Protein AF-A0A1B9NDV2-F1 (afdb_monomer_lite)

Radius of gyration: 30.68 Å; chains: 1; bounding box: 96×84×72 Å

Secondary structure (DSSP, 8-state):
-PPPSS-S-----TT--HHHHHHHHHH-GGGHHHHHH-TTS-HHHHHHHHHHS-HHHHHHHHHHHT-SPPPPPPP---------------------------------PPPP-PPPP-----PPPPPP-----SHHHHHHHHHHHHHH-----HHHHHHH-PPPBSSHHHHHHHHHHHHTTT-GGGGGGGB-HHHHHHHHHHHHHHHT-EETTEEHHHHHHHHHHTEEEE--S-EEEEEEEETTEEEEEEEE---EEEE-HHHHHHHHHHHHHHHHHHHHHHHT--HHHHHHHHHHHHHHHHHHHHTTPSEE--HHHH--TTS--SSEEEEEESSSEEE-HHHHHHHHHHHHHHGGGHHHHS-SSPPPP--BSSHHHHHHHHHHHHHHHHHHS--HHHHTTS-HHHHHHHHHHTTTTT--PPTTEEEEEEEEEEEE-SSEEEEEEEEEEEEETTEEEEEEETTEEEETTS--EEGGGSHHHHHTT-SS-EEEEEEETTEEEE-HHHHHHHHHHHHHHHHHHHHHHT-TTGGG--

Foldseek 3Di:
DDFDDDDLDTQDDLPDACVNLLVCCVVPLSPLLNSLQHPRPDLVSLVCLLPPGDPNNVVSSVDVVCPDPDDDDDDDDDDDDDDDDDDDDDDDDDDDDDDDDDDDDDDDDDDDDDDDDDDDDDDDDDDDDDDPPPLVVLVCVLVVLLVPDLADDPVCQVSPLDFAAPDQVRLVVVVVVCLQDLHSPCQLSQADPLQSVLVVLLSVLQQLADLVVDGPVNLNSQSSVQKHKAWPPWDWDWAAQAVQKIKIAGQFTKMKMFGNLLSNLVSVLVNQLSNVVLVCLVVVNDVVVSVVVSVVVSVVSSVSRVVNPGDIDGQNVQQDPLRDTPGMFMWGDPSYIGTHPLVRVLLVVLCVPPPPCSSVQFAHYQQAADFDAAQVRLVVQLLVLVLCCLVPVDNNSNLNQEPPNSSNCCNTRVRSSPPPPPGQKHWDDWDWDWDDDPWKIKIWTQKTWIDHPPHTQWMDHRQWTGGPPGDTDGLVVQLLCVLLVNSTQMWMWGQPPNHIGTYPSSSVSVSSSSNSNSVSVCSVVSNCVSNPDD

Organism: NCBI:txid904291

Sequence (534 aa):
MSLPPNGPSAVLPPTMTAAELTQLASTRPDLGAAVASHPNAHPELVAWLAQHGAPEARAAAARRLAGPAPAAPGAAGRGPAPAAPGAPDAPSPASPAPAPGTAASAPGTPAPAPAPGTPAPGTPAPAPARKRRRGLLIGAIAAGTVIVLGGGGAIAWSLFAPRGAATPTGAVEKLVDVVTGDNLLGALSLIAPSEAEVFSGIAESAAGIRFGDIAYDDYLADAYAAISIDAEDLVYDETTIAEGVARVGIVDGSPTIDADVEALADVLEAFARAHAETFAEYSGMDPDQIEAELERGRADLVAGIDDAFPVSIDFADEVDADGITPAQALVVDEGGWYLSPLLTLADGGLTGFAGAQRDDVIGDAVIDAVPSASAEAALDDAIAGFNAWQSTGEMEPFVERLPLAERRLLSLYGRGLSLDLPSGYEVTDHRETWVPGSGDAVFAIDAVSLAQHGLDVGSYEDGCVTARDARPSCLDELPFAAELGLDTPVGIVSEVDGGWQFSPLATLGRAIERALDGFAAAAEDGDLSELMEP

Structure (mmCIF, N/CA/C/O backbone):
data_AF-A0A1B9NDV2-F1
#
_entry.id   AF-A0A1B9NDV2-F1
#
loop_
_atom_site.group_PDB
_atom_site.id
_atom_site.type_symbol
_atom_site.label_atom_id
_atom_site.label_alt_id
_atom_site.label_comp_id
_atom_site.label_asym_id
_atom_site.label_entity_id
_atom_site.label_seq_id
_atom_site.pdbx_PDB_ins_code
_atom_site.Cartn_x
_atom_site.Cartn_y
_atom_site.Cartn_z
_atom_site.occupancy
_atom_site.B_iso_or_equiv
_atom_site.auth_seq_id
_atom_site.auth_comp_id
_atom_site.auth_asym_id
_atom_site.auth_atom_id
_atom_site.pdbx_PDB_model_num
ATOM 1 N N . MET A 1 1 ? 2.652 21.536 -34.734 1.00 36.66 1 MET A N 1
ATOM 2 C CA . MET A 1 1 ? 2.079 22.646 -35.536 1.00 36.66 1 MET A CA 1
ATOM 3 C C . MET A 1 1 ? 1.914 23.840 -34.603 1.00 36.66 1 MET A C 1
ATOM 5 O O . MET A 1 1 ? 1.080 23.767 -33.715 1.00 36.66 1 MET A O 1
ATOM 9 N N . SER A 1 2 ? 2.774 24.861 -34.689 1.00 35.56 2 SER A N 1
ATOM 10 C CA . SER A 1 2 ? 2.918 25.852 -33.607 1.00 35.56 2 SER A CA 1
ATOM 11 C C . SER A 1 2 ? 1.706 26.778 -33.467 1.00 35.56 2 SER A C 1
ATOM 13 O O . SER A 1 2 ? 1.402 27.551 -34.377 1.00 35.56 2 SER A O 1
ATOM 15 N N . LEU A 1 3 ? 1.047 26.727 -32.308 1.00 44.75 3 LEU A N 1
ATOM 16 C CA . LEU A 1 3 ? 0.080 27.738 -31.878 1.00 44.75 3 LEU A CA 1
ATOM 17 C C . LEU A 1 3 ? 0.819 29.030 -31.464 1.00 44.75 3 LEU A C 1
ATOM 19 O O . LEU A 1 3 ? 1.951 28.954 -30.979 1.00 44.75 3 LEU A O 1
ATOM 23 N N . PRO A 1 4 ? 0.225 30.220 -31.669 1.00 36.72 4 PRO A N 1
ATOM 24 C CA . PRO A 1 4 ? 0.872 31.488 -31.341 1.00 36.72 4 PRO A CA 1
ATOM 25 C C . PRO A 1 4 ? 0.996 31.690 -29.818 1.00 36.72 4 PRO A C 1
ATOM 27 O O . PRO A 1 4 ? 0.103 31.276 -29.072 1.00 36.72 4 PRO A O 1
ATOM 30 N N . PRO A 1 5 ? 2.059 32.359 -29.335 1.00 42.31 5 PRO A N 1
ATOM 31 C CA . PRO A 1 5 ? 2.229 32.622 -27.914 1.00 42.31 5 PRO A CA 1
ATOM 32 C C . PRO A 1 5 ? 1.288 33.733 -27.420 1.00 42.31 5 PRO A C 1
ATOM 34 O O . PRO A 1 5 ? 1.192 34.799 -28.024 1.00 42.31 5 PRO A O 1
ATOM 37 N N . ASN A 1 6 ? 0.685 33.483 -26.256 1.00 48.53 6 ASN A N 1
ATOM 38 C CA . ASN A 1 6 ? 0.082 34.455 -25.335 1.00 48.53 6 ASN A CA 1
ATOM 39 C C . ASN A 1 6 ? -1.124 35.270 -25.846 1.00 48.53 6 ASN A C 1
ATOM 41 O O . ASN A 1 6 ? -1.018 36.439 -26.218 1.00 48.53 6 ASN A O 1
ATOM 45 N N . GLY A 1 7 ? -2.312 34.674 -25.714 1.00 44.16 7 GLY A N 1
ATOM 46 C CA . GLY A 1 7 ? -3.593 35.384 -25.672 1.00 44.16 7 GLY A CA 1
ATOM 47 C C . GLY A 1 7 ? -4.755 34.431 -25.339 1.00 44.16 7 GLY A C 1
ATOM 48 O O . GLY A 1 7 ? -4.814 33.364 -25.949 1.00 44.16 7 GLY A O 1
ATOM 49 N N . PRO A 1 8 ? -5.708 34.795 -24.453 1.00 45.19 8 PRO A N 1
ATOM 50 C CA . PRO A 1 8 ? -6.800 33.919 -23.976 1.00 45.19 8 PRO A CA 1
ATOM 51 C C . PRO A 1 8 ? -7.907 33.667 -25.026 1.00 45.19 8 PRO A C 1
ATOM 53 O O . PRO A 1 8 ? -9.080 33.478 -24.721 1.00 45.19 8 PRO A O 1
ATOM 56 N N . SER A 1 9 ? -7.578 33.756 -26.314 1.00 54.31 9 SER A N 1
ATOM 57 C CA . SER A 1 9 ? -8.518 33.628 -27.433 1.00 54.31 9 SER A CA 1
ATOM 58 C C . SER A 1 9 ? -7.794 33.141 -28.691 1.00 54.31 9 SER A C 1
ATOM 60 O O . SER A 1 9 ? -7.856 33.766 -29.751 1.00 54.31 9 SER A O 1
ATOM 62 N N . ALA A 1 10 ? -7.079 32.019 -28.577 1.00 64.38 10 ALA A N 1
ATOM 63 C CA . ALA A 1 10 ? -6.561 31.314 -29.745 1.00 64.38 10 ALA A CA 1
ATOM 64 C C . ALA A 1 10 ? -7.706 30.599 -30.485 1.00 64.38 10 ALA A C 1
ATOM 66 O O . ALA A 1 10 ? -8.491 29.866 -29.884 1.00 64.38 10 ALA A O 1
ATOM 67 N N . VAL A 1 11 ? -7.794 30.784 -31.804 1.00 70.44 11 VAL A N 1
ATOM 68 C CA . VAL A 1 11 ? -8.722 30.017 -32.647 1.00 70.44 11 VAL A CA 1
ATOM 69 C C . VAL A 1 11 ? -8.105 28.645 -32.906 1.00 70.44 11 VAL A C 1
ATOM 71 O O . VAL A 1 11 ? -7.121 28.532 -33.636 1.00 70.44 11 VAL A O 1
ATOM 74 N N . LEU A 1 12 ? -8.677 27.609 -32.295 1.00 82.75 12 LEU A N 1
ATOM 75 C CA . LEU A 1 12 ? -8.198 26.234 -32.432 1.00 82.75 12 LEU A CA 1
ATOM 76 C C . LEU A 1 12 ? -8.519 25.656 -33.829 1.00 82.75 12 LEU A C 1
ATOM 78 O O . LEU A 1 12 ? -9.572 25.975 -34.393 1.00 82.75 12 LEU A O 1
ATOM 82 N N . PRO A 1 13 ? -7.660 24.790 -34.407 1.00 82.81 13 PRO A N 1
ATOM 83 C CA . PRO A 1 13 ? -7.907 24.198 -35.722 1.00 82.81 13 PRO A CA 1
ATOM 84 C C . PRO A 1 13 ? -9.154 23.297 -35.698 1.00 82.81 13 PRO A C 1
ATOM 86 O O . PRO A 1 13 ? -9.234 22.417 -34.843 1.00 82.81 13 PRO A O 1
ATOM 89 N N . PRO A 1 14 ? -10.113 23.418 -36.637 1.00 75.31 14 PRO A N 1
ATOM 90 C CA . PRO A 1 14 ? -11.340 22.604 -36.638 1.00 75.31 14 PRO A CA 1
ATOM 91 C C . PRO A 1 14 ? -11.092 21.103 -36.879 1.00 75.31 14 PRO A C 1
ATOM 93 O O . PRO A 1 14 ? -11.996 20.294 -36.701 1.00 75.31 14 PRO A O 1
ATOM 96 N N . THR A 1 15 ? -9.876 20.732 -37.285 1.00 79.56 15 THR A N 1
ATOM 97 C CA . THR A 1 15 ? -9.415 19.352 -37.490 1.00 79.56 15 THR A CA 1
ATOM 98 C C . THR A 1 15 ? -8.830 18.701 -36.237 1.00 79.56 15 THR A C 1
ATOM 100 O O . THR A 1 15 ? -8.524 17.517 -36.290 1.00 79.56 15 THR A O 1
ATOM 103 N N . MET A 1 16 ? -8.650 19.448 -35.142 1.00 78.62 16 MET A N 1
ATOM 104 C CA . MET A 1 16 ? -8.105 18.922 -33.886 1.00 78.62 16 MET A CA 1
ATOM 105 C C . MET A 1 16 ? -9.031 17.838 -33.315 1.00 78.62 16 MET A C 1
ATOM 107 O O . MET A 1 16 ? -10.255 18.006 -33.292 1.00 78.62 16 MET A O 1
ATOM 111 N N . THR A 1 17 ? -8.450 16.714 -32.912 1.00 76.06 17 THR A N 1
ATOM 112 C CA . THR A 1 17 ? -9.150 15.528 -32.408 1.00 76.06 17 THR A CA 1
ATOM 113 C C . THR A 1 17 ? -9.660 15.729 -30.979 1.00 76.06 17 THR A C 1
ATOM 115 O O . THR A 1 17 ? -9.229 16.629 -30.259 1.00 76.06 17 THR A O 1
ATOM 118 N N . ALA A 1 18 ? -10.583 14.869 -30.537 1.00 66.94 18 ALA A N 1
ATOM 119 C CA . ALA A 1 18 ? -11.110 14.915 -29.172 1.00 66.94 18 ALA A CA 1
ATOM 120 C C . ALA A 1 18 ? -10.028 14.658 -28.099 1.00 66.94 18 ALA A C 1
ATOM 122 O O . ALA A 1 18 ? -10.100 15.247 -27.020 1.00 66.94 18 ALA A O 1
ATOM 123 N N . ALA A 1 19 ? -9.025 13.826 -28.405 1.00 62.88 19 ALA A N 1
ATOM 124 C CA . ALA A 1 19 ? -7.891 13.550 -27.521 1.00 62.88 19 ALA A CA 1
ATOM 125 C C . ALA A 1 19 ? -6.972 14.777 -27.391 1.00 62.88 19 ALA A C 1
ATOM 127 O O . ALA A 1 19 ? -6.746 15.251 -26.280 1.00 62.88 19 ALA A O 1
ATOM 128 N N . GLU A 1 20 ? -6.554 15.376 -28.514 1.00 71.56 20 GLU A N 1
ATOM 129 C CA . GLU A 1 20 ? -5.748 16.610 -28.518 1.00 71.56 20 GLU A CA 1
ATOM 130 C C . GLU A 1 20 ? -6.454 17.767 -27.787 1.00 71.56 20 GLU A C 1
ATOM 132 O O . GLU A 1 20 ? -5.813 18.526 -27.069 1.00 71.56 20 GLU A O 1
ATOM 137 N N . LEU A 1 21 ? -7.780 17.897 -27.918 1.00 73.50 21 LEU A N 1
ATOM 138 C CA . LEU A 1 21 ? -8.564 18.911 -27.196 1.00 73.50 21 LEU A CA 1
ATOM 139 C C . LEU A 1 21 ? -8.612 18.668 -25.682 1.00 73.50 21 LEU A C 1
ATOM 141 O O . LEU A 1 21 ? -8.684 19.630 -24.920 1.00 73.50 21 LEU A O 1
ATOM 145 N N . THR A 1 22 ? -8.571 17.406 -25.255 1.00 70.75 22 THR A N 1
ATOM 146 C CA . THR A 1 22 ? -8.527 17.024 -23.835 1.00 70.75 22 THR A CA 1
ATOM 147 C C . THR A 1 22 ? -7.148 17.331 -23.254 1.00 70.75 22 THR A C 1
ATOM 149 O O . THR A 1 22 ? -7.053 18.049 -22.261 1.00 70.75 22 THR A O 1
ATOM 152 N N . GLN A 1 23 ? -6.079 16.909 -23.937 1.00 70.88 23 GLN A N 1
ATOM 153 C CA . GLN A 1 23 ? -4.695 17.226 -23.569 1.00 70.88 23 GLN A CA 1
ATOM 154 C C . GLN A 1 23 ? -4.430 18.742 -23.563 1.00 70.88 23 GLN A C 1
ATOM 156 O O . GLN A 1 23 ? -3.703 19.254 -22.714 1.00 70.88 23 GLN A O 1
ATOM 161 N N . LEU A 1 24 ? -5.046 19.497 -24.477 1.00 75.12 24 LEU A N 1
ATOM 162 C CA . LEU A 1 24 ? -4.931 20.954 -24.498 1.00 75.12 24 LEU A CA 1
ATOM 163 C C . LEU A 1 24 ? -5.700 21.620 -23.345 1.00 75.12 24 LEU A C 1
ATOM 165 O O . LEU A 1 24 ? -5.286 22.675 -22.877 1.00 75.12 24 LEU A O 1
ATOM 169 N N . ALA A 1 25 ? -6.795 21.024 -22.863 1.00 74.50 25 ALA A N 1
ATOM 170 C CA . ALA A 1 25 ? -7.536 21.549 -21.717 1.00 74.50 25 ALA A CA 1
ATOM 171 C C . ALA A 1 25 ? -6.775 21.391 -20.391 1.00 74.50 25 ALA A C 1
ATOM 173 O O . ALA A 1 25 ? -6.884 22.275 -19.541 1.00 74.50 25 ALA A O 1
ATOM 174 N N . SER A 1 26 ? -6.003 20.308 -20.227 1.00 69.12 26 SER A N 1
ATOM 175 C CA . SER A 1 26 ? -5.148 20.093 -19.052 1.00 69.12 26 SER A CA 1
ATOM 176 C C . SER A 1 26 ? -3.853 20.908 -19.122 1.00 69.12 26 SER A C 1
ATOM 178 O O . SER A 1 26 ? -3.546 21.650 -18.195 1.00 69.12 26 SER A O 1
ATOM 180 N N . THR A 1 27 ? -3.127 20.848 -20.243 1.00 71.88 27 THR A N 1
ATOM 181 C CA . THR A 1 27 ? -1.828 21.540 -20.397 1.00 71.88 27 THR A CA 1
ATOM 182 C C . THR A 1 27 ? -1.949 23.054 -20.599 1.00 71.88 27 THR A C 1
ATOM 184 O O . THR A 1 27 ? -0.998 23.790 -20.336 1.00 71.88 27 THR A O 1
ATOM 187 N N . ARG A 1 28 ? -3.098 23.551 -21.084 1.00 78.94 28 ARG A N 1
ATOM 188 C CA . ARG A 1 28 ? -3.345 24.979 -21.362 1.00 78.94 28 ARG A CA 1
ATOM 189 C C . ARG A 1 28 ? -4.730 25.443 -20.881 1.00 78.94 28 ARG A C 1
ATOM 191 O O . ARG A 1 28 ? -5.605 25.743 -21.703 1.00 78.94 28 ARG A O 1
ATOM 198 N N . PRO A 1 29 ? -4.941 25.595 -19.555 1.00 78.75 29 PRO A N 1
ATOM 199 C CA . PRO A 1 29 ? -6.215 26.059 -18.990 1.00 78.75 29 PRO A CA 1
ATOM 200 C C . PRO A 1 29 ? -6.673 27.435 -19.509 1.00 78.75 29 PRO A C 1
ATOM 202 O O . PRO A 1 29 ? -7.874 27.710 -19.567 1.00 78.75 29 PRO A O 1
ATOM 205 N N . ASP A 1 30 ? -5.736 28.285 -19.950 1.00 80.88 30 ASP A N 1
ATOM 206 C CA . ASP A 1 30 ? -6.000 29.581 -20.591 1.00 80.88 30 ASP A CA 1
ATOM 207 C C . ASP A 1 30 ? -6.760 29.464 -21.926 1.00 80.88 30 ASP A C 1
ATOM 209 O O . ASP A 1 30 ? -7.430 30.407 -22.347 1.00 80.88 30 ASP A O 1
ATOM 213 N N . LEU A 1 31 ? -6.710 28.296 -22.574 1.00 86.75 31 LEU A N 1
ATOM 214 C CA . LEU A 1 31 ? -7.431 27.995 -23.810 1.00 86.75 31 LEU A CA 1
ATOM 215 C C . LEU A 1 31 ? -8.781 27.299 -23.568 1.00 86.75 31 LEU A C 1
ATOM 217 O O . LEU A 1 31 ? -9.510 27.028 -24.527 1.00 86.75 31 LEU A O 1
ATOM 221 N N . GLY A 1 32 ? -9.172 27.057 -22.311 1.00 84.88 32 GLY A N 1
ATOM 222 C CA . GLY A 1 32 ? -10.374 26.295 -21.957 1.00 84.88 32 GLY A CA 1
ATOM 2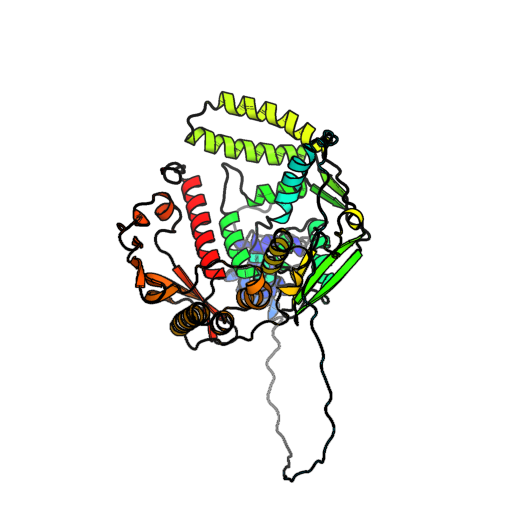23 C C . GLY A 1 32 ? -11.681 26.831 -22.564 1.00 84.88 32 GLY A C 1
ATOM 224 O O . GLY A 1 32 ? -12.566 26.051 -22.903 1.00 84.88 32 GLY A O 1
ATOM 225 N N . ALA A 1 33 ? -11.810 28.145 -22.790 1.00 87.62 33 ALA A N 1
ATOM 226 C CA . ALA A 1 33 ? -12.976 28.727 -23.471 1.00 87.62 33 ALA A CA 1
ATOM 227 C C . ALA A 1 33 ? -13.028 28.402 -24.980 1.00 87.62 33 ALA A C 1
ATOM 229 O O . ALA A 1 33 ? -14.112 28.212 -25.547 1.00 87.62 33 ALA A O 1
ATOM 230 N N . ALA A 1 34 ? -11.866 28.291 -25.628 1.00 87.44 34 ALA A N 1
ATOM 231 C CA . ALA A 1 34 ? -11.753 27.865 -27.020 1.00 87.44 34 ALA A CA 1
ATOM 232 C C . ALA A 1 34 ? -12.002 26.353 -27.157 1.00 87.44 34 ALA A C 1
ATOM 234 O O . ALA A 1 34 ? -12.714 25.934 -28.068 1.00 87.44 34 ALA A O 1
ATOM 235 N N . VAL A 1 35 ? -11.515 25.542 -26.208 1.00 89.38 35 VAL A N 1
ATOM 236 C CA . VAL A 1 35 ? -11.821 24.101 -26.146 1.00 89.38 35 VAL A CA 1
ATOM 237 C C . VAL A 1 35 ? -13.321 23.871 -25.916 1.00 89.38 35 VAL A C 1
ATOM 239 O O . VAL A 1 35 ? -13.958 23.160 -26.693 1.00 89.38 35 VAL A O 1
ATOM 242 N N . ALA A 1 36 ? -13.930 24.551 -24.937 1.00 90.00 36 ALA A N 1
ATOM 243 C CA . ALA A 1 36 ? -15.364 24.451 -24.638 1.00 90.00 36 ALA A CA 1
ATOM 244 C C . ALA A 1 36 ? -16.268 24.774 -25.840 1.00 90.00 36 ALA A C 1
ATOM 246 O O . ALA A 1 36 ? -17.390 24.272 -25.927 1.00 90.00 36 ALA A O 1
ATOM 247 N N . SER A 1 37 ? -15.799 25.600 -26.779 1.00 87.19 37 SER A N 1
ATOM 248 C CA . SER A 1 37 ? -16.536 25.992 -27.987 1.00 87.19 37 SER A CA 1
ATOM 249 C C . SER A 1 37 ? -16.156 25.199 -29.249 1.00 87.19 37 SER A C 1
ATOM 251 O O . SER A 1 37 ? -16.801 25.372 -30.284 1.00 87.19 37 SER A O 1
ATOM 253 N N . HIS A 1 38 ? -15.176 24.290 -29.183 1.00 89.81 38 HIS A N 1
ATOM 254 C CA . HIS A 1 38 ? -14.690 23.538 -30.346 1.00 89.81 38 HIS A CA 1
ATOM 255 C C . HIS A 1 38 ? -15.629 22.389 -30.757 1.00 89.81 38 HIS A C 1
ATOM 257 O O . HIS A 1 38 ? -16.015 21.597 -29.893 1.00 89.81 38 HIS A O 1
ATOM 263 N N . PRO A 1 39 ? -15.997 22.229 -32.045 1.00 85.69 39 PRO A N 1
ATOM 264 C CA . PRO A 1 39 ? -16.982 21.228 -32.471 1.00 85.69 39 PRO A CA 1
ATOM 265 C C . PRO A 1 39 ? -16.628 19.781 -32.092 1.00 85.69 39 PRO A C 1
ATOM 267 O O . PRO A 1 39 ? -17.540 19.029 -31.758 1.00 85.69 39 PRO A O 1
ATOM 270 N N . ASN A 1 40 ? -15.343 19.413 -32.069 1.00 84.75 40 ASN A N 1
ATOM 271 C CA . ASN A 1 40 ? -14.888 18.054 -31.750 1.00 84.75 40 ASN A CA 1
ATOM 272 C C . ASN A 1 40 ? -14.652 17.832 -30.243 1.00 84.75 40 ASN A C 1
ATOM 274 O O . ASN A 1 40 ? -14.324 16.717 -29.842 1.00 84.75 40 ASN A O 1
ATOM 278 N N . ALA A 1 41 ? -14.826 18.857 -29.397 1.00 82.06 41 ALA A N 1
ATOM 279 C CA . ALA A 1 41 ? -14.821 18.668 -27.949 1.00 82.06 41 ALA A CA 1
ATOM 280 C C . ALA A 1 41 ? -16.043 17.830 -27.549 1.00 82.06 41 ALA A C 1
ATOM 282 O O . ALA A 1 41 ? -17.187 18.201 -27.839 1.00 82.06 41 ALA A O 1
ATOM 283 N N . HIS A 1 42 ? -15.787 16.685 -26.923 1.00 80.88 42 HIS A N 1
ATOM 284 C CA . HIS A 1 42 ? -16.812 15.714 -26.563 1.00 80.88 42 HIS A CA 1
ATOM 285 C C . HIS A 1 42 ? -17.673 16.216 -25.379 1.00 80.88 42 HIS A C 1
ATOM 287 O O . HIS A 1 42 ? -17.228 17.097 -24.637 1.00 80.88 42 HIS A O 1
ATOM 293 N N . PRO A 1 43 ? -18.912 15.711 -25.193 1.00 78.88 43 PRO A N 1
ATOM 294 C CA . PRO A 1 43 ? -19.848 16.255 -24.204 1.00 78.88 43 PRO A CA 1
ATOM 295 C C . PRO A 1 43 ? -19.306 16.296 -22.771 1.00 78.88 43 PRO A C 1
ATOM 297 O O . PRO A 1 43 ? -19.477 17.318 -22.108 1.00 78.88 43 PRO A O 1
ATOM 300 N N . GLU A 1 44 ? -18.596 15.252 -22.333 1.00 73.12 44 GLU A N 1
ATOM 301 C CA . GLU A 1 44 ? -18.034 15.168 -20.976 1.00 73.12 44 GLU A CA 1
ATOM 302 C C . GLU A 1 44 ? -16.961 16.238 -20.715 1.00 73.12 44 GLU A C 1
ATOM 304 O O . GLU A 1 44 ? -17.041 16.941 -19.713 1.00 73.12 44 GLU A O 1
ATOM 309 N N . LEU A 1 45 ? -16.034 16.487 -21.650 1.00 79.44 45 LEU A N 1
ATOM 310 C CA . LEU A 1 45 ? -15.071 17.596 -21.561 1.00 79.44 45 LEU A CA 1
ATOM 311 C C . LEU A 1 45 ? -15.761 18.965 -21.456 1.00 79.44 45 LEU A C 1
ATOM 313 O O . LEU A 1 45 ? -15.305 19.845 -20.727 1.00 79.44 45 LEU A O 1
ATOM 317 N N . VAL A 1 46 ? -16.888 19.160 -22.146 1.00 83.75 46 VAL A N 1
ATOM 318 C CA . VAL A 1 46 ? -17.685 20.388 -22.003 1.00 83.75 46 VAL A CA 1
ATOM 319 C C . VAL A 1 46 ? -18.366 20.429 -20.625 1.00 83.75 46 VAL A C 1
ATOM 321 O O . VAL A 1 46 ? -18.338 21.468 -19.971 1.00 83.75 46 VAL A O 1
ATOM 324 N N . ALA A 1 47 ? -18.928 19.320 -20.139 1.00 76.06 47 ALA A N 1
ATOM 325 C CA . ALA A 1 47 ? -19.502 19.221 -18.793 1.00 76.06 47 ALA A CA 1
ATOM 326 C C . ALA A 1 47 ? -18.462 19.465 -17.683 1.00 76.06 47 ALA A C 1
ATOM 328 O O . ALA A 1 47 ? -18.768 20.126 -16.687 1.00 76.06 47 ALA A O 1
ATOM 329 N N . TRP A 1 48 ? -17.223 19.013 -17.880 1.00 78.75 48 TRP A N 1
ATOM 330 C CA . TRP A 1 48 ? -16.089 19.265 -16.996 1.00 78.75 48 TRP A CA 1
ATOM 331 C C . TRP A 1 48 ? -15.675 20.741 -17.016 1.00 78.75 48 TRP A C 1
ATOM 333 O O . TRP A 1 48 ? -15.613 21.370 -15.960 1.00 78.75 48 TRP A O 1
ATOM 343 N N . LEU A 1 49 ? -15.502 21.349 -18.199 1.00 82.00 49 LEU A N 1
ATOM 344 C CA . LEU A 1 49 ? -15.165 22.775 -18.325 1.00 82.00 49 LEU A CA 1
ATOM 345 C C . LEU A 1 49 ? -16.233 23.685 -17.691 1.00 82.00 49 LEU A C 1
ATOM 347 O O . LEU A 1 49 ? -15.881 24.739 -17.165 1.00 82.00 49 LEU A O 1
ATOM 351 N N . ALA A 1 50 ? -17.509 23.277 -17.680 1.00 83.19 50 ALA A N 1
ATOM 352 C CA . ALA A 1 50 ? -18.600 23.990 -17.005 1.00 83.19 50 ALA A CA 1
ATOM 353 C C . ALA A 1 50 ? -18.503 23.980 -15.468 1.00 83.19 50 ALA A C 1
ATOM 355 O O . ALA A 1 50 ? -19.011 24.901 -14.827 1.00 83.19 50 ALA A O 1
ATOM 356 N N . GLN A 1 51 ? -17.846 22.973 -14.885 1.00 76.88 51 GLN A N 1
ATOM 357 C CA . GLN A 1 51 ? -17.737 22.769 -13.437 1.00 76.88 51 GLN A CA 1
ATOM 358 C C . GLN A 1 51 ? -16.367 23.187 -12.892 1.00 76.88 51 GLN A C 1
ATOM 360 O O . GLN A 1 51 ? -16.307 23.920 -11.906 1.00 76.88 51 GLN A O 1
ATOM 365 N N . HIS A 1 52 ? -15.276 22.831 -13.572 1.00 77.44 52 HIS A N 1
ATOM 366 C CA . HIS A 1 52 ? -13.900 22.947 -13.065 1.00 77.44 52 HIS A CA 1
ATOM 367 C C . HIS A 1 52 ? -13.024 23.950 -13.831 1.00 77.44 52 HIS A C 1
ATOM 369 O O . HIS A 1 52 ? -12.005 24.390 -13.309 1.00 77.44 52 HIS A O 1
ATOM 375 N N . GLY A 1 53 ? -13.434 24.378 -15.029 1.00 77.38 53 GLY A N 1
ATOM 376 C CA . GLY A 1 53 ? -12.639 25.291 -15.852 1.00 77.38 53 GLY A CA 1
ATOM 377 C C . GLY A 1 53 ? -12.432 26.694 -15.254 1.00 77.38 53 GLY A C 1
ATOM 378 O O . GLY A 1 53 ? -13.122 27.140 -14.330 1.00 77.38 53 GLY A O 1
ATOM 379 N N . ALA A 1 54 ? -11.521 27.460 -15.858 1.00 80.62 54 ALA A N 1
ATOM 380 C CA . ALA A 1 54 ? -11.409 28.898 -15.607 1.00 80.62 54 ALA A CA 1
ATOM 381 C C . ALA A 1 54 ? -12.760 29.618 -15.868 1.00 80.62 54 ALA A C 1
ATOM 383 O O . ALA A 1 54 ? -13.575 29.116 -16.648 1.00 80.62 54 ALA A O 1
ATOM 384 N N . PRO A 1 55 ? -13.036 30.799 -15.273 1.00 82.56 55 PRO A N 1
ATOM 385 C CA . PRO A 1 55 ? -14.352 31.450 -15.357 1.00 82.56 55 PRO A CA 1
ATOM 386 C C . PRO A 1 55 ? -14.901 31.633 -16.783 1.00 82.56 55 PRO A C 1
ATOM 388 O O . PRO A 1 55 ? -16.098 31.459 -17.018 1.00 82.56 55 PRO A O 1
ATOM 391 N N . GLU A 1 56 ? -14.032 31.929 -17.753 1.00 81.00 56 GLU A N 1
ATOM 392 C CA . GLU A 1 56 ? -14.407 32.062 -19.167 1.00 81.00 56 GLU A CA 1
ATOM 393 C C . GLU A 1 56 ? -14.736 30.710 -19.819 1.00 81.00 56 GLU A C 1
ATOM 395 O O . GLU A 1 56 ? -15.693 30.611 -20.592 1.00 81.00 56 GLU A O 1
ATOM 400 N N . ALA A 1 57 ? -14.001 29.653 -19.457 1.00 85.62 57 ALA A N 1
ATOM 401 C CA . ALA A 1 57 ? -14.259 28.287 -19.900 1.00 85.62 57 ALA A CA 1
ATOM 402 C C . ALA A 1 57 ? -15.590 27.762 -19.347 1.00 85.62 57 ALA A C 1
ATOM 404 O O . ALA A 1 57 ? -16.414 27.269 -20.119 1.00 85.62 57 ALA A O 1
ATOM 405 N N . ARG A 1 58 ? -15.858 27.988 -18.051 1.00 86.94 58 ARG A N 1
ATOM 406 C CA . ARG A 1 58 ? -17.151 27.694 -17.412 1.00 86.94 58 ARG A CA 1
ATOM 407 C C . ARG A 1 58 ? -18.302 28.393 -18.130 1.00 86.94 58 ARG A C 1
ATOM 409 O O . ARG A 1 58 ? -19.300 27.761 -18.471 1.00 86.94 58 ARG A O 1
ATOM 416 N N . ALA A 1 59 ? -18.150 29.684 -18.433 1.00 83.25 59 ALA A N 1
ATOM 417 C CA . ALA A 1 59 ? -19.165 30.459 -19.144 1.00 83.25 59 ALA A CA 1
ATOM 418 C C . ALA A 1 59 ? -19.393 29.984 -20.594 1.00 83.25 59 ALA A C 1
ATOM 420 O O . ALA A 1 59 ? -20.534 29.975 -21.061 1.00 83.25 59 ALA A O 1
ATOM 421 N N . ALA A 1 60 ? -18.339 29.592 -21.317 1.00 84.12 60 ALA A N 1
ATOM 422 C CA . ALA A 1 60 ? -18.444 29.043 -22.670 1.00 84.12 60 ALA A CA 1
ATOM 423 C C . ALA A 1 60 ? -19.115 27.658 -22.676 1.00 84.12 60 ALA A C 1
ATOM 425 O O . ALA A 1 60 ? -20.036 27.413 -23.458 1.00 84.12 60 ALA A O 1
ATOM 426 N N . ALA A 1 61 ? -18.709 26.785 -21.756 1.00 87.62 61 ALA A N 1
ATOM 427 C CA . ALA A 1 61 ? -19.235 25.438 -21.611 1.00 87.62 61 ALA A CA 1
ATOM 428 C C . ALA A 1 61 ? -20.709 25.422 -21.175 1.00 87.62 61 ALA A C 1
ATOM 430 O O . ALA A 1 61 ? -21.534 24.773 -21.819 1.00 87.62 61 ALA A O 1
ATOM 431 N N . ALA A 1 62 ? -21.083 26.220 -20.169 1.00 85.31 62 ALA A N 1
ATOM 432 C CA . ALA A 1 62 ? -22.472 26.345 -19.726 1.00 85.31 62 ALA A CA 1
ATOM 433 C C . ALA A 1 62 ? -23.412 26.811 -20.857 1.00 85.31 62 ALA A C 1
ATOM 435 O O . ALA A 1 62 ? -24.525 26.303 -20.988 1.00 85.31 62 ALA A O 1
ATOM 436 N N . ARG A 1 63 ? -22.957 27.725 -21.732 1.00 85.50 63 ARG A N 1
ATOM 437 C CA . ARG A 1 63 ? -23.718 28.151 -22.925 1.00 85.50 63 ARG A CA 1
ATOM 438 C C . ARG A 1 63 ? -23.905 27.026 -23.943 1.00 85.50 63 ARG A C 1
ATOM 440 O O . ARG A 1 63 ? -24.942 26.982 -24.598 1.00 85.50 63 ARG A O 1
ATOM 447 N N . ARG A 1 64 ? -22.920 26.136 -24.093 1.00 84.62 64 ARG A N 1
ATOM 448 C CA . ARG A 1 64 ? -22.999 24.982 -25.000 1.00 84.62 64 ARG A CA 1
ATOM 449 C C . ARG A 1 64 ? -23.941 23.902 -24.468 1.00 84.62 64 ARG A C 1
ATOM 451 O O . ARG A 1 64 ? -24.733 23.375 -25.241 1.00 84.62 64 ARG A O 1
ATOM 458 N N . LEU A 1 65 ? -23.897 23.627 -23.164 1.00 83.44 65 LEU A N 1
ATOM 459 C CA . LEU A 1 65 ? -24.739 22.623 -22.499 1.00 83.44 65 LEU A CA 1
ATOM 460 C C . LEU A 1 65 ? -26.207 23.059 -22.383 1.00 83.44 65 LEU A C 1
ATOM 462 O O . LEU A 1 65 ? -27.102 22.236 -22.545 1.00 83.44 65 LEU A O 1
ATOM 466 N N . ALA A 1 66 ? -26.470 24.351 -22.160 1.00 77.75 66 ALA A N 1
ATOM 467 C CA . ALA A 1 66 ? -27.834 24.886 -22.097 1.00 77.75 66 ALA A CA 1
ATOM 468 C C . ALA A 1 66 ? -28.587 24.829 -23.445 1.00 77.75 66 ALA A C 1
ATOM 470 O O . ALA A 1 66 ? -29.815 24.925 -23.468 1.00 77.75 66 ALA A O 1
ATOM 471 N N . GLY A 1 67 ? -27.861 24.691 -24.562 1.00 64.62 67 GLY A N 1
ATOM 472 C CA . GLY A 1 67 ? -28.412 24.711 -25.914 1.00 64.62 67 GLY A CA 1
ATOM 473 C C . GLY A 1 67 ? -29.103 26.036 -26.288 1.00 64.62 67 GLY A C 1
ATOM 474 O O . GLY A 1 67 ? -29.050 27.027 -25.553 1.00 64.62 67 GLY A O 1
ATOM 475 N N . PRO A 1 68 ? -29.770 26.099 -27.456 1.00 50.75 68 PRO A N 1
ATOM 476 C CA . PRO A 1 68 ? -30.626 27.228 -27.804 1.00 50.75 68 PRO A CA 1
ATOM 477 C C . PRO A 1 68 ? -31.853 27.249 -26.880 1.00 50.75 68 PRO A C 1
ATOM 479 O O . PRO A 1 68 ? -32.677 26.335 -26.919 1.00 50.75 68 PRO A O 1
ATOM 482 N N . ALA A 1 69 ? -31.982 28.291 -26.057 1.00 39.69 69 ALA A N 1
ATOM 483 C CA . ALA A 1 69 ? -33.031 28.372 -25.043 1.00 39.69 69 ALA A CA 1
ATOM 484 C C . ALA A 1 69 ? -34.455 28.275 -25.648 1.00 39.69 69 ALA A C 1
ATOM 486 O O . ALA A 1 69 ? -34.790 29.056 -26.547 1.00 39.69 69 ALA A O 1
ATOM 487 N N . PRO A 1 70 ? -35.328 27.376 -25.149 1.00 40.03 70 PRO A N 1
ATOM 488 C CA . PRO A 1 70 ? -36.720 27.315 -25.575 1.00 40.03 70 PRO A CA 1
ATOM 489 C C . PRO A 1 70 ? -37.519 28.510 -25.033 1.00 40.03 70 PRO A C 1
ATOM 491 O O . PRO A 1 70 ? -37.348 28.936 -23.889 1.00 40.03 70 PRO A O 1
ATOM 494 N N . ALA A 1 71 ? -38.430 29.044 -25.849 1.00 37.31 71 ALA A N 1
ATOM 495 C CA . ALA A 1 71 ? -39.330 30.118 -25.434 1.00 37.31 71 ALA A CA 1
ATOM 496 C C . ALA A 1 71 ? -40.315 29.643 -24.344 1.00 37.31 71 ALA A C 1
ATOM 498 O O . ALA A 1 71 ? -40.813 28.518 -24.389 1.00 37.31 71 ALA A O 1
ATOM 499 N N . ALA A 1 72 ? -40.604 30.516 -23.374 1.00 33.06 72 ALA A N 1
ATOM 500 C CA . ALA A 1 72 ? -41.355 30.177 -22.164 1.00 33.06 72 ALA A CA 1
ATOM 501 C C . ALA A 1 72 ? -42.787 29.644 -22.436 1.00 33.06 72 ALA A C 1
ATOM 503 O O . ALA A 1 72 ? -43.490 30.201 -23.287 1.00 33.06 72 ALA A O 1
ATOM 504 N N . PRO A 1 73 ? -43.272 28.631 -21.686 1.00 39.62 73 PRO A N 1
ATOM 505 C CA . PRO A 1 73 ? -44.625 28.108 -21.849 1.00 39.62 73 PRO A CA 1
ATOM 506 C C . PRO A 1 73 ? -45.685 28.966 -21.139 1.00 39.62 73 PRO A C 1
ATOM 508 O O . PRO A 1 73 ? -45.540 29.348 -19.978 1.00 39.62 73 PRO A O 1
ATOM 511 N N . GLY A 1 74 ? -46.792 29.228 -21.841 1.00 31.58 74 GLY A N 1
ATOM 512 C CA . GLY A 1 74 ? -47.993 29.865 -21.291 1.00 31.58 74 GLY A CA 1
ATOM 513 C C . GLY A 1 74 ? -48.884 28.902 -20.490 1.00 31.58 74 GLY A C 1
ATOM 514 O O . GLY A 1 74 ? -48.801 27.685 -20.631 1.00 31.58 74 GLY A O 1
ATOM 515 N N . ALA A 1 75 ? -49.761 29.455 -19.648 1.00 40.97 75 ALA A N 1
ATOM 516 C CA . ALA A 1 75 ? -50.527 28.702 -18.651 1.00 40.97 75 ALA A CA 1
ATOM 517 C C . ALA A 1 75 ? -51.855 28.085 -19.154 1.00 40.97 75 ALA A C 1
ATOM 519 O O . ALA A 1 75 ? -52.706 28.802 -19.676 1.00 40.97 75 ALA A O 1
ATOM 520 N N . ALA A 1 76 ? -52.065 26.790 -18.871 1.00 33.84 76 ALA A N 1
ATOM 521 C CA . ALA A 1 76 ? -53.338 26.059 -18.660 1.00 33.84 76 ALA A CA 1
ATOM 522 C C . ALA A 1 76 ? -52.993 24.577 -18.343 1.00 33.84 76 ALA A C 1
ATOM 524 O O . ALA A 1 76 ? -51.968 24.105 -18.817 1.00 33.84 76 ALA A O 1
ATOM 525 N N . GLY A 1 77 ? -53.734 23.757 -17.583 1.00 30.64 77 GLY A N 1
ATOM 526 C CA . GLY A 1 77 ? -55.000 23.896 -16.845 1.00 30.64 77 GLY A CA 1
ATOM 527 C C . GLY A 1 77 ? -55.143 22.758 -15.796 1.00 30.64 77 GLY A C 1
ATOM 528 O O . GLY A 1 77 ? -54.212 21.982 -15.608 1.00 30.64 77 GLY A O 1
ATOM 529 N N . ARG A 1 78 ? -56.269 22.661 -15.063 1.00 34.88 78 ARG A N 1
ATOM 530 C CA . ARG A 1 78 ? -56.410 21.819 -13.840 1.00 34.88 78 ARG A CA 1
ATOM 531 C C . ARG A 1 78 ? -57.174 20.485 -13.998 1.00 34.88 78 ARG A C 1
ATOM 533 O O . ARG A 1 78 ? -58.293 20.500 -14.497 1.00 34.88 78 ARG A O 1
ATOM 540 N N . GLY A 1 79 ? -56.671 19.451 -13.300 1.00 29.83 79 GLY A N 1
ATOM 541 C CA . GLY A 1 79 ? -57.434 18.437 -12.526 1.00 29.83 79 GLY A CA 1
ATOM 542 C C . GLY A 1 79 ? -57.822 17.116 -13.224 1.00 29.83 79 GLY A C 1
ATOM 543 O O . GLY A 1 79 ? -57.696 17.036 -14.443 1.00 29.83 79 GLY A O 1
ATOM 544 N N . PRO A 1 80 ? -58.388 16.113 -12.500 1.00 44.12 80 PRO A N 1
ATOM 545 C CA . PRO A 1 80 ? -58.371 15.858 -11.040 1.00 44.12 80 PRO A CA 1
ATOM 546 C C . PRO A 1 80 ? -58.014 14.386 -10.635 1.00 44.12 80 PRO A C 1
ATOM 548 O O . PRO A 1 80 ? -57.887 13.513 -11.487 1.00 44.12 80 PRO A O 1
ATOM 551 N N . ALA A 1 81 ? -57.885 14.098 -9.326 1.00 38.62 81 ALA A N 1
ATOM 552 C CA . ALA A 1 81 ? -57.548 12.771 -8.748 1.00 38.62 81 ALA A CA 1
ATOM 553 C C . ALA A 1 81 ? -58.774 11.879 -8.409 1.00 38.62 81 ALA A C 1
ATOM 555 O O . ALA A 1 81 ? -59.878 12.408 -8.253 1.00 38.62 81 ALA A O 1
ATOM 556 N N . PRO A 1 82 ? -58.604 10.537 -8.321 1.00 46.59 82 PRO A N 1
ATOM 557 C CA . PRO A 1 82 ? -58.733 9.760 -7.049 1.00 46.59 82 PRO A CA 1
ATOM 558 C C . PRO A 1 82 ? -57.804 8.497 -6.995 1.00 46.59 82 PRO A C 1
ATOM 560 O O . PRO A 1 82 ? -57.147 8.216 -7.989 1.00 46.59 82 PRO A O 1
ATOM 563 N N . ALA A 1 83 ? -57.729 7.610 -5.978 1.00 30.38 83 ALA A N 1
ATOM 564 C CA . ALA A 1 83 ? -57.865 7.627 -4.498 1.00 30.38 83 ALA A CA 1
ATOM 565 C C . ALA A 1 83 ? -57.378 6.248 -3.917 1.00 30.38 83 ALA A C 1
ATOM 567 O O . ALA A 1 83 ? -57.168 5.320 -4.694 1.00 30.38 83 ALA A O 1
ATOM 568 N N . ALA A 1 84 ? -57.222 6.086 -2.587 1.00 35.25 84 ALA A N 1
ATOM 569 C CA . ALA A 1 84 ? -56.812 4.828 -1.898 1.00 35.25 84 ALA A CA 1
ATOM 570 C C . ALA A 1 84 ? -57.975 4.152 -1.117 1.00 35.25 84 ALA A C 1
ATOM 572 O O . ALA A 1 84 ? -58.962 4.841 -0.836 1.00 35.25 84 ALA A O 1
ATOM 573 N N . PRO A 1 85 ? -57.929 2.827 -0.813 1.00 44.25 85 PRO A N 1
ATOM 574 C CA . PRO A 1 85 ? -57.324 2.257 0.428 1.00 44.25 85 PRO A CA 1
ATOM 575 C C . PRO A 1 85 ? -56.597 0.889 0.185 1.00 44.25 85 PRO A C 1
ATOM 577 O O . PRO A 1 85 ? -56.500 0.483 -0.966 1.00 44.25 85 PRO A O 1
ATOM 580 N N . GLY A 1 86 ? -56.068 0.095 1.143 1.00 28.59 86 GLY A N 1
ATOM 581 C CA . GLY A 1 86 ? -55.938 0.155 2.621 1.00 28.59 86 GLY A CA 1
ATOM 582 C C . GLY A 1 86 ? -55.324 -1.146 3.228 1.00 28.59 86 GLY A C 1
ATOM 583 O O . GLY A 1 86 ? -54.968 -2.050 2.479 1.00 28.59 86 GLY A O 1
ATOM 584 N N . ALA A 1 87 ? -55.219 -1.248 4.565 1.00 31.84 87 ALA A N 1
ATOM 585 C CA . ALA A 1 87 ? -54.737 -2.402 5.381 1.00 31.84 87 ALA A CA 1
ATOM 586 C C . ALA A 1 87 ? -55.533 -2.456 6.730 1.00 31.84 87 ALA A C 1
ATOM 588 O O . ALA A 1 87 ? -56.366 -1.552 6.882 1.00 31.84 87 ALA A O 1
ATOM 589 N N . PRO A 1 88 ? -55.331 -3.372 7.727 1.00 55.03 88 PRO A N 1
ATOM 590 C CA . PRO A 1 88 ? -54.353 -4.479 7.907 1.00 55.03 88 PRO A CA 1
ATOM 591 C C . PRO A 1 88 ? -54.969 -5.819 8.444 1.00 55.03 88 PRO A C 1
ATOM 593 O O . PRO A 1 88 ? -56.188 -5.948 8.442 1.00 55.03 88 PRO A O 1
ATOM 596 N N . ASP A 1 89 ? -54.151 -6.810 8.878 1.00 29.58 89 ASP A N 1
ATOM 597 C CA . ASP A 1 89 ? -54.251 -7.516 10.198 1.00 29.58 89 ASP A CA 1
ATOM 598 C C . ASP A 1 89 ? -53.324 -8.764 10.373 1.00 29.58 89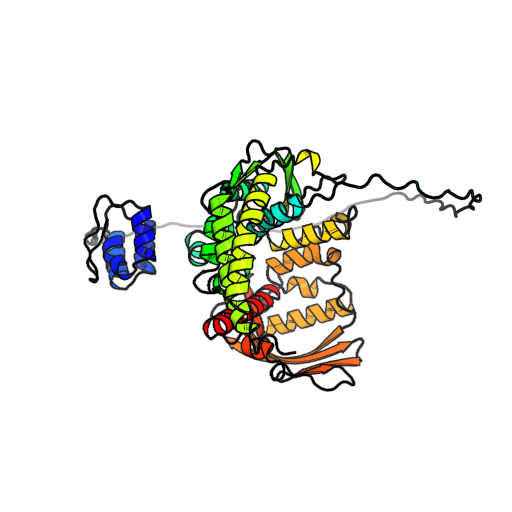 ASP A C 1
ATOM 600 O O . ASP A 1 89 ? -52.936 -9.424 9.411 1.00 29.58 89 ASP A O 1
ATOM 604 N N . ALA A 1 90 ? -53.001 -9.091 11.638 1.00 31.17 90 ALA A N 1
ATOM 605 C CA . ALA A 1 90 ? -52.321 -10.295 12.194 1.00 31.17 90 ALA A CA 1
ATOM 606 C C . ALA A 1 90 ? -52.999 -10.645 13.569 1.00 31.17 90 ALA A C 1
ATOM 608 O O . ALA A 1 90 ? -53.916 -9.888 13.901 1.00 31.17 90 ALA A O 1
ATOM 609 N N . PRO A 1 91 ? -52.639 -11.656 14.432 1.00 45.91 91 PRO A N 1
ATOM 610 C CA . PRO A 1 91 ? -51.473 -12.586 14.464 1.00 45.91 91 PRO A CA 1
ATOM 611 C C . PRO A 1 91 ? -51.685 -14.064 15.000 1.00 45.91 91 PRO A C 1
ATOM 613 O O . PRO A 1 91 ? -52.713 -14.369 15.592 1.00 45.91 91 PRO A O 1
ATOM 616 N N . SER A 1 92 ? -50.624 -14.914 14.948 1.00 30.28 92 SER A N 1
ATOM 617 C CA . SER A 1 92 ? -50.252 -16.070 15.857 1.00 30.28 92 SER A CA 1
ATOM 618 C C . SER A 1 92 ? -51.204 -17.300 16.066 1.00 30.28 92 SER A C 1
ATOM 620 O O . SER A 1 92 ? -52.354 -17.207 15.646 1.00 30.28 92 SER A O 1
ATOM 622 N N . PRO A 1 93 ? -50.825 -18.451 16.728 1.00 44.19 93 PRO A N 1
ATOM 623 C CA . PRO A 1 93 ? -49.541 -18.878 17.364 1.00 44.19 93 PRO A CA 1
ATOM 624 C C . PRO A 1 93 ? -49.045 -20.376 17.203 1.00 44.19 93 PRO A C 1
ATOM 626 O O . PRO A 1 93 ? -49.814 -21.276 16.892 1.00 44.19 93 PRO A O 1
ATOM 629 N N . ALA A 1 94 ? -47.763 -20.619 17.563 1.00 28.67 94 ALA A N 1
ATOM 630 C CA . ALA A 1 94 ? -47.100 -21.760 18.283 1.00 28.67 94 ALA A CA 1
ATOM 631 C C . ALA A 1 94 ? -47.233 -23.296 17.952 1.00 28.67 94 ALA A C 1
ATOM 633 O O . ALA A 1 94 ? -48.314 -23.855 18.066 1.00 28.67 94 ALA A O 1
ATOM 634 N N . SER A 1 95 ? -46.055 -23.962 17.780 1.00 32.09 95 SER A N 1
ATOM 635 C CA . SER A 1 95 ? -45.492 -25.248 18.353 1.00 32.09 95 SER A CA 1
ATOM 636 C C . SER A 1 95 ? -46.323 -26.566 18.495 1.00 32.09 95 SER A C 1
ATOM 638 O O . SER A 1 95 ? -47.541 -26.473 18.583 1.00 32.09 95 SER A O 1
ATOM 640 N N . PRO A 1 96 ? -45.732 -27.806 18.617 1.00 43.44 96 PRO A N 1
ATOM 641 C CA . PRO A 1 96 ? -44.372 -28.175 19.096 1.00 43.44 96 PRO A CA 1
ATOM 642 C C . PRO A 1 96 ? -43.636 -29.363 18.380 1.00 43.44 96 PRO A C 1
ATOM 644 O O . PRO A 1 96 ? -44.114 -29.930 17.403 1.00 43.44 96 PRO A O 1
ATOM 647 N N . ALA A 1 97 ? -42.474 -29.773 18.925 1.00 33.16 97 ALA A N 1
ATOM 648 C CA . ALA A 1 97 ? -41.659 -30.946 18.533 1.00 33.16 97 ALA A CA 1
ATOM 649 C C . ALA A 1 97 ? -41.997 -32.254 19.303 1.00 33.16 97 ALA A C 1
ATOM 651 O O . ALA A 1 97 ? -42.736 -32.214 20.290 1.00 33.16 97 ALA A O 1
ATOM 652 N N . PRO A 1 98 ? -41.413 -33.408 18.903 1.00 40.38 98 PRO A N 1
ATOM 653 C CA . PRO A 1 98 ? -40.670 -34.237 19.876 1.00 40.38 98 PRO A CA 1
ATOM 654 C C . PRO A 1 98 ? -39.365 -34.897 19.343 1.00 40.38 98 PRO A C 1
ATOM 656 O O . PRO A 1 98 ? -39.135 -34.988 18.142 1.00 40.38 98 PRO A O 1
ATOM 659 N N . ALA A 1 99 ? -38.527 -35.387 20.271 1.00 29.58 99 ALA A N 1
ATOM 660 C CA . ALA A 1 99 ? -37.239 -36.095 20.067 1.00 29.58 99 ALA A CA 1
ATOM 661 C C . ALA A 1 99 ? -37.390 -37.620 20.398 1.00 29.58 99 ALA A C 1
ATOM 663 O O . ALA A 1 99 ? -38.534 -38.081 20.345 1.00 29.58 99 ALA A O 1
ATOM 664 N N . PRO A 1 100 ? -36.389 -38.426 20.859 1.00 43.56 100 PRO A N 1
ATOM 665 C CA . PRO A 1 100 ? -34.907 -38.372 20.798 1.00 43.56 100 PRO A CA 1
ATOM 666 C C . PRO A 1 100 ? -34.206 -39.735 20.460 1.00 43.56 100 PRO A C 1
ATOM 668 O O . PRO A 1 100 ? -34.847 -40.782 20.399 1.00 43.56 100 PRO A O 1
ATOM 671 N N . GLY A 1 101 ? -32.860 -39.752 20.403 1.00 28.61 101 GLY A N 1
ATOM 672 C CA . GLY A 1 101 ? -32.007 -40.942 20.659 1.00 28.61 101 GLY A CA 1
ATOM 673 C C . GLY A 1 101 ? -30.793 -41.083 19.721 1.00 28.61 101 GLY A C 1
ATOM 674 O O . GLY A 1 101 ? -30.869 -40.637 18.585 1.00 28.61 101 GLY A O 1
ATOM 675 N N . THR A 1 102 ? -29.640 -41.665 20.088 1.00 29.30 102 THR A N 1
ATOM 676 C CA . THR A 1 102 ? -29.110 -42.221 21.365 1.00 29.30 102 THR A CA 1
ATOM 677 C C . THR A 1 102 ? -27.568 -42.255 21.290 1.00 29.30 102 THR A C 1
ATOM 679 O O . THR A 1 102 ? -27.021 -42.349 20.196 1.00 29.30 102 THR A O 1
ATOM 682 N N . ALA A 1 103 ? -26.863 -42.213 22.427 1.00 29.44 103 ALA A N 1
ATOM 683 C CA . ALA A 1 103 ? -25.395 -42.114 22.489 1.00 29.44 103 ALA A CA 1
ATOM 684 C C . ALA A 1 103 ? -24.631 -43.459 22.444 1.00 29.44 103 ALA A C 1
ATOM 686 O O . ALA A 1 103 ? -25.111 -44.448 22.996 1.00 29.44 103 ALA A O 1
ATOM 687 N N . ALA A 1 104 ? -23.417 -43.439 21.867 1.00 29.22 104 ALA A N 1
ATOM 688 C CA . ALA A 1 104 ? -22.234 -44.305 22.095 1.00 29.22 104 ALA A CA 1
ATOM 689 C C . ALA A 1 104 ? -21.148 -43.939 21.047 1.00 29.22 104 ALA A C 1
ATOM 691 O O . ALA A 1 104 ? -21.515 -43.505 19.962 1.00 29.22 104 ALA A O 1
ATOM 692 N N . SER A 1 105 ? -19.831 -44.125 21.198 1.00 32.50 105 SER A N 1
ATOM 693 C CA . SER A 1 105 ? -18.922 -44.250 22.354 1.00 32.50 105 SER A CA 1
ATOM 694 C C . SER A 1 105 ? -17.482 -44.096 21.825 1.00 32.50 105 SER A C 1
ATOM 696 O O . SER A 1 105 ? -17.167 -44.658 20.779 1.00 32.50 105 SER A O 1
ATOM 698 N N . ALA A 1 106 ? -16.590 -43.402 22.539 1.00 36.09 106 ALA A N 1
ATOM 699 C CA . ALA A 1 106 ? -15.158 -43.369 22.200 1.00 36.09 106 ALA A CA 1
ATOM 700 C C . ALA A 1 106 ? -14.452 -44.692 22.565 1.00 36.09 106 ALA A C 1
ATOM 702 O O . ALA A 1 106 ? -14.892 -45.382 23.492 1.00 36.09 106 ALA A O 1
ATOM 703 N N . PRO A 1 107 ? -13.338 -45.032 21.888 1.00 35.50 107 PRO A N 1
ATOM 704 C CA . PRO A 1 107 ? -12.131 -45.348 22.666 1.00 35.50 107 PRO A CA 1
ATOM 705 C C . PRO A 1 107 ? -10.772 -45.001 22.009 1.00 35.50 107 PRO A C 1
ATOM 707 O O . PRO A 1 107 ? -10.505 -45.371 20.873 1.00 35.50 107 PRO A O 1
ATOM 710 N N . GLY A 1 108 ? -9.843 -44.494 22.832 1.00 28.55 108 GLY A N 1
ATOM 711 C CA . GLY A 1 108 ? -8.487 -45.065 22.929 1.00 28.55 108 GLY A CA 1
ATOM 712 C C . GLY A 1 108 ? -7.346 -44.465 22.093 1.00 28.55 108 GLY A C 1
ATOM 713 O O . GLY A 1 108 ? -7.066 -44.921 20.990 1.00 28.55 108 GLY A O 1
ATOM 714 N N . THR A 1 109 ? -6.563 -43.576 22.709 1.00 32.53 109 THR A N 1
ATOM 715 C CA . THR A 1 109 ? -5.173 -43.269 22.319 1.00 32.53 109 THR A CA 1
ATOM 716 C C . THR A 1 109 ? -4.204 -44.418 22.658 1.00 32.53 109 THR A C 1
ATOM 718 O O . THR A 1 109 ? -4.284 -44.976 23.755 1.00 32.53 109 THR A O 1
ATOM 721 N N . PRO A 1 110 ? -3.215 -44.718 21.792 1.00 33.84 110 PRO A N 1
ATOM 722 C CA . PRO A 1 110 ? -1.995 -45.440 22.164 1.00 33.84 110 PRO A CA 1
ATOM 723 C C . PRO A 1 110 ? -0.799 -44.486 22.354 1.00 33.84 110 PRO A C 1
ATOM 725 O O . PRO A 1 110 ? -0.577 -43.582 21.553 1.00 33.84 110 PRO A O 1
ATOM 728 N N . ALA A 1 111 ? 0.000 -44.719 23.397 1.00 29.95 111 ALA A N 1
ATOM 729 C CA . ALA A 1 111 ? 1.260 -44.012 23.663 1.00 29.95 111 ALA A CA 1
ATOM 730 C C . ALA A 1 111 ? 2.432 -44.559 22.803 1.00 29.95 111 ALA A C 1
ATOM 732 O O . ALA A 1 111 ? 2.361 -45.707 22.351 1.00 29.95 111 ALA A O 1
ATOM 733 N N . PRO A 1 112 ? 3.519 -43.788 22.581 1.00 34.62 112 PRO A N 1
ATOM 734 C CA . PRO A 1 112 ? 4.607 -44.178 21.679 1.00 34.62 112 PRO A CA 1
ATOM 735 C C . PRO A 1 112 ? 5.548 -45.250 22.259 1.00 34.62 112 PRO A C 1
ATOM 737 O O . PRO A 1 112 ? 5.730 -45.366 23.471 1.00 34.62 112 PRO A O 1
ATOM 740 N N . ALA A 1 113 ? 6.195 -46.002 21.363 1.00 31.70 113 ALA A N 1
ATOM 741 C CA . ALA A 1 113 ? 7.179 -47.051 21.657 1.00 31.70 113 ALA A CA 1
ATOM 742 C C . ALA A 1 113 ? 8.525 -46.773 20.929 1.00 31.70 113 ALA A C 1
ATOM 744 O O . ALA A 1 113 ? 8.546 -45.976 19.991 1.00 31.70 113 ALA A O 1
ATOM 745 N N . PRO A 1 114 ? 9.661 -47.347 21.379 1.00 31.45 114 PRO A N 1
ATOM 746 C CA . PRO A 1 114 ? 10.968 -46.680 21.289 1.00 31.45 114 PRO A CA 1
ATOM 747 C C . PRO A 1 114 ? 11.786 -46.937 20.009 1.00 31.45 114 PRO A C 1
ATOM 749 O O . PRO A 1 114 ? 11.591 -47.916 19.290 1.00 31.45 114 PRO A O 1
ATOM 752 N N . ALA A 1 115 ? 12.773 -46.063 19.788 1.00 31.34 115 ALA A N 1
ATOM 753 C CA . ALA A 1 115 ? 13.671 -46.057 18.633 1.00 31.34 115 ALA A CA 1
ATOM 754 C C . ALA A 1 115 ? 14.709 -47.210 18.607 1.00 31.34 115 ALA A C 1
ATOM 756 O O . ALA A 1 115 ? 15.325 -47.507 19.635 1.00 31.34 115 ALA A O 1
ATOM 757 N N . PRO A 1 116 ? 15.000 -47.789 17.424 1.00 33.12 116 PRO A N 1
ATOM 758 C CA . PRO A 1 116 ? 16.226 -48.544 17.143 1.00 33.12 116 PRO A CA 1
ATOM 759 C C . PRO A 1 116 ? 17.406 -47.619 16.778 1.00 33.12 116 PRO A C 1
ATOM 761 O O . PRO A 1 116 ? 17.212 -46.530 16.242 1.00 33.12 116 PRO A O 1
ATOM 764 N N . GLY A 1 117 ? 18.639 -48.054 17.055 1.00 28.64 117 GLY A N 1
ATOM 765 C CA . GLY A 1 117 ? 19.848 -47.231 16.910 1.00 28.64 117 GLY A CA 1
ATOM 766 C C . GLY A 1 117 ? 20.498 -47.181 15.514 1.00 28.64 117 GLY A C 1
ATOM 767 O O . GLY A 1 117 ? 20.376 -48.108 14.719 1.00 28.64 117 GLY A O 1
ATOM 768 N N . THR A 1 118 ? 21.217 -46.072 15.300 1.00 33.50 118 THR A N 1
ATOM 769 C CA . THR A 1 118 ? 22.318 -45.766 14.352 1.00 33.50 118 THR A CA 1
ATOM 770 C C . THR A 1 118 ? 22.730 -46.775 13.264 1.00 33.50 118 THR A C 1
ATOM 772 O O . THR A 1 118 ? 23.070 -47.928 13.525 1.00 33.50 118 THR A O 1
ATOM 775 N N . PRO A 1 119 ? 22.979 -46.237 12.057 1.00 31.72 119 PRO A N 1
ATOM 776 C CA . PRO A 1 119 ? 24.369 -46.141 11.590 1.00 31.72 119 PRO A CA 1
ATOM 777 C C . PRO A 1 119 ? 24.766 -44.713 11.167 1.00 31.72 119 PRO A C 1
ATOM 779 O O . PRO A 1 119 ? 23.925 -43.905 10.788 1.00 31.72 119 PRO A O 1
ATOM 782 N N . ALA A 1 120 ? 26.063 -44.398 11.228 1.00 38.97 120 ALA A N 1
ATOM 783 C CA . ALA A 1 120 ? 26.593 -43.082 10.866 1.00 38.97 120 ALA A CA 1
ATOM 784 C C . ALA A 1 120 ? 26.808 -42.929 9.341 1.00 38.97 120 ALA A C 1
ATOM 786 O O . ALA A 1 120 ? 27.528 -43.747 8.761 1.00 38.97 120 ALA A O 1
ATOM 787 N N . PRO A 1 121 ? 26.291 -41.865 8.699 1.00 32.62 121 PRO A N 1
ATOM 788 C CA . PRO A 1 121 ? 26.832 -41.321 7.451 1.00 32.62 121 PRO A CA 1
ATOM 789 C C . PRO A 1 121 ? 28.055 -40.448 7.805 1.00 32.62 121 PRO A C 1
ATOM 791 O O . PRO A 1 121 ? 28.031 -39.712 8.784 1.00 32.62 121 PRO A O 1
ATOM 794 N N . GLY A 1 122 ? 29.193 -40.499 7.116 1.00 32.53 122 GLY A N 1
ATOM 795 C CA . GLY A 1 122 ? 29.319 -40.589 5.666 1.00 32.53 122 GLY A CA 1
ATOM 796 C C . GLY A 1 122 ? 29.391 -39.164 5.121 1.00 32.53 122 GLY A C 1
ATOM 797 O O . GLY A 1 122 ? 28.354 -38.535 4.944 1.00 32.53 122 GLY A O 1
ATOM 798 N N . THR A 1 123 ? 30.606 -38.639 4.920 1.00 33.25 123 THR A N 1
ATOM 799 C CA . THR A 1 123 ? 30.833 -37.268 4.431 1.00 33.25 123 THR A CA 1
ATOM 800 C C . THR A 1 123 ? 30.024 -37.022 3.155 1.00 33.25 123 THR A C 1
ATOM 802 O O . THR A 1 123 ? 30.179 -37.806 2.213 1.00 33.25 123 THR A O 1
ATOM 805 N N . PRO A 1 124 ? 29.193 -35.963 3.078 1.00 32.16 124 PRO A N 1
ATOM 806 C CA . PRO A 1 124 ? 28.475 -35.645 1.853 1.00 32.16 124 PRO A CA 1
ATOM 807 C C . PRO A 1 124 ? 29.457 -35.434 0.700 1.00 32.16 124 PRO A C 1
ATOM 809 O O . PRO A 1 124 ? 30.443 -34.706 0.836 1.00 32.16 124 PRO A O 1
ATOM 812 N N . ALA A 1 125 ? 29.189 -36.067 -0.443 1.00 33.94 125 ALA A N 1
ATOM 813 C CA . ALA A 1 125 ? 29.869 -35.709 -1.679 1.00 33.94 125 ALA A CA 1
ATOM 814 C C . ALA A 1 125 ? 29.566 -34.231 -2.004 1.00 33.94 125 ALA A C 1
ATOM 816 O O . ALA A 1 125 ? 28.449 -33.778 -1.733 1.00 33.94 125 ALA A O 1
ATOM 817 N N . PRO A 1 126 ? 30.518 -33.467 -2.569 1.00 31.97 126 PRO A N 1
ATOM 818 C CA . PRO A 1 126 ? 30.261 -32.080 -2.933 1.00 31.97 126 PRO A CA 1
ATOM 819 C C . PRO A 1 126 ? 29.108 -32.021 -3.939 1.00 31.97 126 PRO A C 1
ATOM 821 O O . PRO A 1 126 ? 29.150 -32.679 -4.981 1.00 31.97 126 PRO A O 1
ATOM 824 N N . ALA A 1 127 ? 28.079 -31.238 -3.614 1.00 35.41 127 ALA A N 1
ATOM 825 C CA . ALA A 1 127 ? 26.969 -30.989 -4.523 1.00 35.41 127 ALA A CA 1
ATOM 826 C C . ALA A 1 127 ? 27.492 -30.368 -5.835 1.00 35.41 127 ALA A C 1
ATOM 828 O O . ALA A 1 127 ? 28.451 -29.587 -5.797 1.00 35.41 127 ALA A O 1
ATOM 829 N N . PRO A 1 128 ? 26.885 -30.678 -6.997 1.00 33.06 128 PRO A N 1
ATOM 830 C CA . PRO A 1 128 ? 27.251 -30.022 -8.245 1.00 33.06 128 PRO A CA 1
ATOM 831 C C . PRO A 1 128 ? 27.045 -28.512 -8.096 1.00 33.06 128 PRO A C 1
ATOM 833 O O . PRO A 1 128 ? 25.983 -28.059 -7.665 1.00 33.06 128 PRO A O 1
ATOM 836 N N . ALA A 1 129 ? 28.071 -27.732 -8.434 1.00 33.47 129 ALA A N 1
ATOM 837 C CA . ALA A 1 129 ? 28.019 -26.283 -8.312 1.00 33.47 129 ALA A CA 1
ATOM 838 C C . ALA A 1 129 ? 26.898 -25.725 -9.202 1.00 33.47 129 ALA A C 1
ATOM 840 O O . ALA A 1 129 ? 27.011 -25.742 -10.430 1.00 33.47 129 ALA A O 1
ATOM 841 N N . ARG A 1 130 ? 25.817 -25.218 -8.588 1.00 40.00 130 ARG A N 1
ATOM 842 C CA . ARG A 1 130 ? 24.777 -24.479 -9.314 1.00 40.00 130 ARG A CA 1
ATOM 843 C C . ARG A 1 130 ? 25.446 -23.299 -10.021 1.00 40.00 130 ARG A C 1
ATOM 845 O O . ARG A 1 130 ? 26.111 -22.481 -9.383 1.00 40.00 130 ARG A O 1
ATOM 852 N N . LYS A 1 131 ? 25.294 -23.240 -11.347 1.00 37.69 131 LYS A N 1
ATOM 853 C CA . LYS A 1 131 ? 25.807 -22.157 -12.197 1.00 37.69 131 LYS A CA 1
ATOM 854 C C . LYS A 1 131 ? 25.232 -20.842 -11.648 1.00 37.69 131 LYS A C 1
ATOM 856 O O . LYS A 1 131 ? 24.014 -20.686 -11.628 1.00 37.69 131 LYS A O 1
ATOM 861 N N . ARG A 1 132 ? 26.078 -19.934 -11.141 1.00 39.81 132 ARG A N 1
ATOM 862 C CA . ARG A 1 132 ? 25.631 -18.635 -10.603 1.00 39.81 132 ARG A CA 1
ATOM 863 C C . ARG A 1 132 ? 24.968 -17.840 -11.734 1.00 39.81 132 ARG A C 1
ATOM 865 O O . ARG A 1 132 ? 25.679 -17.317 -12.588 1.00 39.81 132 ARG A O 1
ATOM 872 N N . ARG A 1 133 ? 23.632 -17.768 -11.737 1.00 45.03 133 ARG A N 1
ATOM 873 C CA . ARG A 1 133 ? 22.830 -16.997 -12.700 1.00 45.03 133 ARG A CA 1
ATOM 874 C C . ARG A 1 133 ? 22.975 -15.494 -12.411 1.00 45.03 133 ARG A C 1
ATOM 876 O O . ARG A 1 133 ? 22.087 -14.893 -11.827 1.00 45.03 133 ARG A O 1
ATOM 883 N N . ARG A 1 134 ? 24.123 -14.899 -12.760 1.00 33.75 134 ARG A N 1
ATOM 884 C CA . ARG A 1 134 ? 24.363 -13.455 -12.568 1.00 33.75 134 ARG A CA 1
ATOM 885 C C . ARG A 1 134 ? 23.421 -12.586 -13.413 1.00 33.75 134 ARG A C 1
ATOM 887 O O . ARG A 1 134 ? 22.956 -11.585 -12.891 1.00 33.75 134 ARG A O 1
ATOM 894 N N . GLY A 1 135 ? 23.062 -13.025 -14.624 1.00 29.77 135 GLY A N 1
ATOM 895 C CA . GLY A 1 135 ? 22.073 -12.337 -15.468 1.00 29.77 135 GLY A CA 1
ATOM 896 C C . GLY A 1 135 ? 20.672 -12.244 -14.849 1.00 29.77 135 GLY A C 1
ATOM 897 O O . GLY A 1 135 ? 19.986 -11.254 -15.063 1.00 29.77 135 GLY A O 1
ATOM 898 N N . LEU A 1 136 ? 20.275 -13.191 -13.982 1.00 31.67 136 LEU A N 1
ATOM 899 C CA . LEU A 1 136 ? 18.957 -13.142 -13.331 1.00 31.67 136 LEU A CA 1
ATOM 900 C C . LEU A 1 136 ? 18.821 -11.954 -12.364 1.00 31.67 136 LEU A C 1
ATOM 902 O O . LEU A 1 136 ? 17.714 -11.501 -12.125 1.00 31.67 136 LEU A O 1
ATOM 906 N N . LEU A 1 137 ? 19.930 -11.448 -11.808 1.00 28.84 137 LEU A N 1
ATOM 907 C CA . LEU A 1 137 ? 19.903 -10.280 -10.922 1.00 28.84 137 LEU A CA 1
ATOM 908 C C . LEU A 1 137 ? 19.761 -8.964 -11.697 1.00 28.84 137 LEU A C 1
ATOM 910 O O . LEU A 1 137 ? 19.182 -8.027 -11.169 1.00 28.84 137 LEU A O 1
ATOM 914 N N . ILE A 1 138 ? 20.266 -8.901 -12.932 1.00 32.84 138 ILE A N 1
ATOM 915 C CA . ILE A 1 138 ? 20.136 -7.725 -13.807 1.00 32.84 138 ILE A CA 1
ATOM 916 C C . ILE A 1 138 ? 18.734 -7.713 -14.429 1.00 32.84 138 ILE A C 1
ATOM 918 O O . ILE A 1 138 ? 18.035 -6.710 -14.331 1.00 32.84 138 ILE A O 1
ATOM 922 N N . GLY A 1 139 ? 18.264 -8.864 -14.926 1.00 25.64 139 GLY A N 1
ATOM 923 C CA . GLY A 1 139 ? 16.874 -9.040 -15.356 1.00 25.64 139 GLY A CA 1
ATOM 924 C C . GLY A 1 139 ? 15.858 -8.765 -14.239 1.00 25.64 139 GLY A C 1
ATOM 925 O O . GLY A 1 139 ? 14.833 -8.150 -14.497 1.00 25.64 139 GLY A O 1
ATOM 926 N N . ALA A 1 140 ? 16.158 -9.123 -12.983 1.00 28.36 140 ALA A N 1
ATOM 927 C CA . ALA A 1 140 ? 15.304 -8.792 -11.836 1.00 28.36 140 ALA A CA 1
ATOM 928 C C . ALA A 1 140 ? 15.358 -7.312 -11.412 1.00 28.36 140 ALA A C 1
ATOM 930 O O . ALA A 1 140 ? 14.430 -6.858 -10.754 1.00 28.36 140 ALA A O 1
ATOM 931 N N . ILE A 1 141 ? 16.391 -6.548 -11.782 1.00 30.69 141 ILE A N 1
ATOM 932 C CA . ILE A 1 141 ? 16.405 -5.089 -11.582 1.00 30.69 141 ILE A CA 1
ATOM 933 C C . ILE A 1 141 ? 15.576 -4.416 -12.683 1.00 30.69 141 ILE A C 1
ATOM 935 O O . ILE A 1 141 ? 14.730 -3.588 -12.364 1.00 30.69 141 ILE A O 1
ATOM 939 N N . ALA A 1 142 ? 15.716 -4.839 -13.944 1.00 29.02 142 ALA A N 1
ATOM 940 C CA . ALA A 1 142 ? 14.898 -4.330 -15.048 1.00 29.02 142 ALA A CA 1
ATOM 941 C C . ALA A 1 142 ? 13.401 -4.675 -14.877 1.00 29.02 142 ALA A C 1
ATOM 943 O O . ALA A 1 142 ? 12.555 -3.792 -14.955 1.00 29.02 142 ALA A O 1
ATOM 944 N N . ALA A 1 143 ? 13.065 -5.929 -14.552 1.00 27.66 143 ALA A N 1
ATOM 945 C CA . ALA A 1 143 ? 11.678 -6.361 -14.348 1.00 27.66 143 ALA A CA 1
ATOM 946 C C . ALA A 1 143 ? 11.108 -5.980 -12.966 1.00 27.66 143 ALA A C 1
ATOM 948 O O . ALA A 1 143 ? 9.921 -5.692 -12.843 1.00 27.66 143 ALA A O 1
ATOM 949 N N . GLY A 1 144 ? 11.935 -5.954 -11.913 1.00 27.12 144 GLY A N 1
ATOM 950 C CA . GLY A 1 144 ? 11.493 -5.622 -10.552 1.00 27.12 144 GLY A CA 1
ATOM 951 C C . GLY A 1 144 ? 11.191 -4.137 -10.350 1.00 27.12 144 GLY A C 1
ATOM 952 O O . GLY A 1 144 ? 10.291 -3.803 -9.585 1.00 27.12 144 GLY A O 1
ATOM 953 N N . THR A 1 145 ? 11.884 -3.253 -11.076 1.00 29.38 145 THR A N 1
ATOM 954 C CA . THR A 1 145 ? 11.596 -1.806 -11.081 1.00 29.38 145 THR A CA 1
ATOM 955 C C . THR A 1 145 ? 10.205 -1.526 -11.664 1.00 29.38 145 THR A C 1
ATOM 957 O O . THR A 1 145 ? 9.463 -0.716 -11.117 1.00 29.38 145 THR A O 1
ATOM 960 N N . VAL A 1 146 ? 9.798 -2.258 -12.708 1.00 30.03 146 VAL A N 1
ATOM 961 C CA . VAL A 1 146 ? 8.500 -2.071 -13.385 1.00 30.03 146 VAL A CA 1
ATOM 962 C C . VAL A 1 146 ? 7.304 -2.536 -12.536 1.00 30.03 146 VAL A C 1
ATOM 964 O O . VAL A 1 146 ? 6.225 -1.962 -12.640 1.00 30.03 146 VAL A O 1
ATOM 967 N N . ILE A 1 147 ? 7.473 -3.527 -11.653 1.00 32.94 147 ILE A N 1
ATOM 968 C CA . ILE A 1 147 ? 6.365 -4.077 -10.841 1.00 32.94 147 ILE A CA 1
ATOM 969 C C . ILE A 1 147 ? 5.980 -3.170 -9.652 1.00 32.94 147 ILE A C 1
ATOM 971 O O . ILE A 1 147 ? 4.876 -3.287 -9.124 1.00 32.94 147 ILE A O 1
ATOM 975 N N . VAL A 1 148 ? 6.855 -2.252 -9.227 1.00 33.34 148 VAL A N 1
ATOM 976 C CA . VAL A 1 148 ? 6.649 -1.431 -8.013 1.00 33.34 148 VAL A CA 1
ATOM 977 C C . VAL A 1 148 ? 6.216 0.012 -8.325 1.00 33.34 148 VAL A C 1
ATOM 979 O O . VAL A 1 148 ? 5.715 0.702 -7.441 1.00 33.34 148 VAL A O 1
ATOM 982 N N . LEU A 1 149 ? 6.396 0.494 -9.561 1.00 34.53 149 LEU A N 1
ATOM 983 C CA . LEU A 1 149 ? 6.519 1.933 -9.827 1.00 34.53 149 LEU A CA 1
ATOM 984 C C . LEU A 1 149 ? 5.549 2.459 -10.895 1.00 34.53 149 LEU A C 1
ATOM 986 O O . LEU A 1 149 ? 5.940 2.906 -11.970 1.00 34.53 149 LEU A O 1
ATOM 990 N N . GLY A 1 150 ? 4.264 2.494 -10.537 1.00 31.92 150 GLY A N 1
ATOM 991 C CA . GLY A 1 150 ? 3.247 3.311 -11.210 1.00 31.92 150 GLY A CA 1
ATOM 992 C C . GLY A 1 150 ? 3.296 4.778 -10.766 1.00 31.92 150 GLY A C 1
ATOM 993 O O . GLY A 1 150 ? 2.302 5.297 -10.261 1.00 31.92 150 GLY A O 1
ATOM 994 N N . GLY A 1 151 ? 4.455 5.431 -10.888 1.00 29.92 151 GLY A N 1
ATOM 995 C CA . GLY A 1 151 ? 4.623 6.842 -10.535 1.00 29.92 151 GLY A CA 1
ATOM 996 C C . GLY A 1 151 ? 3.956 7.763 -11.560 1.00 29.92 151 GLY A C 1
ATOM 997 O O . GLY A 1 151 ? 4.380 7.804 -12.711 1.00 29.92 151 GLY A O 1
ATOM 998 N N . GLY A 1 152 ? 2.930 8.511 -11.138 1.00 27.11 152 GLY A N 1
ATOM 999 C CA . GLY A 1 152 ? 2.348 9.610 -11.915 1.00 27.11 152 GLY A CA 1
ATOM 1000 C C . GLY A 1 152 ? 0.815 9.631 -11.990 1.00 27.11 152 GLY A C 1
ATOM 1001 O O . GLY A 1 152 ? 0.179 8.706 -12.487 1.00 27.11 152 GLY A O 1
ATOM 1002 N N . GLY A 1 153 ? 0.214 10.767 -11.611 1.00 29.09 153 GLY A N 1
ATOM 1003 C CA . GLY A 1 153 ? -1.079 11.190 -12.169 1.00 29.09 153 GLY A CA 1
ATOM 1004 C C . GLY A 1 153 ? -2.351 11.002 -11.329 1.00 29.09 153 GLY A C 1
ATOM 1005 O O . GLY A 1 153 ? -3.362 10.546 -11.866 1.00 29.09 153 GLY A O 1
ATOM 1006 N N . ALA A 1 154 ? -2.400 11.487 -10.083 1.00 29.70 154 ALA A N 1
ATOM 1007 C CA . ALA A 1 154 ? -3.642 11.537 -9.286 1.00 29.70 154 ALA A CA 1
ATOM 1008 C C . ALA A 1 154 ? -4.823 12.285 -9.956 1.00 29.70 154 ALA A C 1
ATOM 1010 O O . ALA A 1 154 ? -5.995 12.009 -9.688 1.00 29.70 154 ALA A O 1
ATOM 1011 N N . ILE A 1 155 ? -4.544 13.177 -10.916 1.00 31.00 155 ILE A N 1
ATOM 1012 C CA . ILE A 1 155 ? -5.571 13.860 -11.726 1.00 31.00 155 ILE A CA 1
ATOM 1013 C C . ILE A 1 155 ? -6.395 12.865 -12.577 1.00 31.00 155 ILE A C 1
ATOM 1015 O O . ILE A 1 155 ? -7.542 13.158 -12.919 1.00 31.00 155 ILE A O 1
ATOM 1019 N N . ALA A 1 156 ? -5.867 11.677 -12.898 1.00 28.22 156 ALA A N 1
ATOM 1020 C CA . ALA A 1 156 ? -6.610 10.642 -13.620 1.00 28.22 156 ALA A CA 1
ATOM 1021 C C . ALA A 1 156 ? -7.638 9.913 -12.732 1.00 28.22 156 ALA A C 1
ATOM 1023 O O . ALA A 1 156 ? -8.740 9.612 -13.198 1.00 28.22 156 ALA A O 1
ATOM 1024 N N . TRP A 1 157 ? -7.309 9.675 -11.456 1.00 27.56 157 TRP A N 1
ATOM 1025 C CA . TRP A 1 157 ? -8.089 8.829 -10.542 1.00 27.56 157 TRP A CA 1
ATOM 1026 C C . TRP A 1 157 ? -9.517 9.358 -10.318 1.00 27.56 157 TRP A C 1
ATOM 1028 O O . TRP A 1 157 ? -10.494 8.635 -10.518 1.00 27.56 157 TRP A O 1
ATOM 1038 N N . SER A 1 158 ? -9.662 10.659 -10.040 1.00 34.06 158 SER A N 1
ATOM 1039 C CA . SER A 1 158 ? -10.973 11.296 -9.808 1.00 34.06 158 SER A CA 1
ATOM 1040 C C . SER A 1 158 ? -11.808 11.554 -11.075 1.00 34.06 158 SER A C 1
ATOM 1042 O O . SER A 1 158 ? -13.009 11.819 -10.980 1.00 34.06 158 SER A O 1
ATOM 1044 N N . LEU A 1 159 ? -11.204 11.486 -12.268 1.00 34.81 159 LEU A N 1
ATOM 1045 C CA . LEU A 1 159 ? -11.870 11.774 -13.547 1.00 34.81 159 LEU A CA 1
ATOM 1046 C C . LEU A 1 159 ? -12.245 10.514 -14.339 1.00 34.81 159 LEU A C 1
ATOM 1048 O O . LEU A 1 159 ? -13.138 10.577 -15.187 1.00 34.81 159 LEU A O 1
ATOM 1052 N N . PHE A 1 160 ? -11.590 9.385 -14.060 1.00 39.88 160 PHE A N 1
ATOM 1053 C CA . PHE A 1 160 ? -11.734 8.143 -14.817 1.00 39.88 160 PHE A CA 1
ATOM 1054 C C . PHE A 1 160 ? -11.804 6.890 -13.944 1.00 39.88 160 PHE A C 1
ATOM 1056 O O . PHE A 1 160 ? -11.398 5.841 -14.429 1.00 39.88 160 PHE A O 1
ATOM 1063 N N . ALA A 1 161 ? -12.339 6.962 -12.716 1.00 42.31 161 ALA A N 1
ATOM 1064 C CA . ALA A 1 161 ? -12.628 5.781 -11.892 1.00 42.31 161 ALA A CA 1
ATOM 1065 C C . ALA A 1 161 ? -13.278 4.677 -12.757 1.00 42.31 161 ALA A C 1
ATOM 1067 O O . ALA A 1 161 ? -14.452 4.808 -13.148 1.00 42.31 161 ALA A O 1
ATOM 1068 N N . PRO A 1 162 ? -12.531 3.625 -13.148 1.00 51.94 162 PRO A N 1
ATOM 1069 C CA . PRO A 1 162 ? -13.069 2.611 -14.022 1.00 51.94 162 PRO A CA 1
ATOM 1070 C C . PRO A 1 162 ? -14.111 1.873 -13.213 1.00 51.94 162 PRO A C 1
ATOM 1072 O O . PRO A 1 162 ? -13.950 1.664 -12.014 1.00 51.94 162 PRO A O 1
ATOM 1075 N N . ARG A 1 163 ? -15.160 1.385 -13.870 1.00 69.12 163 ARG A N 1
ATOM 1076 C CA . ARG A 1 163 ? -15.870 0.271 -13.251 1.00 69.12 163 ARG A CA 1
ATOM 1077 C C . ARG A 1 163 ? -14.857 -0.863 -13.131 1.00 69.12 163 ARG A C 1
ATOM 1079 O O . ARG A 1 163 ? -14.258 -1.246 -14.150 1.00 69.12 163 ARG A O 1
ATOM 1086 N N . GLY A 1 164 ? -14.680 -1.370 -11.912 1.00 80.88 164 GLY A N 1
ATOM 1087 C CA . GLY A 1 164 ? -13.938 -2.595 -11.650 1.00 80.88 164 GLY A CA 1
ATOM 1088 C C . GLY A 1 164 ? -14.369 -3.700 -12.616 1.00 80.88 164 GLY A C 1
ATOM 1089 O O . GLY A 1 164 ? -15.422 -3.632 -13.261 1.00 80.88 164 GLY A O 1
ATOM 1090 N N . ALA A 1 165 ? -13.508 -4.687 -12.827 1.00 90.00 165 ALA A N 1
ATOM 1091 C CA . ALA A 1 165 ? -13.833 -5.787 -13.719 1.00 90.00 165 ALA A CA 1
ATOM 1092 C C . ALA A 1 165 ? -15.119 -6.511 -13.286 1.00 90.00 165 ALA A C 1
ATOM 1094 O O . ALA A 1 165 ? -15.535 -6.462 -12.130 1.00 90.00 165 ALA A O 1
ATOM 1095 N N . ALA A 1 166 ? -15.778 -7.169 -14.239 1.00 92.31 166 ALA A N 1
ATOM 1096 C CA . ALA A 1 166 ? -17.010 -7.906 -13.961 1.00 92.31 166 ALA A CA 1
ATOM 1097 C C . ALA A 1 166 ? -16.762 -9.220 -13.194 1.00 92.31 166 ALA A C 1
ATOM 1099 O O . ALA A 1 166 ? -17.704 -9.793 -12.652 1.00 92.31 166 ALA A O 1
ATOM 1100 N N . THR A 1 167 ? -15.513 -9.690 -13.167 1.00 94.69 167 THR A N 1
ATOM 1101 C CA . THR A 1 167 ? -15.042 -10.925 -12.528 1.00 94.69 167 THR A CA 1
ATOM 1102 C C . THR A 1 167 ? -13.667 -10.687 -11.891 1.00 94.69 167 THR A C 1
ATOM 1104 O O . THR A 1 167 ? -12.969 -9.767 -12.334 1.00 94.69 167 THR A O 1
ATOM 1107 N N . PRO A 1 168 ? -13.247 -11.517 -10.917 1.00 95.94 168 PRO A N 1
ATOM 1108 C CA . PRO A 1 168 ? -11.902 -11.461 -10.347 1.00 95.94 168 PRO A CA 1
ATOM 1109 C C . PRO A 1 168 ? -10.813 -11.601 -11.415 1.00 95.94 168 PRO A C 1
ATOM 1111 O O . PRO A 1 168 ? -9.958 -10.723 -11.525 1.00 95.94 168 PRO A O 1
ATOM 1114 N N . THR A 1 169 ? -10.885 -12.637 -12.267 1.00 93.56 169 THR A N 1
ATOM 1115 C CA . THR A 1 169 ? -9.932 -12.827 -13.379 1.00 93.56 169 THR A CA 1
ATOM 1116 C C . THR A 1 169 ? -9.827 -11.588 -14.267 1.00 93.56 169 THR A C 1
ATOM 1118 O O . THR A 1 169 ? -8.727 -11.151 -14.587 1.00 93.56 169 THR A O 1
ATOM 1121 N N . GLY A 1 170 ? -10.960 -10.949 -14.579 1.00 92.00 170 GLY A N 1
ATOM 1122 C CA . GLY A 1 170 ? -11.000 -9.764 -15.432 1.00 92.00 170 GLY A CA 1
ATOM 1123 C C . GLY A 1 170 ? -10.289 -8.534 -14.856 1.00 92.00 170 GLY A C 1
ATOM 1124 O O . GLY A 1 170 ? -10.031 -7.584 -15.593 1.00 92.00 170 GLY A O 1
ATOM 1125 N N . ALA A 1 171 ? -9.993 -8.500 -13.551 1.00 89.81 171 ALA A N 1
ATOM 1126 C CA . ALA A 1 171 ? -9.183 -7.437 -12.954 1.00 89.81 171 ALA A CA 1
ATOM 1127 C C . ALA A 1 171 ? -7.686 -7.655 -13.228 1.00 89.81 171 ALA A C 1
ATOM 1129 O O . ALA A 1 171 ? -6.967 -6.685 -13.463 1.00 89.81 171 ALA A O 1
ATOM 1130 N N . VAL A 1 172 ? -7.240 -8.915 -13.278 1.00 87.88 172 VAL A N 1
ATOM 1131 C CA . VAL A 1 172 ? -5.867 -9.284 -13.658 1.00 87.88 172 VAL A CA 1
ATOM 1132 C C . VAL A 1 172 ? -5.682 -9.265 -15.176 1.00 87.88 172 VAL A C 1
ATOM 1134 O O . VAL A 1 172 ? -4.661 -8.770 -15.635 1.00 87.88 172 VAL A O 1
ATOM 1137 N N . GLU A 1 173 ? -6.680 -9.668 -15.970 1.00 86.50 173 GLU A N 1
ATOM 1138 C CA . GLU A 1 173 ? -6.656 -9.486 -17.435 1.00 86.50 173 GLU A CA 1
ATOM 1139 C C . GLU A 1 173 ? -6.434 -8.007 -17.800 1.00 86.50 173 GLU A C 1
ATOM 1141 O O . GLU A 1 173 ? -5.545 -7.693 -18.582 1.00 86.50 173 GLU A O 1
ATOM 1146 N N . LYS A 1 174 ? -7.149 -7.076 -17.148 1.00 85.38 174 LYS A N 1
ATOM 1147 C CA . LYS A 1 174 ? -6.917 -5.629 -17.317 1.00 85.38 174 LYS A CA 1
ATOM 1148 C C . LYS A 1 174 ? -5.509 -5.178 -16.911 1.00 85.38 174 LYS A C 1
ATOM 1150 O O . LYS A 1 174 ? -5.013 -4.209 -17.479 1.00 85.38 174 LYS A O 1
ATOM 1155 N N . LEU A 1 175 ? -4.888 -5.816 -15.915 1.00 83.69 175 LEU A N 1
ATOM 1156 C CA . LEU A 1 175 ? -3.505 -5.518 -15.534 1.00 83.69 175 LEU A CA 1
ATOM 1157 C C . LEU A 1 175 ? -2.542 -5.966 -16.636 1.00 83.69 175 LEU A C 1
ATOM 1159 O O . LEU A 1 175 ? -1.662 -5.198 -17.009 1.00 83.69 175 LEU A O 1
ATOM 1163 N N . VAL A 1 176 ? -2.748 -7.161 -17.196 1.00 81.38 176 VAL A N 1
ATOM 1164 C CA . VAL A 1 176 ? -1.978 -7.656 -18.346 1.00 81.38 176 VAL A CA 1
ATOM 1165 C C . VAL A 1 176 ? -2.173 -6.738 -19.558 1.00 81.38 176 VAL A C 1
ATOM 1167 O O . VAL A 1 176 ? -1.180 -6.316 -20.142 1.00 81.38 176 VAL A O 1
ATOM 1170 N N . ASP A 1 177 ? -3.404 -6.324 -19.881 1.00 80.94 177 ASP A N 1
ATOM 1171 C CA . ASP A 1 177 ? -3.696 -5.359 -20.961 1.00 80.94 177 ASP A CA 1
ATOM 1172 C C . ASP A 1 177 ? -2.964 -4.013 -20.769 1.00 80.94 177 ASP A C 1
ATOM 1174 O O . ASP A 1 177 ? -2.568 -3.364 -21.737 1.00 80.94 177 ASP A O 1
ATOM 1178 N N . VAL A 1 178 ? -2.796 -3.565 -19.518 1.00 75.81 178 VAL A N 1
ATOM 1179 C CA . VAL A 1 178 ? -2.065 -2.332 -19.182 1.00 75.81 178 VAL A CA 1
ATOM 1180 C C . VAL A 1 178 ? -0.551 -2.520 -19.302 1.00 75.81 178 VAL A C 1
ATOM 1182 O O . VAL A 1 178 ? 0.107 -1.645 -19.854 1.00 75.81 178 VAL A O 1
ATOM 1185 N N . VAL A 1 179 ? -0.015 -3.645 -18.821 1.00 72.00 179 VAL A N 1
ATOM 1186 C CA . VAL A 1 179 ? 1.430 -3.960 -18.768 1.00 72.00 179 VAL A CA 1
ATOM 1187 C C . VAL A 1 179 ? 1.997 -4.413 -20.124 1.00 72.00 179 VAL A C 1
ATOM 1189 O O . VAL A 1 179 ? 3.189 -4.284 -20.378 1.00 72.00 179 VAL A O 1
ATOM 1192 N N . THR A 1 180 ? 1.148 -4.922 -21.017 1.00 73.50 180 THR A N 1
ATOM 1193 C CA . THR A 1 180 ? 1.487 -5.230 -22.421 1.00 73.50 180 THR A CA 1
ATOM 1194 C C . THR A 1 180 ? 1.208 -4.061 -23.376 1.00 73.50 180 THR A C 1
ATOM 1196 O O . THR A 1 180 ? 1.521 -4.140 -24.564 1.00 73.50 180 THR A O 1
ATOM 1199 N N . GLY A 1 181 ? 0.611 -2.971 -22.877 1.00 69.12 181 GLY A N 1
ATOM 1200 C CA . GLY A 1 181 ? 0.209 -1.806 -23.663 1.00 69.12 181 GLY A CA 1
ATOM 1201 C C . GLY A 1 181 ? 0.928 -0.505 -23.286 1.00 69.12 181 GLY A C 1
ATOM 1202 O O . GLY A 1 181 ? 1.560 -0.374 -22.238 1.00 69.12 181 GLY A O 1
ATOM 1203 N N . ASP A 1 182 ? 0.748 0.516 -24.128 1.00 59.25 182 ASP A N 1
ATOM 1204 C CA . ASP A 1 182 ? 1.370 1.847 -23.998 1.00 59.25 182 ASP A CA 1
ATOM 1205 C C . ASP A 1 182 ? 0.729 2.746 -22.903 1.00 59.25 182 ASP A C 1
ATOM 1207 O O . ASP A 1 182 ? 0.682 3.970 -23.051 1.00 59.25 182 ASP A O 1
ATOM 1211 N N . ASN A 1 183 ? 0.133 2.190 -21.837 1.00 57.66 183 ASN A N 1
ATOM 1212 C CA . ASN A 1 183 ? -0.710 2.961 -20.903 1.00 57.66 183 ASN A CA 1
ATOM 1213 C C . ASN A 1 183 ? -0.506 2.611 -19.417 1.00 57.66 183 ASN A C 1
ATOM 1215 O O . ASN A 1 183 ? -1.472 2.342 -18.699 1.00 57.66 183 ASN A O 1
ATOM 1219 N N . LEU A 1 184 ? 0.738 2.687 -18.937 1.00 53.34 184 LEU A N 1
ATOM 1220 C CA . LEU A 1 184 ? 1.097 2.452 -17.530 1.00 53.34 184 LEU A CA 1
ATOM 1221 C C . LEU A 1 184 ? 0.309 3.334 -16.537 1.00 53.34 184 LEU A C 1
ATOM 1223 O O . LEU A 1 184 ? -0.088 2.863 -15.475 1.00 53.34 184 LEU A O 1
ATOM 1227 N N . LEU A 1 185 ? -0.026 4.578 -16.910 1.00 55.56 185 LEU A N 1
ATOM 1228 C CA . LEU A 1 185 ? -0.876 5.482 -16.109 1.00 55.56 185 LEU A CA 1
ATOM 1229 C C . LEU A 1 185 ? -2.298 4.926 -15.870 1.00 55.56 185 LEU A C 1
ATOM 1231 O O . LEU A 1 185 ? -3.002 5.361 -14.959 1.00 55.56 185 LEU A O 1
ATOM 1235 N N . GLY A 1 186 ? -2.730 3.941 -16.663 1.00 61.31 186 GLY A N 1
ATOM 1236 C CA . GLY A 1 186 ? -3.952 3.179 -16.428 1.00 61.31 186 GLY A CA 1
ATOM 1237 C C . GLY A 1 186 ? -3.879 2.241 -15.216 1.00 61.31 186 GLY A C 1
ATOM 1238 O O . GLY A 1 186 ? -4.930 1.921 -14.661 1.00 61.31 186 GLY A O 1
ATOM 1239 N N . ALA A 1 187 ? -2.689 1.834 -14.759 1.00 64.56 187 ALA A N 1
ATOM 1240 C CA . ALA A 1 187 ? -2.520 0.860 -13.675 1.00 64.56 187 ALA A CA 1
ATOM 1241 C C . ALA A 1 187 ? -3.093 1.353 -12.338 1.00 64.56 187 ALA A C 1
ATOM 1243 O O . ALA A 1 187 ? -3.813 0.612 -11.670 1.00 64.56 187 ALA A O 1
ATOM 1244 N N . LEU A 1 188 ? -2.873 2.628 -11.987 1.00 64.88 188 LEU A N 1
ATOM 1245 C CA . LEU A 1 188 ? -3.432 3.240 -10.771 1.00 64.88 188 LEU A CA 1
ATOM 1246 C C . LEU A 1 188 ? -4.968 3.188 -10.743 1.00 64.88 188 LEU A C 1
ATOM 1248 O O . LEU A 1 188 ? -5.574 3.071 -9.683 1.00 64.88 188 LEU A O 1
ATOM 1252 N N . SER A 1 189 ? -5.610 3.219 -11.914 1.00 73.62 189 SER A N 1
ATOM 1253 C CA . SER A 1 189 ? -7.069 3.129 -12.033 1.00 73.62 189 SER A CA 1
ATOM 1254 C C . SER A 1 189 ? -7.624 1.717 -11.773 1.00 73.62 189 SER A C 1
ATOM 1256 O O . SER A 1 189 ? -8.830 1.553 -11.594 1.00 73.62 189 SER A O 1
ATOM 1258 N N . LEU A 1 190 ? -6.758 0.697 -11.734 1.00 82.69 190 LEU A N 1
ATOM 1259 C CA . LEU A 1 190 ? -7.115 -0.682 -11.394 1.00 82.69 190 LEU A CA 1
ATOM 1260 C C . LEU A 1 190 ? -7.027 -0.972 -9.889 1.00 82.69 190 LEU A C 1
ATOM 1262 O O . LEU A 1 190 ? -7.540 -2.007 -9.466 1.00 82.69 190 LEU A O 1
ATOM 1266 N N . ILE A 1 191 ? -6.394 -0.100 -9.097 1.00 87.38 191 ILE A N 1
ATOM 1267 C CA . ILE A 1 191 ? -6.270 -0.242 -7.639 1.00 87.38 191 ILE A CA 1
ATOM 1268 C C . ILE A 1 191 ? -7.641 -0.039 -6.978 1.00 87.38 191 ILE A C 1
ATOM 1270 O O . ILE A 1 191 ? -8.439 0.797 -7.408 1.00 87.38 191 ILE A O 1
ATOM 1274 N N . ALA A 1 192 ? -7.911 -0.812 -5.925 1.00 92.19 192 ALA A N 1
ATOM 1275 C CA . ALA A 1 192 ? -9.119 -0.713 -5.116 1.00 92.19 192 ALA A CA 1
ATOM 1276 C C . ALA A 1 192 ? -9.343 0.724 -4.607 1.00 92.19 192 ALA A C 1
ATOM 1278 O O . ALA A 1 192 ? -8.408 1.312 -4.056 1.00 92.19 192 ALA A O 1
ATOM 1279 N N . PRO A 1 193 ? -10.556 1.295 -4.742 1.00 90.06 193 PRO A N 1
ATOM 1280 C CA . PRO A 1 193 ? -10.875 2.624 -4.226 1.00 90.06 193 PRO A CA 1
ATOM 1281 C C . PRO A 1 193 ? -10.444 2.856 -2.771 1.00 90.06 193 PRO A C 1
ATOM 1283 O O . PRO A 1 193 ? -9.919 3.927 -2.481 1.00 90.06 193 PRO A O 1
ATOM 1286 N N . SER A 1 194 ? -10.585 1.860 -1.886 1.00 90.19 194 SER A N 1
ATOM 1287 C CA . SER A 1 194 ? -10.154 1.962 -0.482 1.00 90.19 194 SER A CA 1
ATOM 1288 C C . SER A 1 194 ? -8.635 2.032 -0.262 1.00 90.19 194 SER A C 1
ATOM 1290 O O . SER A 1 194 ? -8.200 2.382 0.828 1.00 90.19 194 SER A O 1
ATOM 1292 N N . GLU A 1 195 ? -7.822 1.643 -1.246 1.00 88.88 195 GLU A N 1
ATOM 1293 C CA . GLU A 1 195 ? -6.350 1.659 -1.170 1.00 88.88 195 GLU A CA 1
ATOM 1294 C C . GLU A 1 195 ? -5.737 2.791 -2.005 1.00 88.88 195 GLU A C 1
ATOM 1296 O O . GLU A 1 195 ? -4.672 3.313 -1.673 1.00 88.88 195 GLU A O 1
ATOM 1301 N N . ALA A 1 196 ? -6.406 3.176 -3.094 1.00 84.56 196 ALA A N 1
ATOM 1302 C CA . ALA A 1 196 ? -5.859 4.076 -4.099 1.00 84.56 196 ALA A CA 1
ATOM 1303 C C . ALA A 1 196 ? -5.577 5.497 -3.581 1.00 84.56 196 ALA A C 1
ATOM 1305 O O . ALA A 1 196 ? -4.654 6.122 -4.092 1.00 84.56 196 ALA A O 1
ATOM 1306 N N . GLU A 1 197 ? -6.285 5.987 -2.556 1.00 77.31 197 GLU A N 1
ATOM 1307 C CA . GLU A 1 197 ? -6.011 7.302 -1.953 1.00 77.31 197 GLU A CA 1
ATOM 1308 C C . GLU A 1 197 ? -4.576 7.383 -1.410 1.00 77.31 197 GLU A C 1
ATOM 1310 O O . GLU A 1 197 ? -3.801 8.242 -1.834 1.00 77.31 197 GLU A O 1
ATOM 1315 N N . VAL A 1 198 ? -4.178 6.414 -0.578 1.00 78.50 198 VAL A N 1
ATOM 1316 C CA . VAL A 1 198 ? -2.839 6.354 0.031 1.00 78.50 198 VAL A CA 1
ATOM 1317 C C . VAL A 1 198 ? -1.748 6.159 -1.021 1.00 78.50 198 VAL A C 1
ATOM 1319 O O . VAL A 1 198 ? -0.721 6.835 -0.981 1.00 78.50 198 VAL A O 1
ATOM 1322 N N . PHE A 1 199 ? -1.968 5.274 -1.998 1.00 78.62 199 PHE A N 1
ATOM 1323 C CA . PHE A 1 199 ? -1.008 5.102 -3.092 1.00 78.62 199 PHE A CA 1
ATOM 1324 C C . PHE A 1 199 ? -0.916 6.342 -3.992 1.00 78.62 199 PHE A C 1
ATOM 1326 O O . PHE A 1 199 ? 0.166 6.630 -4.499 1.00 78.62 199 PHE A O 1
ATOM 1333 N N . SER A 1 200 ? -2.007 7.096 -4.171 1.00 75.38 200 SER A N 1
ATOM 1334 C CA . SER A 1 200 ? -2.003 8.311 -4.992 1.00 75.38 200 SER A CA 1
ATOM 1335 C C . SER A 1 200 ? -1.210 9.448 -4.348 1.00 75.38 200 SER A C 1
ATOM 1337 O O . SER A 1 200 ? -0.372 10.023 -5.035 1.00 75.38 200 SER A O 1
ATOM 1339 N N . GLY A 1 201 ? -1.369 9.693 -3.041 1.00 74.38 201 GLY A N 1
ATOM 1340 C CA . GLY A 1 201 ? -0.585 10.700 -2.315 1.00 74.38 201 GLY A CA 1
ATOM 1341 C C . GLY A 1 201 ? 0.917 10.401 -2.342 1.00 74.38 201 GLY A C 1
ATOM 1342 O O . GLY A 1 201 ? 1.715 11.252 -2.733 1.00 74.38 201 GLY A O 1
ATOM 1343 N N . ILE A 1 202 ? 1.304 9.149 -2.062 1.00 74.00 202 ILE A N 1
ATOM 1344 C CA . ILE A 1 202 ? 2.705 8.703 -2.164 1.00 74.00 202 ILE A CA 1
ATOM 1345 C C . ILE A 1 202 ? 3.241 8.876 -3.596 1.00 74.00 202 ILE A C 1
ATOM 1347 O O . ILE A 1 202 ? 4.373 9.325 -3.773 1.00 74.00 202 ILE A O 1
ATOM 1351 N N . ALA A 1 203 ? 2.450 8.547 -4.624 1.00 70.38 203 ALA A N 1
ATOM 1352 C CA . ALA A 1 203 ? 2.854 8.701 -6.022 1.00 70.38 203 ALA A CA 1
ATOM 1353 C C . ALA A 1 203 ? 2.946 10.174 -6.470 1.00 70.38 203 ALA A C 1
ATOM 1355 O O . ALA A 1 203 ? 3.781 10.487 -7.317 1.00 70.38 203 ALA A O 1
ATOM 1356 N N . GLU A 1 204 ? 2.128 11.075 -5.915 1.00 74.25 204 GLU A N 1
ATOM 1357 C CA . GLU A 1 204 ? 2.236 12.525 -6.131 1.00 74.25 204 GLU A CA 1
ATOM 1358 C C . GLU A 1 204 ? 3.531 13.082 -5.530 1.00 74.25 204 GLU A C 1
ATOM 1360 O O . GLU A 1 204 ? 4.303 13.708 -6.257 1.00 74.25 204 GLU A O 1
ATOM 1365 N N . SER A 1 205 ? 3.816 12.802 -4.253 1.00 71.69 205 SER A N 1
ATOM 1366 C CA . SER A 1 205 ? 5.070 13.221 -3.609 1.00 71.69 205 SER A CA 1
ATOM 1367 C C . SER A 1 205 ? 6.298 12.615 -4.298 1.00 71.69 205 SER A C 1
ATOM 1369 O O . SER A 1 205 ? 7.274 13.314 -4.562 1.00 71.69 205 SER A O 1
ATOM 1371 N N . ALA A 1 206 ? 6.246 11.334 -4.684 1.00 69.44 206 ALA A N 1
ATOM 1372 C CA . ALA A 1 206 ? 7.335 10.681 -5.413 1.00 69.44 206 ALA A CA 1
ATOM 1373 C C . ALA A 1 206 ? 7.574 11.275 -6.815 1.00 69.44 206 ALA A C 1
ATOM 1375 O O . ALA A 1 206 ? 8.717 11.320 -7.262 1.00 69.44 206 ALA A O 1
ATOM 1376 N N . ALA A 1 207 ? 6.536 11.766 -7.504 1.00 69.25 207 ALA A N 1
ATOM 1377 C CA . ALA A 1 207 ? 6.688 12.470 -8.782 1.00 69.25 207 ALA A CA 1
ATOM 1378 C C . ALA A 1 207 ? 7.345 13.858 -8.627 1.00 69.25 207 ALA A C 1
ATOM 1380 O O . ALA A 1 207 ? 7.888 14.395 -9.591 1.00 69.25 207 ALA A O 1
ATOM 1381 N N . GLY A 1 208 ? 7.346 14.429 -7.417 1.00 70.00 208 GLY A N 1
ATOM 1382 C CA . GLY A 1 208 ? 8.134 15.619 -7.086 1.00 70.00 208 GLY A CA 1
ATOM 1383 C C . GLY A 1 208 ? 9.645 15.365 -7.014 1.00 70.00 208 GLY A C 1
ATOM 1384 O O . GLY A 1 208 ? 10.420 16.318 -7.073 1.00 70.00 208 GLY A O 1
ATOM 1385 N N . ILE A 1 209 ? 10.087 14.106 -6.914 1.00 71.94 209 ILE A N 1
ATOM 1386 C CA . ILE A 1 209 ? 11.504 13.768 -6.753 1.00 71.94 209 ILE A CA 1
ATOM 1387 C C . ILE A 1 209 ? 12.261 13.962 -8.067 1.00 71.94 209 ILE A C 1
ATOM 1389 O O . ILE A 1 209 ? 11.867 13.485 -9.137 1.00 71.94 209 ILE A O 1
ATOM 1393 N N . ARG A 1 210 ? 13.408 14.633 -7.959 1.00 74.38 210 ARG A N 1
ATOM 1394 C CA . ARG A 1 210 ? 14.330 14.889 -9.063 1.00 74.38 210 ARG A CA 1
ATOM 1395 C C . ARG A 1 210 ? 15.731 14.415 -8.704 1.00 74.38 210 ARG A C 1
ATOM 1397 O O . ARG A 1 210 ? 16.197 14.619 -7.589 1.00 74.38 210 ARG A O 1
ATOM 1404 N N . PHE A 1 211 ? 16.413 13.823 -9.676 1.00 68.75 211 PHE A N 1
ATOM 1405 C CA . PHE A 1 211 ? 17.836 13.508 -9.603 1.00 68.75 211 PHE A CA 1
ATOM 1406 C C . PHE A 1 211 ? 18.530 14.365 -10.662 1.00 68.75 211 PHE A C 1
ATOM 1408 O O . PHE A 1 211 ? 18.434 14.088 -11.859 1.00 68.75 211 PHE A O 1
ATOM 1415 N N . GLY A 1 212 ? 19.144 15.471 -10.233 1.00 73.69 212 GLY A N 1
ATOM 1416 C CA . GLY A 1 212 ? 19.646 16.508 -11.138 1.00 73.69 212 GLY A CA 1
ATOM 1417 C C . GLY A 1 212 ? 18.558 17.021 -12.096 1.00 73.69 212 GLY A C 1
ATOM 1418 O O . GLY A 1 212 ? 17.478 17.451 -11.683 1.00 73.69 212 GLY A O 1
ATOM 1419 N N . ASP A 1 213 ? 18.825 16.944 -13.400 1.00 74.75 213 ASP A N 1
ATOM 1420 C CA . ASP A 1 213 ? 17.875 17.349 -14.445 1.00 74.75 213 ASP A CA 1
ATOM 1421 C C . ASP A 1 213 ? 16.760 16.311 -14.727 1.00 74.75 213 ASP A C 1
ATOM 1423 O O . ASP A 1 213 ? 15.813 16.623 -15.455 1.00 74.75 213 ASP A O 1
ATOM 1427 N N . ILE A 1 214 ? 16.804 15.116 -14.129 1.00 75.25 214 ILE A N 1
ATOM 1428 C CA . ILE A 1 214 ? 15.868 14.011 -14.400 1.00 75.25 214 ILE A CA 1
ATOM 1429 C C . ILE A 1 214 ? 14.718 14.015 -13.385 1.00 75.25 214 ILE A C 1
ATOM 1431 O O . ILE A 1 214 ? 14.953 13.961 -12.177 1.00 75.25 214 ILE A O 1
ATOM 1435 N N . ALA A 1 215 ? 13.473 14.056 -13.870 1.00 79.75 215 ALA A N 1
ATOM 1436 C CA . ALA A 1 215 ? 12.291 13.800 -13.047 1.00 79.75 215 ALA A CA 1
ATOM 1437 C C . ALA A 1 215 ? 12.093 12.287 -12.859 1.00 79.75 215 ALA A C 1
ATOM 1439 O O . ALA A 1 215 ? 12.369 11.502 -13.770 1.00 79.75 215 ALA A O 1
ATOM 1440 N N . TYR A 1 216 ? 11.635 11.862 -11.681 1.00 70.06 216 TYR A N 1
ATOM 1441 C CA . TYR A 1 216 ? 11.477 10.437 -11.392 1.00 70.06 216 TYR A CA 1
ATOM 1442 C C . TYR A 1 216 ? 10.374 9.769 -12.232 1.00 70.06 216 TYR A C 1
ATOM 1444 O O . TYR A 1 216 ? 10.528 8.619 -12.638 1.00 70.06 216 TYR A O 1
ATOM 1452 N N . ASP A 1 217 ? 9.297 10.490 -12.548 1.00 70.94 217 ASP A N 1
ATOM 1453 C CA . ASP A 1 217 ? 8.218 10.028 -13.426 1.00 70.94 217 ASP A CA 1
ATOM 1454 C C . ASP A 1 217 ? 8.660 9.913 -14.896 1.00 70.94 217 ASP A C 1
ATOM 1456 O O . ASP A 1 217 ? 8.395 8.885 -15.521 1.00 70.94 217 ASP A O 1
ATOM 1460 N N . ASP A 1 218 ? 9.406 10.895 -15.418 1.00 77.94 218 ASP A N 1
ATOM 1461 C CA . ASP A 1 218 ? 10.030 10.823 -16.751 1.00 77.94 218 ASP A CA 1
ATOM 1462 C C . ASP A 1 218 ? 10.960 9.594 -16.863 1.00 77.94 218 ASP A C 1
ATOM 1464 O O . ASP A 1 218 ? 10.855 8.820 -17.815 1.00 77.94 218 ASP A O 1
ATOM 1468 N N . TYR A 1 219 ? 11.819 9.353 -15.860 1.00 76.88 219 TYR A N 1
ATOM 1469 C CA . TYR A 1 219 ? 12.701 8.175 -15.815 1.00 76.88 219 TYR A CA 1
ATOM 1470 C C . TYR A 1 219 ? 11.923 6.853 -15.889 1.00 76.88 219 TYR A C 1
ATOM 1472 O O . TYR A 1 219 ? 12.314 5.945 -16.625 1.00 76.88 219 TYR A O 1
ATOM 1480 N N . LEU A 1 220 ? 10.817 6.734 -15.148 1.00 72.19 220 LEU A N 1
ATOM 1481 C CA . LEU A 1 220 ? 9.982 5.531 -15.161 1.00 72.19 220 LEU A CA 1
ATOM 1482 C C . LEU A 1 220 ? 9.245 5.352 -16.490 1.00 72.19 220 LEU A C 1
ATOM 1484 O O . LEU A 1 220 ? 9.168 4.230 -16.992 1.00 72.19 220 LEU A O 1
ATOM 1488 N N . ALA A 1 221 ? 8.736 6.439 -17.071 1.00 76.62 221 ALA A N 1
ATOM 1489 C CA . ALA A 1 221 ? 8.062 6.415 -18.362 1.00 76.62 221 ALA A CA 1
ATOM 1490 C C . ALA A 1 221 ? 9.013 5.992 -19.494 1.00 76.62 221 ALA A C 1
ATOM 1492 O O . ALA A 1 221 ? 8.662 5.113 -20.284 1.00 76.62 221 ALA A O 1
ATOM 1493 N N . ASP A 1 222 ? 10.224 6.552 -19.537 1.00 81.50 222 ASP A N 1
ATOM 1494 C CA . ASP A 1 222 ? 11.231 6.212 -20.545 1.00 81.50 222 ASP A CA 1
ATOM 1495 C C . ASP A 1 222 ? 11.786 4.787 -20.343 1.00 81.50 222 ASP A C 1
ATOM 1497 O O . ASP A 1 222 ? 11.942 4.042 -21.313 1.00 81.50 222 ASP A O 1
ATOM 1501 N N . ALA A 1 223 ? 12.020 4.355 -19.094 1.00 80.81 223 ALA A N 1
ATOM 1502 C CA . ALA A 1 223 ? 12.454 2.987 -18.790 1.00 80.81 223 ALA A CA 1
ATOM 1503 C C . ALA A 1 223 ? 11.396 1.944 -19.186 1.00 80.81 223 ALA A C 1
ATOM 1505 O O . ALA A 1 223 ? 11.739 0.894 -19.730 1.00 80.81 223 ALA A O 1
ATOM 1506 N N . TYR A 1 224 ? 10.114 2.239 -18.944 1.00 76.31 224 TYR A N 1
ATOM 1507 C CA . TYR A 1 224 ? 9.001 1.392 -19.370 1.00 76.31 224 TYR A CA 1
ATOM 1508 C C . TYR A 1 224 ? 8.871 1.360 -20.897 1.00 76.31 224 TYR A C 1
ATOM 1510 O O . TYR A 1 224 ? 8.734 0.284 -21.465 1.00 76.31 224 TYR A O 1
ATOM 1518 N N . ALA A 1 225 ? 8.985 2.505 -21.577 1.00 82.88 225 ALA A N 1
ATOM 1519 C CA . ALA A 1 225 ? 8.912 2.583 -23.039 1.00 82.88 225 ALA A CA 1
ATOM 1520 C C . ALA A 1 225 ? 10.057 1.840 -23.760 1.00 82.88 225 ALA A C 1
ATOM 1522 O O . ALA A 1 225 ? 9.918 1.486 -24.932 1.00 82.88 225 ALA A O 1
ATOM 1523 N N . ALA A 1 226 ? 11.176 1.591 -23.072 1.00 86.25 226 ALA A N 1
ATOM 1524 C CA . ALA A 1 226 ? 12.279 0.769 -23.562 1.00 86.25 226 ALA A CA 1
ATOM 1525 C C . ALA A 1 226 ? 12.080 -0.747 -23.339 1.00 86.25 226 ALA A C 1
ATOM 1527 O O . ALA A 1 226 ? 12.895 -1.540 -23.813 1.00 86.25 226 ALA A O 1
ATOM 1528 N N . ILE A 1 227 ? 11.023 -1.168 -22.639 1.00 81.88 227 ILE A N 1
ATOM 1529 C CA . ILE A 1 227 ? 10.684 -2.572 -22.376 1.00 81.88 227 ILE A CA 1
ATOM 1530 C C . ILE A 1 227 ? 9.395 -2.923 -23.130 1.00 81.88 227 ILE A C 1
ATOM 1532 O O . ILE A 1 227 ? 8.458 -2.137 -23.217 1.00 81.88 227 ILE A O 1
ATOM 1536 N N . SER A 1 228 ? 9.333 -4.133 -23.676 1.00 82.69 228 SER A N 1
ATOM 1537 C CA . SER A 1 228 ? 8.136 -4.680 -24.316 1.00 82.69 228 SER A CA 1
ATOM 1538 C C . SER A 1 228 ? 7.798 -6.039 -23.719 1.00 82.69 228 SER A C 1
ATOM 1540 O O . SER A 1 228 ? 8.686 -6.839 -23.422 1.00 82.69 228 SER A O 1
ATOM 1542 N N . ILE A 1 229 ? 6.507 -6.288 -23.508 1.00 81.62 229 ILE A N 1
ATOM 1543 C CA . ILE A 1 229 ? 6.006 -7.510 -22.882 1.00 81.62 229 ILE A CA 1
ATOM 1544 C C . ILE A 1 229 ? 4.966 -8.112 -23.821 1.00 81.62 229 ILE A C 1
ATOM 1546 O O . ILE A 1 229 ? 3.915 -7.524 -24.058 1.00 81.62 229 ILE A O 1
ATOM 1550 N N . ASP A 1 230 ? 5.281 -9.286 -24.354 1.00 81.75 230 ASP A N 1
ATOM 1551 C CA . ASP A 1 230 ? 4.382 -10.115 -25.147 1.00 81.75 230 ASP A CA 1
ATOM 1552 C C . ASP A 1 230 ? 3.799 -11.202 -24.236 1.00 81.75 230 ASP A C 1
ATOM 1554 O O . ASP A 1 230 ? 4.544 -11.984 -23.640 1.00 81.75 230 ASP A O 1
ATOM 1558 N N . ALA A 1 231 ? 2.477 -11.222 -24.069 1.00 81.75 231 ALA A N 1
ATOM 1559 C CA . ALA A 1 231 ? 1.791 -12.166 -23.191 1.00 81.75 231 ALA A CA 1
ATOM 1560 C C . ALA A 1 231 ? 0.464 -12.628 -23.815 1.00 81.75 231 ALA A C 1
ATOM 1562 O O . ALA A 1 231 ? -0.606 -12.100 -23.517 1.00 81.75 231 ALA A O 1
ATOM 1563 N N . GLU A 1 232 ? 0.545 -13.623 -24.698 1.00 80.38 232 GLU A N 1
ATOM 1564 C CA . GLU A 1 232 ? -0.617 -14.274 -25.315 1.00 80.38 232 GLU A CA 1
ATOM 1565 C C . GLU A 1 232 ? -1.002 -15.582 -24.592 1.00 80.38 232 GLU A C 1
ATOM 1567 O O . GLU A 1 232 ? -0.190 -16.195 -23.898 1.00 80.38 232 GLU A O 1
ATOM 1572 N N . ASP A 1 233 ? -2.258 -16.016 -24.770 1.00 85.25 233 ASP A N 1
ATOM 1573 C CA . ASP A 1 233 ? -2.797 -17.322 -24.340 1.00 85.25 233 ASP A CA 1
ATOM 1574 C C . ASP A 1 233 ? -2.565 -17.708 -22.854 1.00 85.25 233 ASP A C 1
ATOM 1576 O O . ASP A 1 233 ? -2.508 -18.890 -22.507 1.00 85.25 233 ASP A O 1
ATOM 1580 N N . LEU A 1 234 ? -2.485 -16.717 -21.957 1.00 87.06 234 LEU A N 1
ATOM 1581 C CA . LEU A 1 234 ? -2.362 -16.930 -20.509 1.00 87.06 234 LEU A CA 1
ATOM 1582 C C . LEU A 1 234 ? -3.559 -17.700 -19.926 1.00 87.06 234 LEU A C 1
ATOM 1584 O O . LEU A 1 234 ? -4.718 -17.423 -20.251 1.00 87.06 234 LEU A O 1
ATOM 1588 N N . VAL A 1 235 ? -3.284 -18.617 -18.995 1.00 90.31 235 VAL A N 1
ATOM 1589 C CA . VAL A 1 235 ? -4.311 -19.350 -18.241 1.00 90.31 235 VAL A CA 1
ATOM 1590 C C . VAL A 1 235 ? -4.298 -18.910 -16.786 1.00 90.31 235 VAL A C 1
ATOM 1592 O O . VAL A 1 235 ? -3.252 -18.884 -16.139 1.00 90.31 235 VAL A O 1
ATOM 1595 N N . TYR A 1 236 ? -5.486 -18.621 -16.263 1.00 87.69 236 TYR A N 1
ATOM 1596 C CA . TYR A 1 236 ? -5.685 -18.149 -14.899 1.00 87.69 236 TYR A CA 1
ATOM 1597 C C . TYR A 1 236 ? -6.340 -19.221 -14.020 1.00 87.69 236 TYR A C 1
ATOM 1599 O O . TYR A 1 236 ? -7.259 -19.913 -14.464 1.00 87.69 236 TYR A O 1
ATOM 1607 N N . ASP A 1 237 ? -5.910 -19.299 -12.763 1.00 90.81 237 ASP A N 1
ATOM 1608 C CA . ASP A 1 237 ? -6.650 -19.934 -11.670 1.00 90.81 237 ASP A CA 1
ATOM 1609 C C . ASP A 1 237 ? -7.270 -18.855 -10.769 1.00 90.81 237 ASP A C 1
ATOM 1611 O O . ASP A 1 237 ? -6.667 -17.803 -10.537 1.00 90.81 237 ASP A O 1
ATOM 1615 N N . GLU A 1 238 ? -8.485 -19.102 -10.278 1.00 92.19 238 GLU A N 1
ATOM 1616 C CA . GLU A 1 238 ? -9.209 -18.212 -9.369 1.00 92.19 238 GLU A CA 1
ATOM 1617 C C . GLU A 1 238 ? -9.593 -18.980 -8.102 1.00 92.19 238 GLU A C 1
ATOM 1619 O O . GLU A 1 238 ? -10.383 -19.926 -8.138 1.00 92.19 238 GLU A O 1
ATOM 1624 N N . THR A 1 239 ? -9.082 -18.519 -6.962 1.00 91.12 239 THR A N 1
ATOM 1625 C CA . THR A 1 239 ? -9.395 -19.056 -5.637 1.00 91.12 239 THR A CA 1
ATOM 1626 C C . THR A 1 239 ? -10.075 -17.975 -4.795 1.00 91.12 239 THR A C 1
ATOM 1628 O O . THR A 1 239 ? -9.477 -16.951 -4.466 1.00 91.12 239 THR A O 1
ATOM 1631 N N . THR A 1 240 ? -11.337 -18.188 -4.414 1.00 94.06 240 THR A N 1
ATOM 1632 C CA . THR A 1 240 ? -12.042 -17.305 -3.468 1.00 94.06 240 THR A CA 1
ATOM 1633 C C . THR A 1 240 ? -11.420 -17.420 -2.074 1.00 94.06 240 THR A C 1
ATOM 1635 O O . THR A 1 240 ? -11.271 -18.528 -1.564 1.00 94.06 240 THR A O 1
ATOM 1638 N N . ILE A 1 241 ? -11.098 -16.282 -1.452 1.00 91.62 241 ILE A N 1
ATOM 1639 C CA . ILE A 1 241 ? -10.526 -16.211 -0.096 1.00 91.62 241 ILE A CA 1
ATOM 1640 C C . ILE A 1 241 ? -11.616 -15.882 0.929 1.00 91.62 241 ILE A C 1
ATOM 1642 O O . ILE A 1 241 ? -11.725 -16.545 1.955 1.00 91.62 241 ILE A O 1
ATOM 1646 N N . ALA A 1 242 ? -12.453 -14.889 0.622 1.00 94.69 242 ALA A N 1
ATOM 1647 C CA . ALA A 1 242 ? -13.582 -14.457 1.442 1.00 94.69 242 ALA A CA 1
ATOM 1648 C C . ALA A 1 242 ? -14.691 -13.870 0.548 1.00 94.69 242 ALA A C 1
ATOM 1650 O O . ALA A 1 242 ? -14.521 -13.735 -0.667 1.00 94.69 242 ALA A O 1
ATOM 1651 N N . GLU A 1 243 ? -15.833 -13.489 1.126 1.00 95.00 243 GLU A N 1
ATOM 1652 C CA . GLU A 1 243 ? -16.847 -12.731 0.381 1.00 95.00 243 GLU A CA 1
ATOM 1653 C C . GLU A 1 243 ? -16.244 -11.418 -0.154 1.00 95.00 243 GLU A C 1
ATOM 1655 O O . GLU A 1 243 ? -15.640 -10.646 0.588 1.00 95.00 243 GLU A O 1
ATOM 1660 N N . GLY A 1 244 ? -16.356 -11.198 -1.469 1.00 95.50 244 GLY A N 1
ATOM 1661 C CA . GLY A 1 244 ? -15.771 -10.035 -2.142 1.00 95.50 244 GLY A CA 1
ATOM 1662 C C . GLY A 1 244 ? -14.238 -10.021 -2.232 1.00 95.50 244 GLY A C 1
ATOM 1663 O O . GLY A 1 244 ? -13.692 -8.977 -2.572 1.00 95.50 244 GLY A O 1
ATOM 1664 N N . VAL A 1 245 ? -13.533 -11.127 -1.943 1.00 97.06 245 VAL A N 1
ATOM 1665 C CA . VAL A 1 245 ? -12.060 -11.210 -2.040 1.00 97.06 245 VAL A CA 1
ATOM 1666 C C . VAL A 1 245 ? -11.617 -12.522 -2.689 1.00 97.06 245 VAL A C 1
ATOM 1668 O O . VAL A 1 245 ? -11.959 -13.613 -2.226 1.00 97.06 245 VAL A O 1
ATOM 1671 N N . ALA A 1 246 ? -10.802 -12.428 -3.737 1.00 95.31 246 ALA A N 1
ATOM 1672 C CA . ALA A 1 246 ? -10.267 -13.578 -4.458 1.00 95.31 246 ALA A CA 1
ATOM 1673 C C . ALA A 1 246 ? -8.775 -13.410 -4.773 1.00 95.31 246 ALA A C 1
ATOM 1675 O O . ALA A 1 246 ? -8.264 -12.302 -4.912 1.00 95.31 246 ALA A O 1
ATOM 1676 N N . ARG A 1 247 ? -8.086 -14.541 -4.892 1.00 91.50 247 ARG A N 1
ATOM 1677 C CA . ARG A 1 247 ? -6.715 -14.683 -5.380 1.00 91.50 247 ARG A CA 1
ATOM 1678 C C . ARG A 1 247 ? -6.801 -15.150 -6.830 1.00 91.50 247 ARG A C 1
ATOM 1680 O O . ARG A 1 247 ? -7.486 -16.133 -7.107 1.00 91.50 247 ARG A O 1
ATOM 1687 N N . VAL A 1 248 ? -6.123 -14.457 -7.737 1.00 89.31 248 VAL A N 1
ATOM 1688 C CA . VAL A 1 248 ? -6.041 -14.824 -9.155 1.00 89.31 248 VAL A CA 1
ATOM 1689 C C . VAL A 1 248 ? -4.575 -15.025 -9.509 1.00 89.31 248 VAL A C 1
ATOM 1691 O O . VAL A 1 248 ? -3.775 -14.101 -9.366 1.00 89.31 248 VAL A O 1
ATOM 1694 N N . GLY A 1 249 ? -4.224 -16.231 -9.947 1.00 84.88 249 GLY A N 1
ATOM 1695 C CA . GLY A 1 249 ? -2.869 -16.604 -10.352 1.00 84.88 249 GLY A CA 1
ATOM 1696 C C . GLY A 1 249 ? -2.790 -16.934 -11.838 1.00 84.88 249 GLY A C 1
ATOM 1697 O O . GLY A 1 249 ? -3.729 -17.499 -12.388 1.00 84.88 249 GLY A O 1
ATOM 1698 N N . ILE A 1 250 ? -1.667 -16.618 -12.482 1.00 84.06 250 ILE A N 1
ATOM 1699 C CA . ILE A 1 250 ? -1.343 -17.088 -13.834 1.00 84.06 250 ILE A CA 1
ATOM 1700 C C . ILE A 1 250 ? -0.594 -18.423 -13.714 1.00 84.06 250 ILE A C 1
ATOM 1702 O O . ILE A 1 250 ? 0.483 -18.481 -13.116 1.00 84.06 250 ILE A O 1
ATOM 1706 N N . VAL A 1 251 ? -1.187 -19.498 -14.238 1.00 85.56 251 VAL A N 1
ATOM 1707 C CA . VAL A 1 251 ? -0.757 -20.895 -14.005 1.00 85.56 251 VAL A CA 1
ATOM 1708 C C . VAL A 1 251 ? -0.241 -21.618 -15.253 1.00 85.56 251 VAL A C 1
ATOM 1710 O O . VAL A 1 251 ? 0.347 -22.689 -15.134 1.00 85.56 251 VAL A O 1
ATOM 1713 N N . ASP A 1 252 ? -0.463 -21.056 -16.441 1.00 87.50 252 ASP A N 1
ATOM 1714 C CA . ASP A 1 252 ? 0.071 -21.537 -17.722 1.00 87.50 252 ASP A CA 1
ATOM 1715 C C . ASP A 1 252 ? 0.167 -20.346 -18.696 1.00 87.50 252 ASP A C 1
ATOM 1717 O O . ASP A 1 252 ? -0.442 -19.292 -18.473 1.00 87.50 252 ASP A O 1
ATOM 1721 N N . GLY A 1 253 ? 0.933 -20.513 -19.770 1.00 84.88 253 GLY A N 1
ATOM 1722 C CA . GLY A 1 253 ? 1.330 -19.451 -20.693 1.00 84.88 253 GLY A CA 1
ATOM 1723 C C . GLY A 1 253 ? 2.807 -19.082 -20.545 1.00 84.88 253 GLY A C 1
ATOM 1724 O O . GLY A 1 253 ? 3.426 -19.293 -19.499 1.00 84.88 253 GLY A O 1
ATOM 1725 N N . SER A 1 254 ? 3.387 -18.545 -21.622 1.00 85.44 254 SER A N 1
ATOM 1726 C CA . SER A 1 254 ? 4.832 -18.302 -21.712 1.00 85.44 254 SER A CA 1
ATOM 1727 C C . SER A 1 254 ? 5.169 -16.876 -22.173 1.00 85.44 254 SER A C 1
ATOM 1729 O O . SER A 1 254 ? 5.659 -16.710 -23.296 1.00 85.44 254 SER A O 1
ATOM 1731 N N . PRO A 1 255 ? 4.893 -15.829 -21.367 1.00 81.06 255 PRO A N 1
ATOM 1732 C CA . PRO A 1 255 ? 5.185 -14.460 -21.770 1.00 81.06 255 PRO A CA 1
ATOM 1733 C C . PRO A 1 255 ? 6.672 -14.256 -22.067 1.00 81.06 255 PRO A C 1
ATOM 1735 O O . PRO A 1 255 ? 7.553 -14.875 -21.459 1.00 81.06 255 PRO A O 1
ATOM 1738 N N . THR A 1 256 ? 6.941 -13.352 -23.002 1.00 82.75 256 THR A N 1
ATOM 1739 C CA . THR A 1 256 ? 8.285 -12.929 -23.382 1.00 82.75 256 THR A CA 1
ATOM 1740 C C . THR A 1 256 ? 8.449 -11.447 -23.083 1.00 82.75 256 THR A C 1
ATOM 1742 O O . THR A 1 256 ? 7.702 -10.615 -23.587 1.00 82.75 256 THR A O 1
ATOM 1745 N N . ILE A 1 257 ? 9.443 -11.120 -22.264 1.00 83.06 257 ILE A N 1
ATOM 1746 C CA . ILE A 1 257 ? 9.884 -9.751 -22.012 1.00 83.06 257 ILE A CA 1
ATOM 1747 C C . ILE A 1 257 ? 11.100 -9.506 -22.907 1.00 83.06 257 ILE A C 1
ATOM 1749 O O . ILE A 1 257 ? 12.058 -10.281 -22.869 1.00 83.06 257 ILE A O 1
ATOM 1753 N N . ASP A 1 258 ? 11.072 -8.438 -23.691 1.00 88.56 258 ASP A N 1
ATOM 1754 C CA . ASP A 1 258 ? 12.172 -7.987 -24.548 1.00 88.56 258 ASP A CA 1
ATOM 1755 C C . ASP A 1 258 ? 12.451 -6.496 -24.297 1.00 88.56 258 ASP A C 1
ATOM 1757 O O . ASP A 1 258 ? 11.603 -5.791 -23.746 1.00 88.56 258 ASP A O 1
ATOM 1761 N N . ALA A 1 259 ? 13.628 -6.003 -24.674 1.00 87.50 259 ALA A N 1
ATOM 1762 C CA . ALA A 1 259 ? 14.038 -4.625 -24.408 1.00 87.50 259 ALA A CA 1
ATOM 1763 C C . ALA A 1 259 ? 14.757 -3.987 -25.604 1.00 87.50 259 ALA A C 1
ATOM 1765 O O . ALA A 1 259 ? 15.595 -4.616 -26.253 1.00 87.50 259 ALA A O 1
ATOM 1766 N N . ASP A 1 260 ? 14.505 -2.698 -25.847 1.00 92.56 260 ASP A N 1
ATOM 1767 C CA . ASP A 1 260 ? 15.421 -1.879 -26.638 1.00 92.56 260 ASP A CA 1
ATOM 1768 C C . ASP A 1 260 ? 16.688 -1.654 -25.801 1.00 92.56 260 ASP A C 1
ATOM 1770 O O . ASP A 1 260 ? 16.734 -0.830 -24.887 1.00 92.56 260 ASP A O 1
ATOM 1774 N N . VAL A 1 261 ? 17.709 -2.457 -26.102 1.00 91.12 261 VAL A N 1
ATOM 1775 C CA . VAL A 1 261 ? 18.975 -2.522 -25.362 1.00 91.12 261 VAL A CA 1
ATOM 1776 C C . VAL A 1 261 ? 19.654 -1.156 -25.239 1.00 91.12 261 VAL A C 1
ATOM 1778 O O . VAL A 1 261 ? 20.217 -0.859 -24.186 1.00 91.12 261 VAL A O 1
ATOM 1781 N N . GLU A 1 262 ? 19.627 -0.328 -26.289 1.00 91.50 262 GLU A N 1
ATOM 1782 C CA . GLU A 1 262 ? 20.285 0.984 -26.262 1.00 91.50 262 GLU A CA 1
ATOM 1783 C C . GLU A 1 262 ? 19.408 2.014 -25.543 1.00 91.50 262 GLU A C 1
ATOM 1785 O O . GLU A 1 262 ? 19.933 2.746 -24.710 1.00 91.50 262 GLU A O 1
ATOM 1790 N N . ALA A 1 263 ? 18.089 2.033 -25.776 1.00 91.00 263 ALA A N 1
ATOM 1791 C CA . ALA A 1 263 ? 17.197 2.960 -25.072 1.00 91.00 263 ALA A CA 1
ATOM 1792 C C . ALA A 1 263 ? 17.165 2.691 -23.556 1.00 91.00 263 ALA A C 1
ATOM 1794 O O . ALA A 1 263 ? 17.285 3.622 -22.761 1.00 91.00 263 ALA A O 1
ATOM 1795 N N . LEU A 1 264 ? 17.086 1.422 -23.139 1.00 87.31 264 LEU A N 1
ATOM 1796 C CA . LEU A 1 264 ? 17.116 1.053 -21.722 1.00 87.31 264 LEU A CA 1
ATOM 1797 C C . LEU A 1 264 ? 18.483 1.363 -21.091 1.00 87.31 264 LEU A C 1
ATOM 1799 O O . LEU A 1 264 ? 18.543 1.815 -19.947 1.00 87.31 264 LEU A O 1
ATOM 1803 N N . ALA A 1 265 ? 19.582 1.159 -21.826 1.00 88.00 265 ALA A N 1
ATOM 1804 C CA . ALA A 1 265 ? 20.912 1.540 -21.357 1.00 88.00 265 ALA A CA 1
ATOM 1805 C C . ALA A 1 265 ? 21.070 3.062 -21.219 1.00 88.00 265 ALA A C 1
ATOM 1807 O O . ALA A 1 265 ? 21.642 3.498 -20.224 1.00 88.00 265 ALA A O 1
ATOM 1808 N N . ASP A 1 266 ? 20.545 3.858 -22.156 1.00 89.38 266 ASP A N 1
ATOM 1809 C CA . ASP A 1 266 ? 20.586 5.325 -22.103 1.00 89.38 266 ASP A CA 1
ATOM 1810 C C . ASP A 1 266 ? 19.814 5.868 -20.889 1.00 89.38 266 ASP A C 1
ATOM 1812 O O . ASP A 1 266 ? 20.326 6.729 -20.173 1.00 89.38 266 ASP A O 1
ATOM 1816 N N . VAL A 1 267 ? 18.621 5.333 -20.600 1.00 85.75 267 VAL A N 1
ATOM 1817 C CA . VAL A 1 267 ? 17.810 5.738 -19.434 1.00 85.75 267 VAL A CA 1
ATOM 1818 C C . VAL A 1 267 ? 18.500 5.380 -18.114 1.00 85.75 267 VAL A C 1
ATOM 1820 O O . VAL A 1 267 ? 18.592 6.209 -17.203 1.00 85.75 267 VAL A O 1
ATOM 1823 N N . LEU A 1 268 ? 19.038 4.161 -18.011 1.00 83.69 268 LEU A N 1
ATOM 1824 C CA . LEU A 1 268 ? 19.770 3.708 -16.827 1.00 83.69 268 LEU A CA 1
ATOM 1825 C C . LEU A 1 268 ? 21.104 4.451 -16.641 1.00 83.69 268 LEU A C 1
ATOM 1827 O O . LEU A 1 268 ? 21.475 4.745 -15.505 1.00 83.69 268 LEU A O 1
ATOM 1831 N N . GLU A 1 269 ? 21.818 4.785 -17.722 1.00 82.94 269 GLU A N 1
ATOM 1832 C CA . GLU A 1 269 ? 23.031 5.608 -17.661 1.00 82.94 269 GLU A CA 1
ATOM 1833 C C . GLU A 1 269 ? 22.700 7.038 -17.233 1.00 82.94 269 GLU A C 1
ATOM 1835 O O . GLU A 1 269 ? 23.381 7.572 -16.362 1.00 82.94 269 GLU A O 1
ATOM 1840 N N . ALA A 1 270 ? 21.650 7.651 -17.789 1.00 83.69 270 ALA A N 1
ATOM 1841 C CA . ALA A 1 270 ? 21.227 8.998 -17.422 1.00 83.69 270 ALA A CA 1
ATOM 1842 C C . ALA A 1 270 ? 20.900 9.085 -15.922 1.00 83.69 270 ALA A C 1
ATOM 1844 O O . ALA A 1 270 ? 21.417 9.963 -15.228 1.00 83.69 270 ALA A O 1
ATOM 1845 N N . PHE A 1 271 ? 20.129 8.127 -15.396 1.00 79.38 271 PHE A N 1
ATOM 1846 C CA . PHE A 1 271 ? 19.838 8.035 -13.965 1.00 79.38 271 PHE A CA 1
ATOM 1847 C C . PHE A 1 271 ? 21.100 7.800 -13.122 1.00 79.38 271 PHE A C 1
ATOM 1849 O O . PHE A 1 271 ? 21.318 8.493 -12.128 1.00 79.38 271 PHE A O 1
ATOM 1856 N N . ALA A 1 272 ? 21.965 6.862 -13.525 1.00 78.50 272 ALA A N 1
ATOM 1857 C CA . ALA A 1 272 ? 23.213 6.580 -12.816 1.00 78.50 272 ALA A CA 1
ATOM 1858 C C . ALA A 1 272 ? 24.165 7.786 -12.805 1.00 78.50 272 ALA A C 1
ATOM 1860 O O . ALA A 1 272 ? 24.812 8.034 -11.791 1.00 78.50 272 ALA A O 1
ATOM 1861 N N . ARG A 1 273 ? 24.222 8.550 -13.901 1.00 79.50 273 ARG A N 1
ATOM 1862 C CA . ARG A 1 273 ? 24.987 9.793 -14.042 1.00 79.50 273 ARG A CA 1
ATOM 1863 C C . ARG A 1 273 ? 24.454 10.869 -13.107 1.00 79.50 273 ARG A C 1
ATOM 1865 O O . ARG A 1 273 ? 25.220 11.367 -12.292 1.00 79.50 273 ARG A O 1
ATOM 1872 N N . ALA A 1 274 ? 23.154 11.154 -13.150 1.00 75.50 274 ALA A N 1
ATOM 1873 C CA . ALA A 1 274 ? 22.532 12.140 -12.272 1.00 75.50 274 ALA A CA 1
ATOM 1874 C C . ALA A 1 274 ? 22.719 11.792 -10.784 1.00 75.50 274 ALA A C 1
ATOM 1876 O O . ALA A 1 274 ? 23.152 12.629 -9.997 1.00 75.50 274 ALA A O 1
ATOM 1877 N N . HIS A 1 275 ? 22.488 10.530 -10.407 1.00 73.69 275 HIS A N 1
ATOM 1878 C CA . HIS A 1 275 ? 22.724 10.055 -9.044 1.00 73.69 275 HIS A CA 1
ATOM 1879 C C . HIS A 1 275 ? 24.205 10.156 -8.646 1.00 73.69 275 HIS A C 1
ATOM 1881 O O . HIS A 1 275 ? 24.521 10.549 -7.523 1.00 73.69 275 HIS A O 1
ATOM 1887 N N . ALA A 1 276 ? 25.128 9.815 -9.551 1.00 72.69 276 ALA A N 1
ATOM 1888 C CA . ALA A 1 276 ? 26.559 9.899 -9.287 1.00 72.69 276 ALA A CA 1
ATOM 1889 C C . ALA A 1 276 ? 27.055 11.347 -9.187 1.00 72.69 276 ALA A C 1
ATOM 1891 O O . ALA A 1 276 ? 27.933 11.598 -8.373 1.00 72.69 276 ALA A O 1
ATOM 1892 N N . GLU A 1 277 ? 26.494 12.294 -9.944 1.00 69.88 277 GLU A N 1
ATOM 1893 C CA . GLU A 1 277 ? 26.790 13.729 -9.838 1.00 69.88 277 GLU A CA 1
ATOM 1894 C C . GLU A 1 277 ? 26.329 14.291 -8.483 1.00 69.88 277 GLU A C 1
ATOM 1896 O O . GLU A 1 277 ? 27.149 14.853 -7.754 1.00 69.88 277 GLU A O 1
ATOM 1901 N N . THR A 1 278 ? 25.080 14.028 -8.074 1.00 67.25 278 THR A N 1
ATOM 1902 C CA . THR A 1 278 ? 24.575 14.375 -6.729 1.00 67.25 278 THR A CA 1
ATOM 1903 C C . THR A 1 278 ? 25.433 13.745 -5.622 1.00 67.25 278 THR A C 1
ATOM 1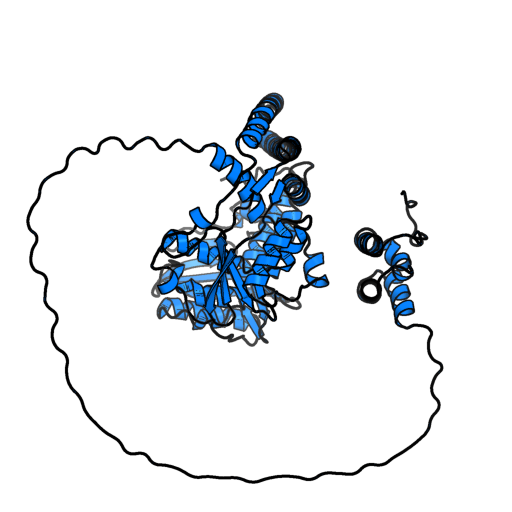905 O O . THR A 1 278 ? 25.795 14.398 -4.643 1.00 67.25 278 THR A O 1
ATOM 1908 N N . PHE A 1 279 ? 25.839 12.481 -5.785 1.00 66.19 279 PHE A N 1
ATOM 1909 C CA . PHE A 1 279 ? 26.712 11.803 -4.824 1.00 66.19 279 PHE A CA 1
ATOM 1910 C C . PHE A 1 279 ? 28.172 12.300 -4.867 1.00 66.19 279 PHE A C 1
ATOM 1912 O O . PHE A 1 279 ? 28.875 12.216 -3.858 1.00 66.19 279 PHE A O 1
ATOM 1919 N N . ALA A 1 280 ? 28.658 12.823 -5.997 1.00 65.94 280 ALA A N 1
ATOM 1920 C CA . ALA A 1 280 ? 30.004 13.384 -6.146 1.00 65.94 280 ALA A CA 1
ATOM 1921 C C . ALA A 1 280 ? 30.163 14.669 -5.337 1.00 65.94 280 ALA A C 1
ATOM 1923 O O . ALA A 1 280 ? 31.143 14.822 -4.604 1.00 65.94 280 ALA A O 1
ATOM 1924 N N . GLU A 1 281 ? 29.176 15.558 -5.472 1.00 62.91 281 GLU A N 1
ATOM 1925 C CA . GLU A 1 281 ? 29.091 16.838 -4.772 1.00 62.91 281 GLU A CA 1
ATOM 1926 C C . GLU A 1 281 ? 29.092 16.624 -3.253 1.00 62.91 281 GLU A C 1
ATOM 1928 O O . GLU A 1 281 ? 29.894 17.237 -2.547 1.00 62.91 281 GLU A O 1
ATOM 1933 N N . TYR A 1 282 ? 28.318 15.642 -2.778 1.00 63.66 282 TYR A N 1
ATOM 1934 C CA . TYR A 1 282 ? 28.330 15.174 -1.390 1.00 63.66 282 TYR A CA 1
ATOM 1935 C C . TYR A 1 282 ? 29.673 14.550 -0.953 1.00 63.66 282 TYR A C 1
ATOM 1937 O O . TYR A 1 282 ? 30.261 14.938 0.058 1.00 63.66 282 TYR A O 1
ATOM 1945 N N . SER A 1 283 ? 30.174 13.547 -1.684 1.00 61.88 283 SER A N 1
ATOM 1946 C CA . SER A 1 283 ? 31.303 12.713 -1.231 1.00 61.88 283 SER A CA 1
ATOM 1947 C C . SER A 1 283 ? 32.685 13.335 -1.470 1.00 61.88 283 SER A C 1
ATOM 1949 O O . SER A 1 283 ? 33.702 12.762 -1.063 1.00 61.88 283 SER A O 1
ATOM 1951 N N . GLY A 1 284 ? 32.745 14.495 -2.132 1.00 64.94 284 GLY A N 1
ATOM 1952 C CA . GLY A 1 284 ? 33.989 15.158 -2.524 1.00 64.94 284 GLY A CA 1
ATOM 1953 C C . GLY A 1 284 ? 34.806 14.349 -3.537 1.00 64.94 284 GLY A C 1
ATOM 1954 O O . GLY A 1 284 ? 36.035 14.476 -3.584 1.00 64.94 284 GLY A O 1
ATOM 1955 N N . MET A 1 285 ? 34.143 13.476 -4.300 1.00 67.75 285 MET A N 1
ATOM 1956 C CA . MET A 1 285 ? 34.777 12.632 -5.307 1.00 67.75 285 MET A CA 1
ATOM 1957 C C . MET A 1 285 ? 35.119 13.446 -6.560 1.00 67.75 285 MET A C 1
ATOM 1959 O O . MET A 1 285 ? 34.437 14.399 -6.923 1.00 67.75 285 MET A O 1
ATOM 1963 N N . ASP A 1 286 ? 36.213 13.074 -7.216 1.00 77.00 286 ASP A N 1
ATOM 1964 C CA . ASP A 1 286 ? 36.711 13.727 -8.427 1.00 77.00 286 ASP A CA 1
ATOM 1965 C C . ASP A 1 286 ? 35.777 13.436 -9.625 1.00 77.00 286 ASP A C 1
ATOM 1967 O O . ASP A 1 286 ? 35.662 12.265 -10.007 1.00 77.00 286 ASP A O 1
ATOM 1971 N N . PRO A 1 287 ? 35.121 14.446 -10.238 1.00 70.94 287 PRO A N 1
ATOM 1972 C CA . PRO A 1 287 ? 34.165 14.226 -11.328 1.00 70.94 287 PRO A CA 1
ATOM 1973 C C . PRO A 1 287 ? 34.767 13.486 -12.530 1.00 70.94 287 PRO A C 1
ATOM 1975 O O . PRO A 1 287 ? 34.107 12.637 -13.127 1.00 70.94 287 PRO A O 1
ATOM 1978 N N . ASP A 1 288 ? 36.052 13.720 -12.830 1.00 78.44 288 ASP A N 1
ATOM 1979 C CA . ASP A 1 288 ? 36.770 13.040 -13.918 1.00 78.44 288 ASP A CA 1
ATOM 1980 C C . ASP A 1 288 ? 36.898 11.520 -13.671 1.00 78.44 288 ASP A C 1
ATOM 1982 O O . ASP A 1 288 ? 37.039 10.739 -14.616 1.00 78.44 288 ASP A O 1
ATOM 1986 N N . GLN A 1 289 ? 36.860 11.073 -12.408 1.00 76.62 289 GLN A N 1
ATOM 1987 C CA . GLN A 1 289 ? 36.881 9.647 -12.061 1.00 76.62 289 GLN A CA 1
ATOM 1988 C C . GLN A 1 289 ? 35.502 9.010 -12.238 1.00 76.62 289 GLN A C 1
ATOM 1990 O O . GLN A 1 289 ? 35.429 7.870 -12.693 1.00 76.62 289 GLN A O 1
ATOM 1995 N N . ILE A 1 290 ? 34.433 9.750 -11.934 1.00 73.06 290 ILE A N 1
ATOM 1996 C CA . ILE A 1 290 ? 33.046 9.290 -12.060 1.00 73.06 290 ILE A CA 1
ATOM 1997 C C . ILE A 1 290 ? 32.653 9.140 -13.528 1.00 73.06 290 ILE A C 1
ATOM 1999 O O . ILE A 1 290 ? 32.194 8.067 -13.909 1.00 73.06 290 ILE A O 1
ATOM 2003 N N . GLU A 1 291 ? 32.931 10.134 -14.378 1.00 77.81 291 GLU A N 1
ATOM 2004 C CA . GLU A 1 291 ? 32.680 10.021 -15.825 1.00 77.81 291 GLU A CA 1
ATOM 2005 C C . GLU A 1 291 ? 33.407 8.799 -16.413 1.00 77.81 291 GLU A C 1
ATOM 2007 O O . GLU A 1 291 ? 32.833 7.995 -17.149 1.00 77.81 291 GLU A O 1
ATOM 2012 N N . ALA A 1 292 ? 34.664 8.589 -16.007 1.00 76.44 292 ALA A N 1
ATOM 2013 C CA . ALA A 1 292 ? 35.455 7.449 -16.448 1.00 76.44 292 ALA A CA 1
ATOM 2014 C C . ALA A 1 292 ? 34.953 6.095 -15.909 1.00 76.44 292 ALA A C 1
ATOM 2016 O O . ALA A 1 292 ? 35.317 5.064 -16.481 1.00 76.44 292 ALA A O 1
ATOM 2017 N N . GLU A 1 293 ? 34.209 6.053 -14.797 1.00 76.44 293 GLU A N 1
ATOM 2018 C CA . GLU A 1 293 ? 33.515 4.858 -14.286 1.00 76.44 293 GLU A CA 1
ATOM 2019 C C . GLU A 1 293 ? 32.212 4.617 -15.062 1.00 76.44 293 GLU A C 1
ATOM 2021 O O . GLU A 1 293 ? 32.002 3.497 -15.529 1.00 76.44 293 GLU A O 1
ATOM 2026 N N . LEU A 1 294 ? 31.394 5.657 -15.269 1.00 79.00 294 LEU A N 1
ATOM 2027 C CA . LEU A 1 294 ? 30.123 5.605 -16.004 1.00 79.00 294 LEU A CA 1
ATOM 2028 C C . LEU A 1 294 ? 30.318 5.149 -17.458 1.00 79.00 294 LEU A C 1
ATOM 2030 O O . LEU A 1 294 ? 29.649 4.217 -17.900 1.00 79.00 294 LEU A O 1
ATOM 2034 N N . GLU A 1 295 ? 31.296 5.707 -18.179 1.00 78.56 295 GLU A N 1
ATOM 2035 C CA . GLU A 1 295 ? 31.551 5.349 -19.584 1.00 78.56 295 GLU A CA 1
ATOM 2036 C C . GLU A 1 295 ? 32.093 3.908 -19.737 1.00 78.56 295 GLU A C 1
ATOM 2038 O O . GLU A 1 295 ? 31.852 3.239 -20.745 1.00 78.56 295 GLU A O 1
ATOM 2043 N N . ARG A 1 296 ? 32.764 3.367 -18.705 1.00 75.81 296 ARG A N 1
ATOM 2044 C CA . ARG A 1 296 ? 33.057 1.921 -18.615 1.00 75.81 296 ARG A CA 1
ATOM 2045 C C . ARG A 1 296 ? 31.800 1.112 -18.291 1.00 75.81 296 ARG A C 1
ATOM 2047 O O . ARG A 1 296 ? 31.600 0.053 -18.883 1.00 75.81 296 ARG A O 1
ATOM 2054 N N . GLY A 1 297 ? 30.968 1.621 -17.386 1.00 79.38 297 GLY A N 1
ATOM 2055 C CA . GLY A 1 297 ? 29.697 1.030 -16.982 1.00 79.38 297 GLY A CA 1
ATOM 2056 C C . GLY A 1 297 ? 28.737 0.828 -18.152 1.00 79.38 297 GLY A C 1
ATOM 2057 O O . GLY A 1 297 ? 28.188 -0.262 -18.270 1.00 79.38 297 GLY A O 1
ATOM 2058 N N . ARG A 1 298 ? 28.595 1.804 -19.065 1.00 83.19 298 ARG A N 1
ATOM 2059 C CA . ARG A 1 298 ? 27.680 1.715 -20.222 1.00 83.19 298 ARG A CA 1
ATOM 2060 C C . ARG A 1 298 ? 27.935 0.480 -21.088 1.00 83.19 298 ARG A C 1
ATOM 2062 O O . ARG A 1 298 ? 26.996 -0.211 -21.470 1.00 83.19 298 ARG A O 1
ATOM 2069 N N . ALA A 1 299 ? 29.197 0.174 -21.396 1.00 83.00 299 ALA A N 1
ATOM 2070 C CA . ALA A 1 299 ? 29.537 -0.968 -22.249 1.00 83.00 299 ALA A CA 1
ATOM 2071 C C . ALA A 1 299 ? 29.219 -2.318 -21.578 1.00 83.00 299 ALA A C 1
ATOM 2073 O O . ALA A 1 299 ? 28.701 -3.225 -22.234 1.00 83.00 299 ALA A O 1
ATOM 2074 N N . ASP A 1 300 ? 29.493 -2.436 -20.275 1.00 83.69 300 ASP A N 1
ATOM 2075 C CA . ASP A 1 300 ? 29.145 -3.619 -19.481 1.00 83.69 300 ASP A CA 1
ATOM 2076 C C . ASP A 1 300 ? 27.621 -3.719 -19.240 1.00 83.69 300 ASP A C 1
ATOM 2078 O O . ASP A 1 300 ? 27.087 -4.826 -19.173 1.00 83.69 300 ASP A O 1
ATOM 2082 N N . LEU A 1 301 ? 26.913 -2.585 -19.160 1.00 82.69 301 LEU A N 1
ATOM 2083 C CA . LEU A 1 301 ? 25.457 -2.491 -19.024 1.00 82.69 301 LEU A CA 1
ATOM 2084 C C . LEU A 1 301 ? 24.742 -2.952 -20.298 1.00 82.69 301 LEU A C 1
ATOM 2086 O O . LEU A 1 301 ? 23.937 -3.874 -20.224 1.00 82.69 301 LEU A O 1
ATOM 2090 N N . VAL A 1 302 ? 25.087 -2.387 -21.461 1.00 89.00 302 VAL A N 1
ATOM 2091 C CA . VAL A 1 302 ? 24.560 -2.801 -22.778 1.00 89.00 302 VAL A CA 1
ATOM 2092 C C . VAL A 1 302 ? 24.764 -4.301 -22.992 1.00 89.00 302 VAL A C 1
ATOM 2094 O O . VAL A 1 302 ? 23.815 -5.018 -23.296 1.00 89.00 302 VAL A O 1
ATOM 2097 N N . ALA A 1 303 ? 25.978 -4.810 -22.749 1.00 86.12 303 ALA A N 1
ATOM 2098 C CA . ALA A 1 303 ? 26.265 -6.241 -22.860 1.00 86.12 303 ALA A CA 1
ATOM 2099 C C . ALA A 1 303 ? 25.515 -7.096 -21.818 1.00 86.12 303 ALA A C 1
ATOM 2101 O O . ALA A 1 303 ? 25.228 -8.264 -22.071 1.00 86.12 303 ALA A O 1
ATOM 2102 N N . GLY A 1 304 ? 25.210 -6.537 -20.643 1.00 83.94 304 GLY A N 1
ATOM 2103 C CA . GLY A 1 304 ? 24.426 -7.193 -19.597 1.00 83.94 304 GLY A CA 1
ATOM 2104 C C . GLY A 1 304 ? 22.927 -7.258 -19.899 1.00 83.94 304 GLY A C 1
ATOM 2105 O O . GLY A 1 304 ? 22.287 -8.226 -19.496 1.00 83.94 304 GLY A O 1
ATOM 2106 N N . ILE A 1 305 ? 22.384 -6.266 -20.610 1.00 84.19 305 ILE A N 1
ATOM 2107 C CA . ILE A 1 305 ? 20.999 -6.251 -21.099 1.00 84.19 305 ILE A CA 1
ATOM 2108 C C . ILE A 1 305 ? 20.873 -7.208 -22.302 1.00 84.19 305 ILE A C 1
ATOM 2110 O O . ILE A 1 305 ? 19.995 -8.065 -22.291 1.00 84.19 305 ILE A O 1
ATOM 2114 N N . ASP A 1 306 ? 21.800 -7.167 -23.267 1.00 88.62 306 ASP A N 1
ATOM 2115 C CA . ASP A 1 306 ? 21.832 -8.059 -24.450 1.00 88.62 306 ASP A CA 1
ATOM 2116 C C . ASP A 1 306 ? 22.038 -9.556 -24.099 1.00 88.62 306 ASP A C 1
ATOM 2118 O O . ASP A 1 306 ? 21.482 -10.428 -24.758 1.00 88.62 306 ASP A O 1
ATOM 2122 N N . ASP A 1 307 ? 22.785 -9.894 -23.032 1.00 89.38 307 ASP A N 1
ATOM 2123 C CA . ASP A 1 307 ? 22.888 -11.284 -22.518 1.00 89.38 307 ASP A CA 1
ATOM 2124 C C . ASP A 1 307 ? 21.652 -11.713 -21.698 1.00 89.38 307 ASP A C 1
ATOM 2126 O O . ASP A 1 307 ? 21.450 -12.908 -21.461 1.00 89.38 307 ASP A O 1
ATOM 2130 N N . ALA A 1 308 ? 20.839 -10.757 -21.232 1.00 84.38 308 ALA A N 1
ATOM 2131 C CA . ALA A 1 308 ? 19.647 -11.023 -20.431 1.00 84.38 308 ALA A CA 1
ATOM 2132 C C . ALA A 1 308 ? 18.377 -11.180 -21.279 1.00 84.38 308 ALA A C 1
ATOM 2134 O O . ALA A 1 308 ? 17.590 -12.079 -20.988 1.00 84.38 308 ALA A O 1
ATOM 2135 N N . PHE A 1 309 ? 18.177 -10.334 -22.293 1.00 86.81 309 PHE A N 1
ATOM 2136 C CA . PHE A 1 309 ? 16.947 -10.263 -23.086 1.00 86.81 309 PHE A CA 1
ATOM 2137 C C . PHE A 1 309 ? 17.080 -10.928 -24.475 1.00 86.81 309 PHE A C 1
ATOM 2139 O O . PHE A 1 309 ? 18.177 -10.983 -25.032 1.00 86.81 309 PHE A O 1
ATOM 2146 N N . PRO A 1 310 ? 15.982 -11.450 -25.057 1.00 89.06 310 PRO A N 1
ATOM 2147 C CA . PRO A 1 310 ? 14.651 -11.582 -24.464 1.00 89.06 310 PRO A CA 1
ATOM 2148 C C . PRO A 1 310 ? 14.587 -12.686 -23.394 1.00 89.06 310 PRO A C 1
ATOM 2150 O O . PRO A 1 310 ? 15.185 -13.757 -23.529 1.00 89.06 310 PRO A O 1
ATOM 2153 N N . VAL A 1 311 ? 13.804 -12.442 -22.342 1.00 81.69 311 VAL A N 1
ATOM 2154 C CA . VAL A 1 311 ? 13.491 -13.416 -21.287 1.00 81.69 311 VAL A CA 1
ATOM 2155 C C . VAL A 1 311 ? 12.111 -13.999 -21.557 1.00 81.69 311 VAL A C 1
ATOM 2157 O O . VAL A 1 311 ? 11.128 -13.268 -21.551 1.00 81.69 311 VAL A O 1
ATOM 2160 N N . SER A 1 312 ? 12.016 -15.318 -21.717 1.00 81.75 312 SER A N 1
ATOM 2161 C CA . SER A 1 312 ? 10.732 -16.026 -21.659 1.00 81.75 312 SER A CA 1
ATOM 2162 C C . SER A 1 312 ? 10.588 -16.722 -20.307 1.00 81.75 312 SER A C 1
ATOM 2164 O O . SER A 1 312 ? 11.537 -17.351 -19.823 1.00 81.75 312 SER A O 1
ATOM 2166 N N . ILE A 1 313 ? 9.417 -16.572 -19.694 1.00 78.19 313 ILE A N 1
ATOM 2167 C CA . ILE A 1 313 ? 9.023 -17.209 -18.433 1.00 78.19 313 ILE A CA 1
ATOM 2168 C C . ILE A 1 313 ? 7.953 -18.234 -18.791 1.00 78.19 313 ILE A C 1
ATOM 2170 O O . ILE A 1 313 ? 6.984 -17.862 -19.434 1.00 78.19 313 ILE A O 1
ATOM 2174 N N . ASP A 1 314 ? 8.106 -19.495 -18.393 1.00 82.38 314 ASP A N 1
ATOM 2175 C CA . ASP A 1 314 ? 7.055 -20.509 -18.539 1.00 82.38 314 ASP A CA 1
ATOM 2176 C C . ASP A 1 314 ? 6.335 -20.645 -17.193 1.00 82.38 314 ASP A C 1
ATOM 2178 O O . ASP A 1 314 ? 6.916 -21.151 -16.230 1.00 82.38 314 ASP A O 1
ATOM 2182 N N . PHE A 1 315 ? 5.099 -20.145 -17.089 1.00 78.50 315 PHE A N 1
ATOM 2183 C CA . PHE A 1 315 ? 4.392 -20.142 -15.807 1.00 78.50 315 PHE A CA 1
ATOM 2184 C C . PHE A 1 315 ? 4.071 -21.552 -15.306 1.00 78.50 315 PHE A C 1
ATOM 2186 O O . PHE A 1 315 ? 4.055 -21.757 -14.094 1.00 78.50 315 PHE A O 1
ATOM 2193 N N . ALA A 1 316 ? 3.913 -22.540 -16.194 1.00 83.38 316 ALA A N 1
ATOM 2194 C CA . ALA A 1 316 ? 3.653 -23.920 -15.790 1.00 83.38 316 ALA A CA 1
ATOM 2195 C C . ALA A 1 316 ? 4.852 -24.568 -15.062 1.00 83.38 316 ALA A C 1
ATOM 2197 O O . ALA A 1 316 ? 4.659 -25.480 -14.255 1.00 83.38 316 ALA A O 1
ATOM 2198 N N . ASP A 1 317 ? 6.076 -24.084 -15.312 1.00 81.19 317 ASP A N 1
ATOM 2199 C CA . ASP A 1 317 ? 7.306 -24.496 -14.615 1.00 81.19 317 ASP A CA 1
ATOM 2200 C C . ASP A 1 317 ? 7.525 -23.739 -13.279 1.00 81.19 317 ASP A C 1
ATOM 2202 O O . ASP A 1 317 ? 8.336 -24.176 -12.457 1.00 81.19 317 ASP A O 1
ATOM 2206 N N . GLU A 1 318 ? 6.810 -22.628 -13.044 1.00 71.81 318 GLU A N 1
ATOM 2207 C CA . GLU A 1 318 ? 6.925 -21.770 -11.848 1.00 71.81 318 GLU A CA 1
ATOM 2208 C C . GLU A 1 318 ? 5.792 -21.980 -10.815 1.00 71.81 318 GLU A C 1
ATOM 2210 O O . GLU A 1 318 ? 5.892 -21.480 -9.693 1.00 71.81 318 GLU A O 1
ATOM 2215 N N . VAL A 1 319 ? 4.737 -22.739 -11.146 1.00 69.94 319 VAL A N 1
ATOM 2216 C CA . VAL A 1 319 ? 3.708 -23.167 -10.176 1.00 69.94 319 VAL A CA 1
ATOM 2217 C C . VAL A 1 319 ? 4.304 -24.162 -9.174 1.00 69.94 319 VAL A C 1
ATOM 2219 O O . VAL A 1 319 ? 4.850 -25.205 -9.545 1.00 69.94 319 VAL A O 1
ATOM 2222 N N . ASP A 1 320 ? 4.177 -23.865 -7.880 1.00 70.00 320 ASP A N 1
ATOM 2223 C CA . ASP A 1 320 ? 4.691 -24.719 -6.812 1.00 70.00 320 ASP A CA 1
ATOM 2224 C C . ASP A 1 320 ? 3.772 -25.911 -6.463 1.00 70.00 320 ASP A C 1
ATOM 2226 O O . ASP A 1 320 ? 2.739 -26.170 -7.083 1.00 70.00 320 ASP A O 1
ATOM 2230 N N . ALA A 1 321 ? 4.179 -26.701 -5.464 1.00 65.06 321 ALA A N 1
ATOM 2231 C CA . ALA A 1 321 ? 3.464 -27.916 -5.073 1.00 65.06 321 ALA A CA 1
ATOM 2232 C C . ALA A 1 321 ? 2.070 -27.664 -4.464 1.00 65.06 321 ALA A C 1
ATOM 2234 O O . ALA A 1 321 ? 1.264 -28.597 -4.435 1.00 65.06 321 ALA A O 1
ATOM 2235 N N . ASP A 1 322 ? 1.805 -26.443 -3.997 1.00 63.47 322 ASP A N 1
ATOM 2236 C CA . ASP A 1 322 ? 0.545 -26.014 -3.391 1.00 63.47 322 ASP A CA 1
ATOM 2237 C C . ASP A 1 322 ? -0.325 -25.223 -4.399 1.00 63.47 322 ASP A C 1
ATOM 2239 O O . ASP A 1 322 ? -1.396 -24.732 -4.048 1.00 63.47 322 ASP A O 1
ATOM 2243 N N . GLY A 1 323 ? 0.099 -25.143 -5.670 1.00 63.66 323 GLY A N 1
ATOM 2244 C CA . GLY A 1 323 ? -0.599 -24.426 -6.743 1.00 63.66 323 GLY A CA 1
ATOM 2245 C C . GLY A 1 323 ? -0.299 -22.926 -6.781 1.00 63.66 323 GLY A C 1
ATOM 2246 O O . GLY A 1 323 ? -0.981 -22.183 -7.484 1.00 63.66 323 GLY A O 1
ATOM 2247 N N . ILE A 1 324 ? 0.700 -22.464 -6.025 1.00 62.94 324 ILE A N 1
ATOM 2248 C CA . ILE A 1 324 ? 1.030 -21.047 -5.901 1.00 62.94 324 ILE A CA 1
ATOM 2249 C C . ILE A 1 324 ? 1.976 -20.658 -7.037 1.00 62.94 324 ILE A C 1
ATOM 2251 O O . ILE A 1 324 ? 2.982 -21.319 -7.285 1.00 62.94 324 ILE A O 1
ATOM 2255 N N . THR A 1 325 ? 1.656 -19.563 -7.717 1.00 65.88 325 THR A N 1
ATOM 2256 C CA . THR A 1 325 ? 2.462 -18.968 -8.790 1.00 65.88 325 THR A CA 1
ATOM 2257 C C . THR A 1 325 ? 3.072 -17.651 -8.301 1.00 65.88 325 THR A C 1
ATOM 2259 O O . THR A 1 325 ? 2.405 -16.914 -7.568 1.00 65.88 325 THR A O 1
ATOM 2262 N N . PRO A 1 326 ? 4.312 -17.299 -8.693 1.00 63.19 326 PRO A N 1
ATOM 2263 C CA . PRO A 1 326 ? 4.868 -15.974 -8.419 1.00 63.19 326 PRO A CA 1
ATOM 2264 C C . PRO A 1 326 ? 4.088 -14.850 -9.124 1.00 63.19 326 PRO A C 1
ATOM 2266 O O . PRO A 1 326 ? 4.175 -13.698 -8.706 1.00 63.19 326 PRO A O 1
ATOM 2269 N N . ALA A 1 327 ? 3.310 -15.172 -10.163 1.00 73.12 327 ALA A N 1
ATOM 2270 C CA . ALA A 1 327 ? 2.444 -14.243 -10.881 1.00 73.12 327 ALA A CA 1
ATOM 2271 C C . ALA A 1 327 ? 0.987 -14.353 -10.390 1.00 73.12 327 ALA A C 1
ATOM 2273 O O . ALA A 1 327 ? 0.100 -14.806 -11.114 1.00 73.12 327 ALA A O 1
ATOM 2274 N N . GLN A 1 328 ? 0.748 -13.958 -9.136 1.00 79.75 328 GLN A N 1
ATOM 2275 C CA . GLN A 1 328 ? -0.588 -13.884 -8.529 1.00 79.75 328 GLN A CA 1
ATOM 2276 C C . GLN A 1 328 ? -0.899 -12.478 -8.005 1.00 79.75 328 GLN A C 1
ATOM 2278 O O . GLN A 1 328 ? -0.011 -11.773 -7.528 1.00 79.75 328 GLN A O 1
ATOM 2283 N N . ALA A 1 329 ? -2.175 -12.100 -8.045 1.00 87.00 329 ALA A N 1
ATOM 2284 C CA . ALA A 1 329 ? -2.694 -10.873 -7.455 1.00 87.00 329 ALA A CA 1
ATOM 2285 C C . ALA A 1 329 ? -3.931 -11.164 -6.597 1.00 87.00 329 ALA A C 1
ATOM 2287 O O . ALA A 1 329 ? -4.732 -12.055 -6.898 1.00 87.00 329 ALA A O 1
ATOM 2288 N N . LEU A 1 330 ? -4.101 -10.387 -5.530 1.00 91.44 330 LEU A N 1
ATOM 2289 C CA . LEU A 1 330 ? -5.328 -10.359 -4.741 1.00 91.44 330 LEU A CA 1
ATOM 2290 C C . LEU A 1 330 ? -6.239 -9.272 -5.302 1.00 91.44 330 LEU A C 1
ATOM 2292 O O . LEU A 1 330 ? -5.804 -8.153 -5.582 1.00 91.44 330 LEU A O 1
ATOM 2296 N N . VAL A 1 331 ? -7.511 -9.616 -5.467 1.00 95.25 331 VAL A N 1
ATOM 2297 C CA . VAL A 1 331 ? -8.536 -8.752 -6.048 1.00 95.25 331 VAL A CA 1
ATOM 2298 C C . VAL A 1 331 ? -9.763 -8.685 -5.150 1.00 95.25 331 VAL A C 1
ATOM 2300 O O . VAL A 1 331 ? -10.107 -9.649 -4.459 1.00 95.25 331 VAL A O 1
ATOM 2303 N N . VAL A 1 332 ? -10.407 -7.522 -5.146 1.00 97.00 332 VAL A N 1
ATOM 2304 C CA . VAL A 1 332 ? -11.461 -7.153 -4.194 1.00 97.00 332 VAL A CA 1
ATOM 2305 C C . VAL A 1 332 ? -12.654 -6.520 -4.909 1.00 97.00 332 VAL A C 1
ATOM 2307 O O . VAL A 1 332 ? -12.469 -5.776 -5.872 1.00 97.00 332 VAL A O 1
ATOM 2310 N N . ASP A 1 333 ? -13.873 -6.811 -4.453 1.00 95.81 333 ASP A N 1
ATOM 2311 C CA . ASP A 1 333 ? -15.102 -6.198 -4.970 1.00 95.81 333 ASP A CA 1
ATOM 2312 C C . ASP A 1 333 ? -15.452 -4.922 -4.186 1.00 95.81 333 ASP A C 1
ATOM 2314 O O . ASP A 1 333 ? -15.760 -4.965 -2.994 1.00 95.81 333 ASP A O 1
ATOM 2318 N N . GLU A 1 334 ? -15.425 -3.782 -4.880 1.00 93.50 334 GLU A N 1
ATOM 2319 C CA . GLU A 1 334 ? -15.864 -2.470 -4.378 1.00 93.50 334 GLU A CA 1
ATOM 2320 C C . GLU A 1 334 ? -16.872 -1.837 -5.356 1.00 93.50 334 GLU A C 1
ATOM 2322 O O . GLU A 1 334 ? -16.768 -0.680 -5.768 1.00 93.50 334 GLU A O 1
ATOM 2327 N N . GLY A 1 335 ? -17.852 -2.639 -5.792 1.00 91.19 335 GLY A N 1
ATOM 2328 C CA . GLY A 1 335 ? -18.792 -2.288 -6.864 1.00 91.19 335 GLY A CA 1
ATOM 2329 C C . GLY A 1 335 ? -18.289 -2.699 -8.254 1.00 91.19 335 GLY A C 1
ATOM 2330 O O . GLY A 1 335 ? -18.624 -2.063 -9.259 1.00 91.19 335 GLY A O 1
ATOM 2331 N N . GLY A 1 336 ? -17.466 -3.744 -8.294 1.00 93.19 336 GLY A N 1
ATOM 2332 C CA . GLY A 1 336 ? -16.619 -4.189 -9.393 1.00 93.19 336 GLY A CA 1
ATOM 2333 C C . GLY A 1 336 ? -15.276 -4.670 -8.836 1.00 93.19 336 GLY A C 1
ATOM 2334 O O . GLY A 1 336 ? -14.851 -4.218 -7.778 1.00 93.19 336 GLY A O 1
ATOM 2335 N N . TRP A 1 337 ? -14.599 -5.568 -9.552 1.00 95.25 337 TRP A N 1
ATOM 2336 C CA . TRP A 1 337 ? -13.335 -6.155 -9.103 1.00 95.25 337 TRP A CA 1
ATOM 2337 C C . TRP A 1 337 ? -12.131 -5.254 -9.410 1.00 95.25 337 TRP A C 1
ATOM 2339 O O . TRP A 1 337 ? -11.928 -4.850 -10.560 1.00 95.25 337 TRP A O 1
ATOM 2349 N N . TYR A 1 338 ? -11.328 -4.970 -8.389 1.00 94.19 338 TYR A N 1
ATOM 2350 C CA . TYR A 1 338 ? -10.107 -4.162 -8.444 1.00 94.19 338 TYR A CA 1
ATOM 2351 C C . TYR A 1 338 ? -8.915 -4.944 -7.884 1.00 94.19 338 TYR A C 1
ATOM 2353 O O . TYR A 1 338 ? -9.100 -5.898 -7.132 1.00 94.19 338 TYR A O 1
ATOM 2361 N N . LEU A 1 339 ? -7.697 -4.529 -8.223 1.00 91.94 339 LEU A N 1
ATOM 2362 C CA . LEU A 1 339 ? -6.462 -5.027 -7.617 1.00 91.94 339 LEU A CA 1
ATOM 2363 C C . LEU A 1 339 ? -6.320 -4.486 -6.190 1.00 91.94 339 LEU A C 1
ATOM 2365 O O . LEU A 1 339 ? -6.559 -3.305 -5.947 1.00 91.94 339 LEU A O 1
ATOM 2369 N N . SER A 1 340 ? -5.847 -5.325 -5.274 1.00 93.25 340 SER A N 1
ATOM 2370 C CA . SER A 1 340 ? -5.425 -4.931 -3.930 1.00 93.25 340 SER A CA 1
ATOM 2371 C C . SER A 1 340 ? -3.912 -5.134 -3.792 1.00 93.25 340 SER A C 1
ATOM 2373 O O . SER A 1 340 ? -3.466 -6.244 -3.469 1.00 93.25 340 SER A O 1
ATOM 2375 N N . PRO A 1 341 ? -3.085 -4.104 -4.062 1.00 89.25 341 PRO A N 1
ATOM 2376 C CA . PRO A 1 341 ? -1.660 -4.139 -3.752 1.00 89.25 341 PRO A CA 1
ATOM 2377 C C . PRO A 1 341 ? -1.391 -4.509 -2.288 1.00 89.25 341 PRO A C 1
ATOM 2379 O O . PRO A 1 341 ? -0.493 -5.307 -2.021 1.00 89.25 341 PRO A O 1
ATOM 2382 N N . LEU A 1 342 ? -2.198 -4.007 -1.345 1.00 88.38 342 LEU A N 1
ATOM 2383 C CA . LEU A 1 342 ? -2.020 -4.247 0.088 1.00 88.38 342 LEU A CA 1
ATOM 2384 C C . LEU A 1 342 ? -2.178 -5.731 0.453 1.00 88.38 342 LEU A C 1
ATOM 2386 O O . LEU A 1 342 ? -1.310 -6.300 1.120 1.00 88.38 342 LEU A O 1
ATOM 2390 N N . LEU A 1 343 ? -3.249 -6.385 -0.015 1.00 91.12 343 LEU A N 1
ATOM 2391 C CA . LEU A 1 343 ? -3.431 -7.821 0.206 1.00 91.12 343 LEU A CA 1
ATOM 2392 C C . LEU A 1 343 ? -2.436 -8.657 -0.601 1.00 91.12 343 LEU A C 1
ATOM 2394 O O . LEU A 1 343 ? -1.981 -9.681 -0.102 1.00 91.12 343 LEU A O 1
ATOM 2398 N N . THR A 1 344 ? -2.066 -8.231 -1.812 1.00 87.25 344 THR A N 1
ATOM 2399 C CA . THR A 1 344 ? -1.083 -8.948 -2.645 1.00 87.25 344 THR A CA 1
ATOM 2400 C C . THR A 1 344 ? 0.288 -8.993 -1.963 1.00 87.25 344 THR A C 1
ATOM 2402 O O . THR A 1 344 ? 0.918 -10.049 -1.906 1.00 87.25 344 THR A O 1
ATOM 2405 N N . LEU A 1 345 ? 0.723 -7.879 -1.362 1.00 83.25 345 LEU A N 1
ATOM 2406 C CA . LEU A 1 345 ? 1.953 -7.812 -0.569 1.00 83.25 345 LEU A CA 1
ATOM 2407 C C . LEU A 1 345 ? 1.879 -8.687 0.691 1.00 83.25 345 LEU A C 1
ATOM 2409 O O . LEU A 1 345 ? 2.823 -9.425 0.980 1.00 83.25 345 LEU A O 1
ATOM 2413 N N . ALA A 1 346 ? 0.761 -8.648 1.423 1.00 83.75 346 ALA A N 1
ATOM 2414 C CA . ALA A 1 346 ? 0.567 -9.473 2.617 1.00 83.75 346 ALA A CA 1
ATOM 2415 C C . ALA A 1 346 ? 0.587 -10.980 2.294 1.00 83.75 346 ALA A C 1
ATOM 2417 O O . ALA A 1 346 ? 1.245 -11.763 2.982 1.00 83.75 346 ALA A O 1
ATOM 2418 N N . ASP A 1 347 ? -0.085 -11.378 1.215 1.00 80.06 347 ASP A N 1
ATOM 2419 C CA . ASP A 1 347 ? -0.207 -12.758 0.750 1.00 80.06 347 ASP A CA 1
ATOM 2420 C C . ASP A 1 347 ? 1.114 -13.321 0.192 1.00 80.06 347 ASP A C 1
ATOM 2422 O O . ASP A 1 347 ? 1.506 -14.449 0.522 1.00 80.06 347 ASP A O 1
ATOM 2426 N N . GLY A 1 348 ? 1.862 -12.513 -0.568 1.00 75.00 348 GLY A N 1
ATOM 2427 C CA . GLY A 1 348 ? 3.233 -12.831 -0.980 1.00 75.00 348 GLY A CA 1
ATOM 2428 C C . GLY A 1 348 ? 4.181 -12.965 0.217 1.00 75.00 348 GLY A C 1
ATOM 2429 O O . GLY A 1 348 ? 4.965 -13.915 0.287 1.00 75.00 348 GLY A O 1
ATOM 2430 N N . GLY A 1 349 ? 4.046 -12.082 1.212 1.00 70.94 349 GLY A N 1
ATOM 2431 C CA . GLY A 1 349 ? 4.762 -12.168 2.485 1.00 70.94 349 GLY A CA 1
ATOM 2432 C C . GLY A 1 349 ? 4.517 -13.499 3.202 1.00 70.94 349 GLY A C 1
ATOM 2433 O O . GLY A 1 349 ? 5.470 -14.217 3.509 1.00 70.94 349 GLY A O 1
ATOM 2434 N N . LEU A 1 350 ? 3.251 -13.886 3.406 1.00 65.00 350 LEU A N 1
ATOM 2435 C CA . LEU A 1 350 ? 2.915 -15.173 4.033 1.00 65.00 350 LEU A CA 1
ATOM 2436 C C . LEU A 1 350 ? 3.447 -16.372 3.250 1.00 65.00 350 LEU A C 1
ATOM 2438 O O . LEU A 1 350 ? 3.904 -17.335 3.862 1.00 65.00 350 LEU A O 1
ATOM 2442 N N . THR A 1 351 ? 3.428 -16.314 1.919 1.00 62.00 351 THR A N 1
ATOM 2443 C CA . THR A 1 351 ? 3.959 -17.386 1.065 1.00 62.00 351 THR A CA 1
ATOM 2444 C C . THR A 1 351 ? 5.444 -17.642 1.359 1.00 62.00 351 THR A C 1
ATOM 2446 O O . THR A 1 351 ? 5.855 -18.791 1.520 1.00 62.00 351 THR A O 1
ATOM 2449 N N . GLY A 1 352 ? 6.238 -16.580 1.546 1.00 58.44 352 GLY A N 1
ATOM 2450 C CA . GLY A 1 352 ? 7.660 -16.681 1.895 1.00 58.44 352 GLY A CA 1
ATOM 2451 C C . GLY A 1 352 ? 7.960 -17.213 3.306 1.00 58.44 352 GLY A C 1
ATOM 2452 O O . GLY A 1 352 ? 9.041 -17.767 3.521 1.00 58.44 352 GLY A O 1
ATOM 2453 N N . PHE A 1 353 ? 7.033 -17.073 4.264 1.00 47.97 353 PHE A N 1
ATOM 2454 C CA . PHE A 1 353 ? 7.249 -17.444 5.673 1.00 47.97 353 PHE A CA 1
ATOM 2455 C C . PHE A 1 353 ? 6.534 -18.731 6.123 1.00 47.97 353 PHE A C 1
ATOM 2457 O O . PHE A 1 353 ? 7.101 -19.490 6.912 1.00 47.97 353 PHE A O 1
ATOM 2464 N N . ALA A 1 354 ? 5.307 -18.985 5.658 1.00 50.66 354 ALA A N 1
ATOM 2465 C CA . ALA A 1 354 ? 4.428 -20.038 6.181 1.00 50.66 354 ALA A CA 1
ATOM 2466 C C . ALA A 1 354 ? 4.407 -21.329 5.339 1.00 50.66 354 ALA A C 1
ATOM 2468 O O . ALA A 1 354 ? 4.106 -22.400 5.875 1.00 50.66 354 ALA A O 1
ATOM 2469 N N . GLY A 1 355 ? 4.728 -21.252 4.040 1.00 57.56 355 GLY A N 1
ATOM 2470 C CA . GLY A 1 355 ? 4.624 -22.381 3.105 1.00 57.56 355 GLY A CA 1
ATOM 2471 C C . GLY A 1 355 ? 3.234 -23.037 3.122 1.00 57.56 355 GLY A C 1
ATOM 2472 O O . GLY A 1 355 ? 2.222 -22.348 3.238 1.00 57.56 355 GLY A O 1
ATOM 2473 N N . ALA A 1 356 ? 3.196 -24.374 3.104 1.00 51.72 356 ALA A N 1
ATOM 2474 C CA . ALA A 1 356 ? 1.990 -25.218 3.059 1.00 51.72 356 ALA A CA 1
ATOM 2475 C C . ALA A 1 356 ? 1.011 -25.117 4.265 1.00 51.72 356 ALA A C 1
ATOM 2477 O O . ALA A 1 356 ? 0.181 -26.001 4.459 1.00 51.72 356 ALA A O 1
ATOM 2478 N N . GLN A 1 357 ? 1.125 -24.087 5.112 1.00 62.25 357 GLN A N 1
ATOM 2479 C CA . GLN A 1 357 ? 0.164 -23.724 6.170 1.00 62.25 357 GLN A CA 1
ATOM 2480 C C . GLN A 1 357 ? -0.391 -22.292 5.997 1.00 62.25 357 GLN A C 1
ATOM 2482 O O . GLN A 1 357 ? -1.049 -21.776 6.897 1.00 62.25 357 GLN A O 1
ATOM 2487 N N . ARG A 1 358 ? -0.139 -21.627 4.856 1.00 69.69 358 ARG A N 1
ATOM 2488 C CA . ARG A 1 358 ? -0.615 -20.259 4.567 1.00 69.69 358 ARG A CA 1
ATOM 2489 C C . ARG A 1 358 ? -2.134 -20.120 4.691 1.00 69.69 358 ARG A C 1
ATOM 2491 O O . ARG A 1 358 ? -2.595 -19.239 5.407 1.00 69.69 358 ARG A O 1
ATOM 2498 N N . ASP A 1 359 ? -2.905 -21.005 4.068 1.00 71.62 359 ASP A N 1
ATOM 2499 C CA . ASP A 1 359 ? -4.368 -20.891 4.095 1.00 71.62 359 ASP A CA 1
ATOM 2500 C C . ASP A 1 359 ? -4.980 -21.292 5.468 1.00 71.62 359 ASP A C 1
ATOM 2502 O O . ASP A 1 359 ? -6.103 -20.901 5.764 1.00 71.62 359 ASP A O 1
ATOM 2506 N N . ASP A 1 360 ? -4.236 -21.962 6.368 1.00 74.62 360 ASP A N 1
ATOM 2507 C CA . ASP A 1 360 ? -4.671 -22.246 7.759 1.00 74.62 360 ASP A CA 1
ATOM 2508 C C . ASP A 1 360 ? -4.607 -21.004 8.686 1.00 74.62 360 ASP A C 1
ATOM 2510 O O . ASP A 1 360 ? -5.171 -20.990 9.794 1.00 74.62 360 ASP A O 1
ATOM 2514 N N . VAL A 1 361 ? -3.872 -19.963 8.271 1.00 76.06 361 VAL A N 1
ATOM 2515 C CA . VAL A 1 361 ? -3.677 -18.717 9.035 1.00 76.06 361 VAL A CA 1
ATOM 2516 C C . VAL A 1 361 ? -4.369 -17.500 8.422 1.00 76.06 361 VAL A C 1
ATOM 2518 O O . VAL A 1 361 ? -4.355 -16.437 9.047 1.00 76.06 361 VAL A O 1
ATOM 2521 N N . ILE A 1 362 ? -5.000 -17.662 7.256 1.00 87.38 362 ILE A N 1
ATOM 2522 C CA . ILE A 1 362 ? -5.831 -16.643 6.611 1.00 87.38 362 ILE A CA 1
ATOM 2523 C C . ILE A 1 362 ? -7.271 -16.721 7.164 1.00 87.38 362 ILE A C 1
ATOM 2525 O O . ILE A 1 362 ? -7.781 -17.801 7.462 1.00 87.38 362 ILE A O 1
ATOM 2529 N N . GLY A 1 363 ? -7.906 -15.568 7.374 1.00 88.12 363 GLY A N 1
ATOM 2530 C CA . GLY A 1 363 ? -9.316 -15.446 7.756 1.00 88.12 363 GLY A CA 1
ATOM 2531 C C . GLY A 1 363 ? -10.265 -15.655 6.572 1.00 88.12 363 GLY A C 1
ATOM 2532 O O . GLY A 1 363 ? -9.908 -15.383 5.431 1.00 88.12 363 GLY A O 1
ATOM 2533 N N . ASP A 1 364 ? -11.486 -16.114 6.844 1.00 90.81 364 ASP A N 1
ATOM 2534 C CA . ASP A 1 364 ? -12.513 -16.459 5.846 1.00 90.81 364 ASP A CA 1
ATOM 2535 C C . ASP A 1 364 ? -13.593 -15.374 5.651 1.00 90.81 364 ASP A C 1
ATOM 2537 O O . ASP A 1 364 ? -14.465 -15.497 4.788 1.00 90.81 364 ASP A O 1
ATOM 2541 N N . ALA A 1 365 ? -13.532 -14.292 6.432 1.00 93.75 365 ALA A N 1
ATOM 2542 C CA . ALA A 1 365 ? -14.465 -13.172 6.388 1.00 93.75 365 ALA A CA 1
ATOM 2543 C C . ALA A 1 365 ? -13.765 -11.834 6.675 1.00 93.75 365 ALA A C 1
ATOM 2545 O O . ALA A 1 365 ? -12.738 -11.780 7.353 1.00 93.75 365 ALA A O 1
ATOM 2546 N N . VAL A 1 366 ? -14.356 -10.743 6.183 1.00 95.94 366 VAL A N 1
ATOM 2547 C CA . VAL A 1 366 ? -13.984 -9.369 6.550 1.00 95.94 366 VAL A CA 1
ATOM 2548 C C . VAL A 1 366 ? -14.887 -8.916 7.694 1.00 95.94 366 VAL A C 1
ATOM 2550 O O . VAL A 1 366 ? -16.101 -9.094 7.620 1.00 95.94 366 VAL A O 1
ATOM 2553 N N . ILE A 1 367 ? -14.305 -8.349 8.751 1.00 95.62 367 ILE A N 1
ATOM 2554 C CA . ILE A 1 367 ? -15.053 -7.819 9.898 1.00 95.62 367 ILE A CA 1
ATOM 2555 C C . ILE A 1 367 ? -15.844 -6.568 9.473 1.00 95.62 367 ILE A C 1
ATOM 2557 O O . ILE A 1 367 ? -15.356 -5.734 8.703 1.00 95.62 367 ILE A O 1
ATOM 2561 N N . ASP A 1 368 ? -17.077 -6.447 9.967 1.00 96.12 368 ASP A N 1
ATOM 2562 C CA . ASP A 1 368 ? -17.960 -5.307 9.700 1.00 96.12 368 ASP A CA 1
ATOM 2563 C C . ASP A 1 368 ? -17.449 -4.007 10.351 1.00 96.12 368 ASP A C 1
ATOM 2565 O O . ASP A 1 368 ? -16.737 -4.014 11.355 1.00 96.12 368 ASP A O 1
ATOM 2569 N N . ALA A 1 369 ? -17.838 -2.864 9.783 1.00 96.62 369 ALA A N 1
ATOM 2570 C CA . ALA A 1 369 ? -17.508 -1.553 10.335 1.00 96.62 369 ALA A CA 1
ATOM 2571 C C . ALA A 1 369 ? -18.299 -1.248 11.616 1.00 96.62 369 ALA A C 1
ATOM 2573 O O . ALA A 1 369 ? -19.531 -1.333 11.631 1.00 96.62 369 ALA A O 1
ATOM 2574 N N . VAL A 1 370 ? -17.614 -0.741 12.641 1.00 97.62 370 VAL A N 1
ATOM 2575 C CA . VAL A 1 370 ? -18.227 -0.028 13.771 1.00 97.62 370 VAL A CA 1
ATOM 2576 C C . VAL A 1 370 ? -17.656 1.397 13.810 1.00 97.62 370 VAL A C 1
ATOM 2578 O O . VAL A 1 370 ? -16.720 1.675 14.562 1.00 97.62 370 VAL A O 1
ATOM 2581 N N . PRO A 1 371 ? -18.167 2.316 12.966 1.00 95.50 371 PRO A N 1
ATOM 2582 C CA . PRO A 1 371 ? -17.656 3.679 12.887 1.00 95.50 371 PRO A CA 1
ATOM 2583 C C . PRO A 1 371 ? -18.095 4.521 14.093 1.00 95.50 371 PRO A C 1
ATOM 2585 O O . PRO A 1 371 ? -19.202 4.371 14.624 1.00 95.50 371 PRO A O 1
ATOM 2588 N N . SER A 1 372 ? -17.234 5.447 14.503 1.00 97.00 372 SER A N 1
ATOM 2589 C CA . SER A 1 372 ? -17.430 6.298 15.678 1.00 97.00 372 SER A CA 1
ATOM 2590 C C . SER A 1 372 ? -18.116 7.627 15.328 1.00 97.00 372 SER A C 1
ATOM 2592 O O . SER A 1 372 ? -18.194 8.048 14.173 1.00 97.00 372 SER A O 1
ATOM 2594 N N . ALA A 1 373 ? -18.672 8.298 16.342 1.00 95.00 373 ALA A N 1
ATOM 2595 C CA . ALA A 1 373 ? -19.552 9.459 16.150 1.00 95.00 373 ALA A CA 1
ATOM 2596 C C . ALA A 1 373 ? -18.825 10.797 15.891 1.00 95.00 373 ALA A C 1
ATOM 2598 O O . ALA A 1 373 ? -19.470 11.764 15.482 1.00 95.00 373 ALA A O 1
ATOM 2599 N N . SER A 1 374 ? -17.519 10.870 16.153 1.00 94.19 374 SER A N 1
ATOM 2600 C CA . SER A 1 374 ? -16.646 12.009 15.847 1.00 94.19 374 SER A CA 1
ATOM 2601 C C . SER A 1 374 ? -15.205 11.530 15.658 1.00 94.19 374 SER A C 1
ATOM 2603 O O . SER A 1 374 ? -14.891 10.386 15.996 1.00 94.19 374 SER A O 1
ATOM 2605 N N . ALA A 1 375 ? -14.338 12.403 15.142 1.00 93.25 375 ALA A N 1
ATOM 2606 C CA . ALA A 1 375 ? -12.936 12.079 14.905 1.00 93.25 375 ALA A CA 1
ATOM 2607 C C . ALA A 1 375 ? -12.193 11.700 16.201 1.00 93.25 375 ALA A C 1
ATOM 2609 O O . ALA A 1 375 ? -11.470 10.708 16.237 1.00 93.25 375 ALA A O 1
ATOM 2610 N N . GLU A 1 376 ? -12.450 12.435 17.285 1.00 93.50 376 GLU A N 1
ATOM 2611 C CA . GLU A 1 376 ? -11.875 12.181 18.608 1.00 93.50 376 GLU A CA 1
ATOM 2612 C C . GLU A 1 376 ? -12.336 10.823 19.157 1.00 93.50 376 GLU A C 1
ATOM 2614 O O . GLU A 1 376 ? -11.527 10.014 19.606 1.00 93.50 376 GLU A O 1
ATOM 2619 N N . ALA A 1 377 ? -13.635 10.523 19.030 1.00 95.81 377 ALA A N 1
ATOM 2620 C CA . ALA A 1 377 ? -14.194 9.245 19.460 1.00 95.81 377 ALA A CA 1
ATOM 2621 C C . ALA A 1 377 ? -13.637 8.051 18.664 1.00 95.81 377 ALA A C 1
ATOM 2623 O O . ALA A 1 377 ? -13.551 6.957 19.209 1.00 95.81 377 ALA A O 1
ATOM 2624 N N . ALA A 1 378 ? -13.256 8.240 17.397 1.00 96.38 378 ALA A N 1
ATOM 2625 C CA . ALA A 1 378 ? -12.645 7.185 16.589 1.00 96.38 378 ALA A CA 1
ATOM 2626 C C . ALA A 1 378 ? -11.223 6.837 17.051 1.00 96.38 378 ALA A C 1
ATOM 2628 O O . ALA A 1 378 ? -10.859 5.662 17.049 1.00 96.38 378 ALA A O 1
ATOM 2629 N N . LEU A 1 379 ? -10.439 7.835 17.475 1.00 95.94 379 LEU A N 1
ATOM 2630 C CA . LEU A 1 379 ? -9.123 7.608 18.072 1.00 95.94 379 LEU A CA 1
ATOM 2631 C C . LEU A 1 379 ? -9.254 6.899 19.428 1.00 95.94 379 LEU A C 1
ATOM 2633 O O . LEU A 1 379 ? -8.609 5.873 19.640 1.00 95.94 379 LEU A O 1
ATOM 2637 N N . ASP A 1 380 ? -10.134 7.390 20.306 1.00 96.12 380 ASP A N 1
ATOM 2638 C CA . ASP A 1 380 ? -10.403 6.776 21.614 1.00 96.12 380 ASP A CA 1
ATOM 2639 C C . ASP A 1 380 ? -10.894 5.322 21.482 1.00 96.12 380 ASP A C 1
ATOM 2641 O O . ASP A 1 380 ? -10.398 4.430 22.176 1.00 96.12 380 ASP A O 1
ATOM 2645 N N . ASP A 1 381 ? -11.839 5.058 20.571 1.00 97.31 381 ASP A N 1
ATOM 2646 C CA . ASP A 1 381 ? -12.367 3.713 20.321 1.00 97.31 381 ASP A CA 1
ATOM 2647 C C . ASP A 1 381 ? -11.298 2.781 19.719 1.00 97.31 381 ASP A C 1
ATOM 2649 O O . ASP A 1 381 ? -11.215 1.616 20.111 1.00 97.31 381 ASP A O 1
ATOM 2653 N N . ALA A 1 382 ? -10.440 3.273 18.815 1.00 96.38 382 ALA A N 1
ATOM 2654 C CA . ALA A 1 382 ? -9.335 2.490 18.260 1.00 96.38 382 ALA A CA 1
ATOM 2655 C C . ALA A 1 382 ? -8.265 2.166 19.318 1.00 96.38 382 ALA A C 1
ATOM 2657 O O . ALA A 1 382 ? -7.795 1.029 19.385 1.00 96.38 382 ALA A O 1
ATOM 2658 N N . ILE A 1 383 ? -7.922 3.113 20.198 1.00 95.62 383 ILE A N 1
ATOM 2659 C CA . ILE A 1 383 ? -7.017 2.881 21.336 1.00 95.62 383 ILE A CA 1
ATOM 2660 C C . ILE A 1 383 ? -7.623 1.859 22.310 1.00 95.62 383 ILE A C 1
ATOM 2662 O O . ILE A 1 383 ? -6.938 0.930 22.745 1.00 95.62 383 ILE A O 1
ATOM 2666 N N . ALA A 1 384 ? -8.918 1.973 22.620 1.00 95.88 384 ALA A N 1
ATOM 2667 C CA . ALA A 1 384 ? -9.623 1.005 23.456 1.00 95.88 384 ALA A CA 1
ATOM 2668 C C . ALA A 1 384 ? -9.646 -0.398 22.822 1.00 95.88 384 ALA A C 1
ATOM 2670 O O . ALA A 1 384 ? -9.403 -1.387 23.518 1.00 95.88 384 ALA A O 1
ATOM 2671 N N . GLY A 1 385 ? -9.874 -0.485 21.509 1.00 94.88 385 GLY A N 1
ATOM 2672 C CA . GLY A 1 385 ? -9.812 -1.723 20.735 1.00 94.88 385 GLY A CA 1
ATOM 2673 C C . GLY A 1 385 ? -8.420 -2.358 20.732 1.00 94.88 385 GLY A C 1
ATOM 2674 O O . GLY A 1 385 ? -8.289 -3.560 20.965 1.00 94.88 385 GLY A O 1
ATOM 2675 N N . PHE A 1 386 ? -7.367 -1.556 20.548 1.00 92.50 386 PHE A N 1
ATOM 2676 C CA . PHE A 1 386 ? -5.975 -2.007 20.619 1.00 92.50 386 PHE A CA 1
ATOM 2677 C C . PHE A 1 386 ? -5.618 -2.541 22.014 1.00 92.50 386 PHE A C 1
ATOM 2679 O O . PHE A 1 386 ? -5.091 -3.646 22.145 1.00 92.50 386 PHE A O 1
ATOM 2686 N N . ASN A 1 387 ? -5.974 -1.810 23.074 1.00 92.56 387 ASN A N 1
ATOM 2687 C CA . ASN A 1 387 ? -5.767 -2.247 24.457 1.00 92.56 387 ASN A CA 1
ATOM 2688 C C . ASN A 1 387 ? -6.568 -3.527 24.786 1.00 92.56 387 ASN A C 1
ATOM 2690 O O . ASN A 1 387 ? -6.100 -4.384 25.544 1.00 92.56 387 ASN A O 1
ATOM 2694 N N . ALA A 1 388 ? -7.760 -3.700 24.202 1.00 91.50 388 ALA A N 1
ATOM 2695 C CA . ALA A 1 388 ? -8.521 -4.944 24.296 1.00 91.50 388 ALA A CA 1
ATOM 26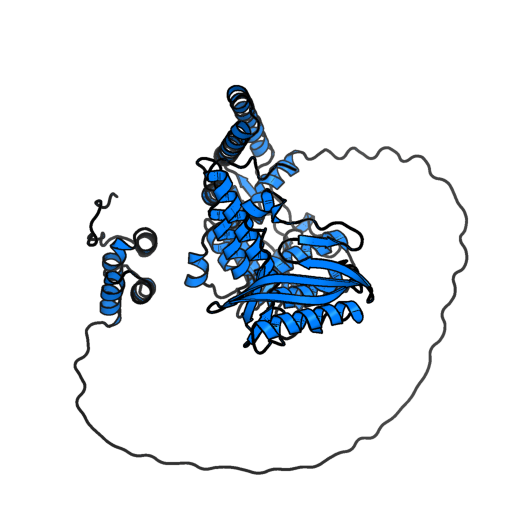96 C C . ALA A 1 388 ? -7.772 -6.102 23.616 1.00 91.50 388 ALA A C 1
ATOM 2698 O O . ALA A 1 388 ? -7.490 -7.098 24.280 1.00 91.50 388 ALA A O 1
ATOM 2699 N N . TRP A 1 389 ? -7.344 -5.944 22.358 1.00 89.75 389 TRP A N 1
ATOM 2700 C CA . TRP A 1 389 ? -6.539 -6.944 21.644 1.00 89.75 389 TRP A CA 1
ATOM 2701 C C . TRP A 1 389 ? -5.290 -7.348 22.437 1.00 89.75 389 TRP A C 1
ATOM 2703 O O . TRP A 1 389 ? -5.048 -8.535 22.657 1.00 89.75 389 TRP A O 1
ATOM 2713 N N . GLN A 1 390 ? -4.547 -6.379 22.964 1.00 87.56 390 GLN A N 1
ATOM 2714 C CA . GLN A 1 390 ? -3.318 -6.622 23.720 1.00 87.56 390 GLN A CA 1
ATOM 2715 C C . GLN A 1 390 ? -3.532 -7.330 25.069 1.00 87.56 390 GLN A C 1
ATOM 2717 O O . GLN A 1 390 ? -2.582 -7.905 25.610 1.00 87.56 390 GLN A O 1
ATOM 2722 N N . SER A 1 391 ? -4.757 -7.317 25.611 1.00 86.44 391 SER A N 1
ATOM 2723 C CA . SER A 1 391 ? -5.106 -7.937 26.898 1.00 86.44 391 SER A CA 1
ATOM 2724 C C . SER A 1 391 ? -5.900 -9.246 26.778 1.00 86.44 391 SER A C 1
ATOM 2726 O O . SER A 1 391 ? -5.754 -10.113 27.644 1.00 86.44 391 SER A O 1
ATOM 2728 N N . THR A 1 392 ? -6.701 -9.431 25.723 1.00 87.69 392 THR A N 1
ATOM 2729 C CA . THR A 1 392 ? -7.501 -10.650 25.483 1.00 87.69 392 THR A CA 1
ATOM 2730 C C . THR A 1 392 ? -6.931 -11.552 24.386 1.00 87.69 392 THR A C 1
ATOM 2732 O O . THR A 1 392 ? -7.194 -12.755 24.390 1.00 87.69 392 THR A O 1
ATOM 2735 N N . GLY A 1 393 ? -6.143 -10.997 23.461 1.00 85.06 393 GLY A N 1
ATOM 2736 C CA . GLY A 1 393 ? -5.740 -11.635 22.206 1.00 85.06 393 GLY A CA 1
ATOM 2737 C C . GLY A 1 393 ? -6.781 -11.522 21.081 1.00 85.06 393 GLY A C 1
ATOM 2738 O O . GLY A 1 393 ? -6.535 -12.018 19.984 1.00 85.06 393 GLY A O 1
ATOM 2739 N N . GLU A 1 394 ? -7.928 -10.880 21.319 1.00 87.50 394 GLU A N 1
ATOM 2740 C CA . GLU A 1 394 ? -9.018 -10.743 20.345 1.00 87.50 394 GLU A CA 1
ATOM 2741 C C . GLU A 1 394 ? -8.838 -9.452 19.531 1.00 87.50 394 GLU A C 1
ATOM 2743 O O . GLU A 1 394 ? -8.995 -8.357 20.059 1.00 87.50 394 GLU A O 1
ATOM 2748 N N . MET A 1 395 ? -8.503 -9.572 18.242 1.00 88.94 395 MET A N 1
ATOM 2749 C CA . MET A 1 395 ? -8.275 -8.419 17.349 1.00 88.94 395 MET A CA 1
ATOM 2750 C C . MET A 1 395 ? -9.553 -7.665 16.962 1.00 88.94 395 MET A C 1
ATOM 2752 O O . MET A 1 395 ? -9.480 -6.492 16.606 1.00 88.94 395 MET A O 1
ATOM 2756 N N . GLU A 1 396 ? -10.712 -8.325 17.000 1.00 93.62 396 GLU A N 1
ATOM 2757 C CA . GLU A 1 396 ? -11.980 -7.810 16.461 1.00 93.62 396 GLU A CA 1
ATOM 2758 C C . GLU A 1 396 ? -12.352 -6.398 16.966 1.00 93.62 396 GLU A C 1
ATOM 2760 O O . GLU A 1 396 ? -12.611 -5.553 16.111 1.00 93.62 396 GLU A O 1
ATOM 2765 N N . PRO A 1 397 ? -12.247 -6.059 18.274 1.00 95.12 397 PRO A N 1
ATOM 2766 C CA . PRO A 1 397 ? -12.551 -4.713 18.777 1.00 95.12 397 PRO A CA 1
ATOM 2767 C C . PRO A 1 397 ? -11.628 -3.601 18.259 1.00 95.12 397 PRO A C 1
ATOM 2769 O O . PRO A 1 397 ? -11.994 -2.432 18.326 1.00 95.12 397 PRO A O 1
ATOM 2772 N N . PHE A 1 398 ? -10.426 -3.937 17.777 1.00 94.88 398 PHE A N 1
ATOM 2773 C CA . PHE A 1 398 ? -9.546 -2.996 17.077 1.00 94.88 398 PHE A CA 1
ATOM 2774 C C . PHE A 1 398 ? -9.903 -2.927 15.590 1.00 94.88 398 PHE A C 1
ATOM 2776 O O . PHE A 1 398 ? -10.070 -1.847 15.032 1.00 94.88 398 PHE A O 1
ATOM 2783 N N . VAL A 1 399 ? -10.054 -4.092 14.957 1.00 95.81 399 VAL A N 1
ATOM 2784 C CA . VAL A 1 399 ? -10.237 -4.226 13.507 1.00 95.81 399 VAL A CA 1
ATOM 2785 C C . VAL A 1 399 ? -11.576 -3.641 13.035 1.00 95.81 399 VAL A C 1
ATOM 2787 O O . VAL A 1 399 ? -11.611 -3.015 11.979 1.00 95.81 399 VAL A O 1
ATOM 2790 N N . GLU A 1 400 ? -12.649 -3.728 13.832 1.00 96.88 400 GLU A N 1
ATOM 2791 C CA . GLU A 1 400 ? -13.949 -3.093 13.534 1.00 96.88 400 GLU A CA 1
ATOM 2792 C C . GLU A 1 400 ? -13.874 -1.550 13.408 1.00 96.88 400 GLU A C 1
ATOM 2794 O O . GLU A 1 400 ? -14.762 -0.926 12.819 1.00 96.88 400 GLU A O 1
ATOM 2799 N N . ARG A 1 401 ? -12.816 -0.919 13.946 1.00 97.31 401 ARG A N 1
ATOM 2800 C CA . ARG A 1 401 ? -12.632 0.548 14.013 1.00 97.31 401 ARG A CA 1
ATOM 2801 C C . ARG A 1 401 ? -11.803 1.141 12.885 1.00 97.31 401 ARG A C 1
ATOM 2803 O O . ARG A 1 401 ? -11.646 2.359 12.842 1.00 97.31 401 ARG A O 1
ATOM 2810 N N . LEU A 1 402 ? -11.297 0.301 11.988 1.00 96.56 402 LEU A N 1
ATOM 2811 C CA . LEU A 1 402 ? -10.439 0.712 10.882 1.00 96.56 402 LEU A CA 1
ATOM 2812 C C . LEU A 1 402 ? -11.237 0.852 9.572 1.00 96.56 402 LEU A C 1
ATOM 2814 O O . LEU A 1 402 ? -12.233 0.134 9.406 1.00 96.56 402 LEU A O 1
ATOM 2818 N N . PRO A 1 403 ? -10.793 1.700 8.623 1.00 96.06 403 PRO A N 1
ATOM 2819 C CA . PRO A 1 403 ? -11.334 1.751 7.267 1.00 96.06 403 PRO A CA 1
ATOM 2820 C C . PRO A 1 403 ? -11.225 0.412 6.531 1.00 96.06 403 PRO A C 1
ATOM 2822 O O . PRO A 1 403 ? -10.516 -0.509 6.941 1.00 96.06 403 PRO A O 1
ATOM 2825 N N . LEU A 1 404 ? -11.948 0.298 5.413 1.00 95.56 404 LEU A N 1
ATOM 2826 C CA . LEU A 1 404 ? -12.125 -0.962 4.687 1.00 95.56 404 LEU A CA 1
ATOM 2827 C C . LEU A 1 404 ? -10.804 -1.650 4.295 1.00 95.56 404 LEU A C 1
ATOM 2829 O O . LEU A 1 404 ? -10.725 -2.872 4.407 1.00 95.56 404 LEU A O 1
ATOM 2833 N N . ALA A 1 405 ? -9.778 -0.905 3.872 1.00 94.31 405 ALA A N 1
ATOM 2834 C CA . ALA A 1 405 ? -8.503 -1.478 3.435 1.00 94.31 405 ALA A CA 1
ATOM 2835 C C . ALA A 1 405 ? -7.753 -2.166 4.588 1.00 94.31 405 ALA A C 1
ATOM 2837 O O . ALA A 1 405 ? -7.435 -3.355 4.504 1.00 94.31 405 ALA A O 1
ATOM 2838 N N . GLU A 1 406 ? -7.523 -1.459 5.698 1.00 94.12 406 GLU A N 1
ATOM 2839 C CA . GLU A 1 406 ? -6.846 -2.015 6.873 1.00 94.12 406 GLU A CA 1
ATOM 2840 C C . GLU A 1 406 ? -7.703 -3.073 7.571 1.00 94.12 406 GLU A C 1
ATOM 2842 O O . GLU A 1 406 ? -7.182 -4.095 8.024 1.00 94.12 406 GLU A O 1
ATOM 2847 N N . ARG A 1 407 ? -9.027 -2.873 7.614 1.00 95.50 407 ARG A N 1
ATOM 2848 C CA . ARG A 1 407 ? -9.978 -3.835 8.177 1.00 95.50 407 ARG A CA 1
ATOM 2849 C C . ARG A 1 407 ? -9.960 -5.148 7.401 1.00 95.50 407 ARG A C 1
ATOM 2851 O O . ARG A 1 407 ? -9.865 -6.212 8.014 1.00 95.50 407 ARG A O 1
ATOM 2858 N N . ARG A 1 408 ? -9.966 -5.094 6.064 1.00 96.06 408 ARG A N 1
ATOM 2859 C CA . ARG A 1 408 ? -9.820 -6.261 5.177 1.00 96.06 408 ARG A CA 1
ATOM 2860 C C . ARG A 1 408 ? -8.455 -6.930 5.363 1.00 96.06 408 ARG A C 1
ATOM 2862 O O . ARG A 1 408 ? -8.407 -8.148 5.533 1.00 96.06 408 ARG A O 1
ATOM 2869 N N . LEU A 1 409 ? -7.367 -6.154 5.411 1.00 94.25 409 LEU A N 1
ATOM 2870 C CA . LEU A 1 409 ? -6.017 -6.668 5.665 1.00 94.25 409 LEU A CA 1
ATOM 2871 C C . LEU A 1 409 ? -5.928 -7.424 6.997 1.00 94.25 409 LEU A C 1
ATOM 2873 O O . LEU A 1 409 ? -5.467 -8.561 7.015 1.00 94.25 409 LEU A O 1
ATOM 2877 N N . LEU A 1 410 ? -6.365 -6.831 8.109 1.00 93.06 410 LEU A N 1
ATOM 2878 C CA . LEU A 1 410 ? -6.219 -7.453 9.426 1.00 93.06 410 LEU A CA 1
ATOM 2879 C C . LEU A 1 410 ? -7.222 -8.587 9.672 1.00 93.06 410 LEU A C 1
ATOM 2881 O O . LEU A 1 410 ? -6.855 -9.561 10.330 1.00 93.06 410 LEU A O 1
ATOM 2885 N N . SER A 1 411 ? -8.430 -8.525 9.100 1.00 94.12 411 SER A N 1
ATOM 2886 C CA . SER A 1 411 ? -9.396 -9.636 9.169 1.00 94.12 411 SER A CA 1
ATOM 2887 C C . SER A 1 411 ? -8.855 -10.896 8.490 1.00 94.12 411 SER A C 1
ATOM 2889 O O . SER A 1 411 ? -8.933 -11.988 9.051 1.00 94.12 411 SER A O 1
ATOM 2891 N N . LEU A 1 412 ? -8.274 -10.743 7.293 1.00 92.69 412 LEU A N 1
ATOM 2892 C CA . LEU A 1 412 ? -7.804 -11.868 6.486 1.00 92.69 412 LEU A CA 1
ATOM 2893 C C . LEU A 1 412 ? -6.365 -12.277 6.830 1.00 92.69 412 LEU A C 1
ATOM 2895 O O . LEU A 1 412 ? -6.096 -13.458 6.992 1.00 92.69 412 LEU A O 1
ATOM 2899 N N . TYR A 1 413 ? -5.434 -11.335 6.983 1.00 89.50 413 TYR A N 1
ATOM 2900 C CA . TYR A 1 413 ? -4.000 -11.625 7.122 1.00 89.50 413 TYR A CA 1
ATOM 2901 C C . TYR A 1 413 ? -3.429 -11.330 8.515 1.00 89.50 413 TYR A C 1
ATOM 2903 O O . TYR A 1 413 ? -2.324 -11.784 8.808 1.00 89.50 413 TYR A O 1
ATOM 2911 N N . GLY A 1 414 ? -4.157 -10.650 9.411 1.00 86.25 414 GLY A N 1
ATOM 2912 C CA . GLY A 1 414 ? -3.642 -10.241 10.729 1.00 86.25 414 GLY A CA 1
ATOM 2913 C C . GLY A 1 414 ? -3.141 -11.403 11.599 1.00 86.25 414 GLY A C 1
ATOM 2914 O O . GLY A 1 414 ? -2.133 -11.271 12.290 1.00 86.25 414 GLY A O 1
ATOM 2915 N N . ARG A 1 415 ? -3.782 -12.580 11.506 1.00 80.88 415 ARG A N 1
ATOM 2916 C CA . ARG A 1 415 ? -3.325 -13.813 12.175 1.00 80.88 415 ARG A CA 1
ATOM 2917 C C . ARG A 1 415 ? -2.042 -14.383 11.569 1.00 80.88 415 ARG A C 1
ATOM 2919 O O . ARG A 1 415 ? -1.166 -14.814 12.312 1.00 80.88 415 ARG A O 1
ATOM 2926 N N . GLY A 1 416 ? -1.952 -14.432 10.241 1.00 73.81 416 GLY A N 1
ATOM 2927 C CA . GLY A 1 416 ? -0.814 -15.016 9.530 1.00 73.81 416 GLY A CA 1
ATOM 2928 C C . GLY A 1 416 ? 0.429 -14.138 9.571 1.00 73.81 416 GLY A C 1
ATOM 2929 O O . GLY A 1 416 ? 1.529 -14.652 9.776 1.00 73.81 416 GLY A O 1
ATOM 2930 N N . LEU A 1 417 ? 0.253 -12.815 9.454 1.00 72.12 417 LEU A N 1
ATOM 2931 C CA . LEU A 1 417 ? 1.346 -11.836 9.424 1.00 72.12 417 LEU A CA 1
ATOM 2932 C C . LEU A 1 417 ? 2.196 -11.856 10.690 1.00 72.12 417 LEU A C 1
ATOM 2934 O O . LEU A 1 417 ? 3.295 -11.309 10.665 1.00 72.12 417 LEU A O 1
ATOM 2938 N N . SER A 1 418 ? 1.714 -12.509 11.758 1.00 57.72 418 SER A N 1
ATOM 2939 C CA . SER A 1 418 ? 2.458 -12.727 12.997 1.00 57.72 418 SER A CA 1
ATOM 2940 C C . SER A 1 418 ? 3.116 -11.427 13.439 1.00 57.72 418 SER A C 1
ATOM 2942 O O . SER A 1 418 ? 4.322 -11.387 13.677 1.00 57.72 418 SER A O 1
ATOM 2944 N N . LEU A 1 419 ? 2.309 -10.355 13.457 1.00 60.69 419 LEU A N 1
ATOM 2945 C CA . LEU A 1 419 ? 2.702 -9.048 13.956 1.00 60.69 419 LEU A CA 1
ATOM 2946 C C . LEU A 1 419 ? 3.100 -9.262 15.415 1.00 60.69 419 LEU A C 1
ATOM 2948 O O . LEU A 1 419 ? 2.246 -9.254 16.300 1.00 60.69 419 LEU A O 1
ATOM 2952 N N . ASP A 1 420 ? 4.392 -9.516 15.643 1.00 50.16 420 ASP A N 1
ATOM 2953 C CA . ASP A 1 420 ? 5.010 -9.797 16.944 1.00 50.16 420 ASP A CA 1
ATOM 2954 C C . ASP A 1 420 ? 5.152 -8.480 17.720 1.00 50.16 420 ASP A C 1
ATOM 2956 O O . ASP A 1 420 ? 6.207 -8.114 18.240 1.00 50.16 420 ASP A O 1
ATOM 2960 N N . LEU A 1 421 ? 4.045 -7.728 17.733 1.00 57.84 421 LEU A N 1
ATOM 2961 C CA . LEU A 1 421 ? 3.788 -6.639 18.642 1.00 57.84 421 LEU A CA 1
ATOM 2962 C C . LEU A 1 421 ? 3.938 -7.248 20.031 1.00 57.84 421 LEU A C 1
ATOM 2964 O O . LEU A 1 421 ? 3.210 -8.189 20.371 1.00 57.84 421 LEU A O 1
ATOM 2968 N N . PRO A 1 422 ? 4.908 -6.777 20.827 1.00 60.72 422 PRO A N 1
ATOM 2969 C CA . PRO A 1 422 ? 5.173 -7.400 22.102 1.00 60.72 422 PRO A CA 1
ATOM 2970 C C . PRO A 1 422 ? 3.899 -7.312 22.950 1.00 60.72 422 PRO A C 1
ATOM 2972 O O . PRO A 1 422 ? 3.259 -6.264 23.071 1.00 60.72 422 PRO A O 1
ATOM 2975 N N . SER A 1 423 ? 3.475 -8.460 23.471 1.00 68.94 423 SER A N 1
ATOM 2976 C CA . SER A 1 423 ? 2.141 -8.601 24.048 1.00 68.94 423 SER A CA 1
ATOM 2977 C C . SER A 1 423 ? 2.004 -7.883 25.391 1.00 68.94 423 SER A C 1
ATOM 2979 O O . SER A 1 423 ? 2.980 -7.673 26.126 1.00 68.94 423 SER A O 1
ATOM 2981 N N . GLY A 1 424 ? 0.768 -7.499 25.717 1.00 79.25 424 GLY A N 1
ATOM 2982 C CA . GLY A 1 424 ? 0.439 -6.840 26.978 1.00 79.25 424 GLY A CA 1
ATOM 2983 C C . GLY A 1 424 ? 0.932 -5.397 27.096 1.00 79.25 424 GLY A C 1
ATOM 2984 O O . GLY A 1 424 ? 1.020 -4.912 28.224 1.00 79.25 424 GLY A O 1
ATOM 2985 N N . TYR A 1 425 ? 1.277 -4.739 25.979 1.00 85.31 425 TYR A N 1
ATOM 2986 C CA . TYR A 1 425 ? 1.441 -3.280 25.920 1.00 85.31 425 TYR A CA 1
ATOM 2987 C C . TYR A 1 425 ? 0.071 -2.608 25.825 1.00 85.31 425 TYR A C 1
ATOM 2989 O O . TYR A 1 425 ? -0.762 -3.047 25.039 1.00 85.31 425 TYR A O 1
ATOM 2997 N N . GLU A 1 426 ? -0.130 -1.527 26.568 1.00 90.69 426 GLU A N 1
ATOM 2998 C CA . GLU A 1 426 ? -1.350 -0.720 26.577 1.00 90.69 426 GLU A CA 1
ATOM 2999 C C . GLU A 1 426 ? -0.999 0.777 26.521 1.00 90.69 426 GLU A C 1
ATOM 3001 O O . GLU A 1 426 ? -0.042 1.228 27.160 1.00 90.69 426 GLU A O 1
ATOM 3006 N N . VAL A 1 427 ? -1.780 1.556 25.770 1.00 93.00 427 VAL A N 1
ATOM 3007 C CA . VAL A 1 427 ? -1.766 3.024 25.851 1.00 93.00 427 VAL A CA 1
ATOM 3008 C C . VAL A 1 427 ? -2.529 3.419 27.113 1.00 93.00 427 VAL A C 1
ATOM 3010 O O . VAL A 1 427 ? -3.697 3.062 27.267 1.00 93.00 427 VAL A O 1
ATOM 3013 N N . THR A 1 428 ? -1.864 4.122 28.029 1.00 93.94 428 THR A N 1
ATOM 3014 C CA . THR A 1 428 ? -2.414 4.488 29.350 1.00 93.94 428 THR A CA 1
ATOM 3015 C C . THR A 1 428 ? -2.821 5.952 29.474 1.00 93.94 428 THR A C 1
ATOM 3017 O O . THR A 1 428 ? -3.650 6.272 30.325 1.00 93.94 428 THR A O 1
ATOM 3020 N N . ASP A 1 429 ? -2.244 6.820 28.645 1.00 93.62 429 ASP A N 1
ATOM 3021 C CA . ASP A 1 429 ? -2.541 8.250 28.556 1.00 93.62 429 ASP A CA 1
ATOM 3022 C C . ASP A 1 429 ? -2.177 8.727 27.144 1.00 93.62 429 ASP A C 1
ATOM 3024 O O . ASP A 1 429 ? -1.166 8.279 26.589 1.00 93.62 429 ASP A O 1
ATOM 3028 N N . HIS A 1 430 ? -2.976 9.623 26.571 1.00 94.50 430 HIS A N 1
ATOM 3029 C CA . HIS A 1 430 ? -2.714 10.258 25.280 1.00 94.50 430 HIS A CA 1
ATOM 3030 C C . HIS A 1 430 ? -3.186 11.713 25.287 1.00 94.50 430 HIS A C 1
ATOM 3032 O O . HIS A 1 430 ? -4.103 12.089 26.019 1.00 94.50 430 HIS A O 1
ATOM 3038 N N . ARG A 1 431 ? -2.503 12.543 24.498 1.00 94.88 431 ARG A N 1
ATOM 3039 C CA . ARG A 1 431 ? -2.809 13.957 24.289 1.00 94.88 431 ARG A CA 1
ATOM 3040 C C . ARG A 1 431 ? -2.494 14.323 22.850 1.00 94.88 431 ARG A C 1
ATOM 3042 O O . ARG A 1 431 ? -1.396 14.044 22.366 1.00 94.88 431 ARG A O 1
ATOM 3049 N N . GLU A 1 432 ? -3.429 14.999 22.207 1.00 94.00 432 GLU A N 1
ATOM 3050 C CA . GLU A 1 432 ? -3.331 15.346 20.801 1.00 94.00 432 GLU A CA 1
ATOM 3051 C C . GLU A 1 432 ? -4.000 16.687 20.470 1.00 94.00 432 GLU A C 1
ATOM 3053 O O . GLU A 1 432 ? -4.976 17.110 21.098 1.00 94.00 432 GLU A O 1
ATOM 3058 N N . THR A 1 433 ? -3.477 17.353 19.440 1.00 93.56 433 THR A N 1
ATOM 3059 C CA . THR A 1 433 ? -3.975 18.642 18.954 1.00 93.56 433 THR A CA 1
ATOM 3060 C C . THR A 1 433 ? -4.577 18.484 17.560 1.00 93.56 433 THR A C 1
ATOM 3062 O O . THR A 1 433 ? -3.889 18.162 16.592 1.00 93.56 433 THR A O 1
ATOM 3065 N N . TRP A 1 434 ? -5.882 18.741 17.451 1.00 92.62 434 TRP A N 1
ATOM 3066 C CA . TRP A 1 434 ? -6.674 18.496 16.243 1.00 92.62 434 TRP A CA 1
ATOM 3067 C C . TRP A 1 434 ? -6.647 19.651 15.231 1.00 92.62 434 TRP A C 1
ATOM 3069 O O . TRP A 1 434 ? -6.879 20.816 15.569 1.00 92.62 434 TRP A O 1
ATOM 3079 N 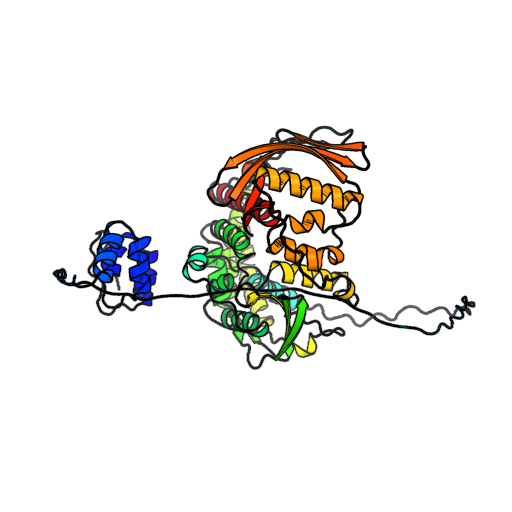N . VAL A 1 435 ? -6.467 19.301 13.957 1.00 85.62 435 VAL A N 1
ATOM 3080 C CA . VAL A 1 435 ? -6.595 20.170 12.782 1.00 85.62 435 VAL A CA 1
ATOM 3081 C C . VAL A 1 435 ? -7.780 19.672 11.934 1.00 85.62 435 VAL A C 1
ATOM 3083 O O . VAL A 1 435 ? -7.670 18.646 11.259 1.00 85.62 435 VAL A O 1
ATOM 3086 N N . PRO A 1 436 ? -8.936 20.364 11.954 1.00 71.12 436 PRO A N 1
ATOM 3087 C CA . PRO A 1 436 ? -10.129 19.908 11.242 1.00 71.12 436 PRO A CA 1
ATOM 3088 C C . PRO A 1 436 ? -10.016 20.117 9.723 1.00 71.12 436 PRO A C 1
ATOM 3090 O O . PRO A 1 436 ? -9.778 21.239 9.265 1.00 71.12 436 PRO A O 1
ATOM 3093 N N . GLY A 1 437 ? -10.254 19.056 8.946 1.00 66.38 437 GLY A N 1
ATOM 3094 C CA . GLY A 1 437 ? -10.405 19.090 7.488 1.00 66.38 437 GLY A CA 1
ATOM 3095 C C . GLY A 1 437 ? -11.859 18.898 7.035 1.00 66.38 437 GLY A C 1
ATOM 3096 O O . GLY A 1 437 ? -12.785 18.868 7.844 1.00 66.38 437 GLY A O 1
ATOM 3097 N N . SER A 1 438 ? -12.079 18.812 5.718 1.00 55.66 438 SER A N 1
ATOM 3098 C CA . SER A 1 438 ? -13.412 18.627 5.110 1.00 55.66 438 SER A CA 1
ATOM 3099 C C . SER A 1 438 ? -13.693 17.191 4.638 1.00 55.66 438 SER A C 1
ATOM 3101 O O . SER A 1 438 ? -14.530 17.007 3.756 1.00 55.66 438 SER A O 1
ATOM 3103 N N . GLY A 1 439 ? -12.965 16.213 5.180 1.00 72.62 439 GLY A N 1
ATOM 3104 C CA . GLY A 1 439 ? -13.105 14.776 4.914 1.00 72.62 439 GLY A CA 1
ATOM 3105 C C . GLY A 1 439 ? -12.296 13.991 5.946 1.00 72.62 439 GLY A C 1
ATOM 3106 O O . GLY A 1 439 ? -12.869 13.331 6.805 1.00 72.62 439 GLY A O 1
ATOM 3107 N N . ASP A 1 440 ? -10.979 14.197 5.950 1.00 83.62 440 ASP A N 1
ATOM 3108 C CA . ASP A 1 440 ? -10.107 13.761 7.043 1.00 83.62 440 ASP A CA 1
ATOM 3109 C C . ASP A 1 440 ? -10.037 14.785 8.180 1.00 83.62 440 ASP A C 1
ATOM 3111 O O . ASP A 1 440 ? -10.113 16.004 7.975 1.00 83.62 440 ASP A O 1
ATOM 3115 N N . ALA A 1 441 ? -9.797 14.275 9.383 1.00 90.50 441 ALA A N 1
ATOM 3116 C CA . ALA A 1 441 ? -9.303 15.015 10.529 1.00 90.50 441 ALA A CA 1
ATOM 3117 C C . ALA A 1 441 ? -7.869 14.558 10.824 1.00 90.50 441 ALA A C 1
ATOM 3119 O O . ALA A 1 441 ? -7.602 13.365 10.974 1.00 90.50 441 ALA A O 1
ATOM 3120 N N . VAL A 1 442 ? -6.948 15.516 10.919 1.00 92.00 442 VAL A N 1
ATOM 3121 C CA . VAL A 1 442 ? -5.542 15.259 11.251 1.00 92.00 442 VAL A CA 1
ATOM 3122 C C . VAL A 1 442 ? -5.309 15.692 12.691 1.00 92.00 442 VAL A C 1
ATOM 3124 O O . VAL A 1 442 ? -5.752 16.772 13.082 1.00 92.00 442 VAL A O 1
ATOM 3127 N N . PHE A 1 443 ? -4.593 14.896 13.477 1.00 92.69 443 PHE A N 1
ATOM 3128 C CA . PHE A 1 443 ? -4.153 15.286 14.817 1.00 92.69 443 PHE A CA 1
ATOM 3129 C C . PHE A 1 443 ? -2.634 15.207 14.928 1.00 92.69 443 PHE A C 1
ATOM 3131 O O . PHE A 1 443 ? -2.021 14.271 14.420 1.00 92.69 443 PHE A O 1
ATOM 3138 N N . ALA A 1 444 ? -2.022 16.191 15.584 1.00 91.38 444 ALA A N 1
ATOM 3139 C CA . ALA A 1 444 ? -0.645 16.095 16.053 1.00 91.38 444 ALA A CA 1
ATOM 3140 C C . ALA A 1 444 ? -0.625 15.328 17.374 1.00 91.38 444 ALA A C 1
ATOM 3142 O O . ALA A 1 444 ? -1.442 15.599 18.254 1.00 91.38 444 ALA A O 1
ATOM 3143 N N . ILE A 1 445 ? 0.289 14.371 17.504 1.00 91.19 445 ILE A N 1
ATOM 3144 C CA . ILE A 1 445 ? 0.489 13.637 18.750 1.00 91.19 445 ILE A CA 1
ATOM 3145 C C . ILE A 1 445 ? 1.355 14.518 19.655 1.00 91.19 445 ILE A C 1
ATOM 3147 O O . ILE A 1 445 ? 2.521 14.761 19.347 1.00 91.19 445 ILE A O 1
ATOM 3151 N N . ASP A 1 446 ? 0.788 14.988 20.769 1.00 92.38 446 ASP A N 1
ATOM 3152 C CA . ASP A 1 446 ? 1.493 15.826 21.747 1.00 92.38 446 ASP A CA 1
ATOM 3153 C C . ASP A 1 446 ? 2.121 14.960 22.853 1.00 92.38 446 ASP A C 1
ATOM 3155 O O . ASP A 1 446 ? 3.247 15.213 23.277 1.00 92.38 446 ASP A O 1
ATOM 3159 N N . ALA A 1 447 ? 1.415 13.919 23.316 1.00 93.25 447 ALA A N 1
ATOM 3160 C CA . ALA A 1 447 ? 1.951 12.920 24.241 1.00 93.25 447 ALA A CA 1
ATOM 3161 C C . ALA A 1 447 ? 1.250 11.553 24.129 1.00 93.25 447 ALA A C 1
ATOM 3163 O O . ALA A 1 447 ? 0.054 11.481 23.854 1.00 93.25 447 ALA A O 1
ATOM 3164 N N . VAL A 1 448 ? 1.983 10.469 24.403 1.00 94.00 448 VAL A N 1
ATOM 3165 C CA . VAL A 1 448 ? 1.476 9.089 24.546 1.00 94.00 448 VAL A CA 1
ATOM 3166 C C . VAL A 1 448 ? 2.276 8.376 25.635 1.00 94.00 448 VAL A C 1
ATOM 3168 O O . VAL A 1 448 ? 3.503 8.373 25.588 1.00 94.00 448 VAL A O 1
ATOM 3171 N N . SER A 1 449 ? 1.610 7.721 26.586 1.00 94.12 449 SER A N 1
ATOM 3172 C CA . SER A 1 449 ? 2.252 6.893 27.621 1.00 94.12 449 SER A CA 1
ATOM 3173 C C . SER A 1 449 ? 1.929 5.412 27.443 1.00 94.12 449 SER A C 1
ATOM 3175 O O . SER A 1 449 ? 0.759 5.027 27.383 1.00 94.12 449 SER A O 1
ATOM 3177 N N . LEU A 1 450 ? 2.960 4.566 27.423 1.00 92.50 450 LEU A N 1
ATOM 3178 C CA . LEU A 1 450 ? 2.846 3.120 27.248 1.00 92.50 450 LEU A CA 1
ATOM 3179 C C . LEU A 1 450 ? 3.177 2.386 28.550 1.00 92.50 450 LEU A C 1
ATOM 3181 O O . LEU A 1 450 ? 4.245 2.566 29.141 1.00 92.50 450 LEU A O 1
ATOM 3185 N N . ALA A 1 451 ? 2.292 1.481 28.958 1.00 91.44 451 ALA A N 1
ATOM 3186 C CA . ALA A 1 451 ? 2.587 0.492 29.987 1.00 91.44 451 ALA A CA 1
ATOM 3187 C C . ALA A 1 451 ? 2.671 -0.906 29.372 1.00 91.44 451 ALA A C 1
ATOM 3189 O O . ALA A 1 451 ? 2.044 -1.187 28.358 1.00 91.44 451 ALA A O 1
ATOM 3190 N N . GLN A 1 452 ? 3.423 -1.802 30.008 1.00 90.38 452 GLN A N 1
ATOM 3191 C CA . GLN A 1 452 ? 3.369 -3.232 29.746 1.00 90.38 452 GLN A CA 1
ATOM 3192 C C . GLN A 1 452 ? 3.044 -3.976 31.044 1.00 90.38 452 GLN A C 1
ATOM 3194 O O . GLN A 1 452 ? 3.757 -3.844 32.040 1.00 90.38 452 GLN A O 1
ATOM 3199 N N . HIS A 1 453 ? 1.970 -4.770 31.052 1.00 85.88 453 HIS A N 1
ATOM 3200 C CA . HIS A 1 453 ? 1.472 -5.462 32.252 1.00 85.88 453 HIS A CA 1
ATOM 3201 C C . HIS A 1 453 ? 1.271 -4.524 33.471 1.00 85.88 453 HIS A C 1
ATOM 3203 O O . HIS A 1 453 ? 1.593 -4.893 34.607 1.00 85.88 453 HIS A O 1
ATOM 3209 N N . GLY A 1 454 ? 0.781 -3.296 33.251 1.00 84.19 454 GLY A N 1
ATOM 3210 C CA . GLY A 1 454 ? 0.609 -2.278 34.297 1.00 84.19 454 GLY A CA 1
ATOM 3211 C C . GLY A 1 454 ? 1.910 -1.677 34.856 1.00 84.19 454 GLY A C 1
ATOM 3212 O O . GLY A 1 454 ? 1.884 -1.018 35.899 1.00 84.19 454 GLY A O 1
ATOM 3213 N N . LEU A 1 455 ? 3.055 -1.910 34.208 1.00 87.75 455 LEU A N 1
ATOM 3214 C CA . LEU A 1 455 ? 4.316 -1.221 34.477 1.00 87.75 455 LEU A CA 1
ATOM 3215 C C . LEU A 1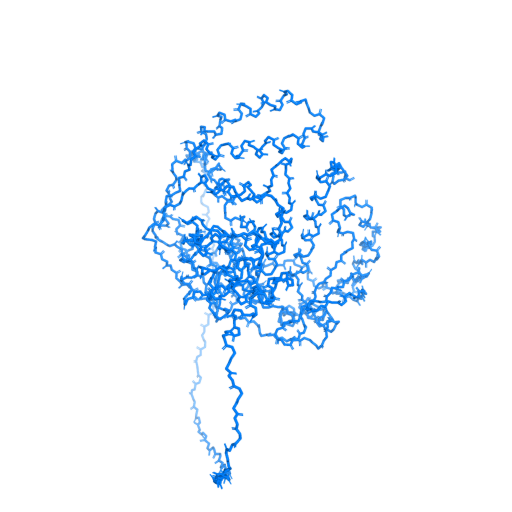 455 ? 4.604 -0.235 33.350 1.00 87.75 455 LEU A C 1
ATOM 3217 O O . LEU A 1 455 ? 4.677 -0.647 32.201 1.00 87.75 455 LEU A O 1
ATOM 3221 N N . ASP A 1 456 ? 4.855 1.028 33.681 1.00 90.12 456 ASP A N 1
ATOM 3222 C CA . ASP A 1 456 ? 5.394 2.001 32.725 1.00 90.12 456 ASP A CA 1
ATOM 3223 C C . ASP A 1 456 ? 6.669 1.454 32.044 1.00 90.12 456 ASP A C 1
ATOM 3225 O O . ASP A 1 456 ? 7.584 0.935 32.713 1.00 90.12 456 ASP A O 1
ATOM 3229 N N . VAL A 1 457 ? 6.677 1.527 30.710 1.00 90.69 457 VAL A N 1
ATOM 3230 C CA . VAL A 1 457 ? 7.784 1.126 29.827 1.00 90.69 457 VAL A CA 1
ATOM 3231 C C . VAL A 1 457 ? 8.330 2.292 29.002 1.00 90.69 457 VAL A C 1
ATOM 3233 O O . VAL A 1 457 ? 9.469 2.206 28.531 1.00 90.69 457 VAL A O 1
ATOM 3236 N N . GLY A 1 458 ? 7.587 3.391 28.890 1.00 91.56 458 GLY A N 1
ATOM 3237 C CA . GLY A 1 458 ? 8.044 4.623 28.270 1.00 91.56 458 GLY A CA 1
ATOM 3238 C C . GLY A 1 458 ? 6.912 5.511 27.766 1.00 91.56 458 GLY A C 1
ATOM 3239 O O . GLY A 1 458 ? 5.765 5.086 27.630 1.00 91.56 458 GLY A O 1
ATOM 3240 N N . SER A 1 459 ? 7.264 6.747 27.439 1.00 92.94 459 SER A N 1
ATOM 3241 C CA . SER A 1 459 ? 6.359 7.738 26.870 1.00 92.94 459 SER A CA 1
ATOM 3242 C C . SER A 1 459 ? 6.981 8.453 25.675 1.00 92.94 459 SER A C 1
ATOM 3244 O O . SER A 1 459 ? 8.197 8.459 25.484 1.00 92.94 459 SER A O 1
ATOM 3246 N N . TYR A 1 460 ? 6.125 9.078 24.883 1.00 92.00 460 TYR A N 1
ATOM 3247 C CA . TYR A 1 460 ? 6.451 10.183 23.999 1.00 92.00 460 TYR A CA 1
ATOM 3248 C C . TYR A 1 460 ? 5.783 11.439 24.580 1.00 92.00 460 TYR A C 1
ATOM 3250 O O . TYR A 1 460 ? 4.621 11.370 24.977 1.00 92.00 460 TYR A O 1
ATOM 3258 N N . GLU A 1 461 ? 6.489 12.564 24.660 1.00 92.69 461 GLU A N 1
ATOM 3259 C CA . GLU A 1 461 ? 5.912 13.872 25.005 1.00 92.69 461 GLU A CA 1
ATOM 3260 C C . GLU A 1 461 ? 6.720 14.993 24.339 1.00 92.69 461 GLU A C 1
ATOM 3262 O O . GLU A 1 461 ? 7.949 14.983 24.406 1.00 92.69 461 GLU A O 1
ATOM 3267 N N . ASP A 1 462 ? 6.027 15.942 23.703 1.00 86.81 462 ASP A N 1
ATOM 3268 C CA . ASP A 1 462 ? 6.574 17.166 23.100 1.00 86.81 462 ASP A CA 1
ATOM 3269 C C . ASP A 1 462 ? 7.833 16.916 22.223 1.00 86.81 462 ASP A C 1
ATOM 3271 O O . ASP A 1 462 ? 8.854 17.586 22.365 1.00 86.81 462 ASP A O 1
ATOM 3275 N N . GLY A 1 463 ? 7.778 15.913 21.334 1.00 86.88 463 GLY A N 1
ATOM 3276 C CA . GLY A 1 463 ? 8.880 15.523 20.435 1.00 86.88 463 GLY A CA 1
ATOM 3277 C C . GLY A 1 463 ? 9.889 14.525 21.023 1.00 86.88 463 GLY A C 1
ATOM 3278 O O . GLY A 1 463 ? 10.729 13.998 20.293 1.00 86.88 463 GLY A O 1
ATOM 3279 N N . CYS A 1 464 ? 9.816 14.213 22.321 1.00 90.38 464 CYS A N 1
ATOM 3280 C CA . CYS A 1 464 ? 10.805 13.393 23.022 1.00 90.38 464 CYS A CA 1
ATOM 3281 C C . CYS A 1 464 ? 10.296 11.997 23.401 1.00 90.38 464 CYS A C 1
ATOM 3283 O O . CYS A 1 464 ? 9.356 11.853 24.183 1.00 90.38 464 CYS A O 1
ATOM 3285 N N . VAL A 1 465 ? 10.992 10.949 22.946 1.00 90.56 465 VAL A N 1
ATOM 3286 C CA . VAL A 1 465 ? 10.766 9.559 23.375 1.00 90.56 465 VAL A CA 1
ATOM 3287 C C . VAL A 1 465 ? 11.592 9.260 24.625 1.00 90.56 465 VAL A C 1
ATOM 3289 O O . VAL A 1 465 ? 12.817 9.372 24.627 1.00 90.56 465 VAL A O 1
ATOM 3292 N N . THR A 1 466 ? 10.935 8.827 25.696 1.00 92.00 466 THR A N 1
ATOM 3293 C CA . THR A 1 466 ? 11.552 8.455 26.973 1.00 92.00 466 THR A CA 1
ATOM 3294 C C . THR A 1 466 ? 11.246 6.999 27.292 1.00 92.00 466 THR A C 1
ATOM 3296 O O . THR A 1 466 ? 10.163 6.676 27.769 1.00 92.00 466 THR A O 1
ATOM 3299 N N . ALA A 1 467 ? 12.209 6.102 27.076 1.00 90.25 467 ALA A N 1
ATOM 3300 C CA . ALA A 1 467 ? 12.103 4.733 27.576 1.00 90.25 467 ALA A CA 1
ATOM 3301 C C . ALA A 1 467 ? 12.299 4.687 29.102 1.00 90.25 467 ALA A C 1
ATOM 3303 O O . ALA A 1 467 ? 13.060 5.471 29.681 1.00 90.25 467 ALA A O 1
ATOM 3304 N N . ARG A 1 468 ? 11.650 3.729 29.765 1.00 83.56 468 ARG A N 1
ATOM 3305 C CA . ARG A 1 468 ? 11.776 3.513 31.211 1.00 83.56 468 ARG A CA 1
ATOM 3306 C C . ARG A 1 468 ? 13.242 3.337 31.632 1.00 83.56 468 ARG A C 1
ATOM 3308 O O . ARG A 1 468 ? 13.984 2.556 31.042 1.00 83.56 468 ARG A O 1
ATOM 3315 N N . ASP A 1 469 ? 13.637 4.050 32.689 1.00 84.00 469 ASP A N 1
ATOM 3316 C CA . ASP A 1 469 ? 15.003 4.087 33.239 1.00 84.00 469 ASP A CA 1
ATOM 3317 C C . ASP A 1 469 ? 16.087 4.613 32.252 1.00 84.00 469 ASP A C 1
ATOM 3319 O O . ASP A 1 469 ? 17.282 4.576 32.565 1.00 84.00 469 ASP A O 1
ATOM 3323 N N . ALA A 1 470 ? 15.691 5.163 31.094 1.00 87.75 470 ALA A N 1
ATOM 3324 C CA . ALA A 1 470 ? 16.563 5.814 30.115 1.00 87.75 470 ALA A CA 1
ATOM 3325 C C . ALA A 1 470 ? 16.518 7.354 30.223 1.00 87.75 470 ALA A C 1
ATOM 3327 O O . ALA A 1 470 ? 15.840 7.931 31.075 1.00 87.75 470 ALA A O 1
ATOM 3328 N N . ARG A 1 471 ? 17.286 8.038 29.367 1.00 87.44 471 ARG A N 1
ATOM 3329 C CA . ARG A 1 471 ? 17.122 9.481 29.129 1.00 87.44 471 ARG A CA 1
ATOM 3330 C C . ARG A 1 471 ? 16.153 9.690 27.960 1.00 87.44 471 ARG A C 1
ATOM 3332 O O . ARG A 1 471 ? 16.134 8.824 27.085 1.00 87.44 471 ARG A O 1
ATOM 3339 N N . PRO A 1 472 ? 15.427 10.820 27.912 1.00 89.44 472 PRO A N 1
ATOM 3340 C CA . PRO A 1 472 ? 14.724 11.228 26.703 1.00 89.44 472 PRO A CA 1
ATOM 3341 C C . PRO A 1 472 ? 15.682 11.278 25.507 1.00 89.44 472 PRO A C 1
ATOM 3343 O O . PRO A 1 472 ? 16.863 11.597 25.670 1.00 89.44 472 PRO A O 1
ATOM 3346 N N . SER A 1 473 ? 15.176 10.935 24.331 1.00 88.06 473 SER A N 1
ATOM 3347 C CA . SER A 1 473 ? 15.812 11.117 23.025 1.00 88.06 473 SER A CA 1
ATOM 3348 C C . SER A 1 473 ? 14.788 11.819 22.142 1.00 88.06 473 SER A C 1
ATOM 3350 O O . SER A 1 473 ? 13.673 11.313 21.999 1.00 88.06 473 SER A O 1
ATOM 3352 N N . CYS A 1 474 ? 15.120 13.006 21.643 1.00 89.25 474 CYS A N 1
ATOM 3353 C CA . CYS A 1 474 ? 14.147 13.893 21.013 1.00 89.25 474 CYS A CA 1
ATOM 3354 C C . CYS A 1 474 ? 14.309 13.923 19.494 1.00 89.25 474 CYS A C 1
ATOM 3356 O O . CYS A 1 474 ? 15.421 13.809 18.982 1.00 89.25 474 CYS A O 1
ATOM 3358 N N . LEU A 1 475 ? 13.187 14.014 18.778 1.00 83.06 475 LEU A N 1
ATOM 3359 C CA . LEU A 1 475 ? 13.165 13.998 17.316 1.00 83.06 475 LEU A CA 1
ATOM 3360 C C . LEU A 1 475 ? 13.782 15.275 16.727 1.00 83.06 475 LEU A C 1
ATOM 3362 O O . LEU A 1 475 ? 14.418 15.205 15.687 1.00 83.06 475 LEU A O 1
ATOM 3366 N N . ASP A 1 476 ? 13.684 16.413 17.416 1.00 80.81 476 ASP A N 1
ATOM 3367 C CA . ASP A 1 476 ? 14.335 17.673 17.028 1.00 80.81 476 ASP A CA 1
ATOM 3368 C C . ASP A 1 476 ? 15.870 17.646 17.178 1.00 80.81 476 ASP A C 1
ATOM 3370 O O . ASP A 1 476 ? 16.567 18.443 16.553 1.00 80.81 476 ASP A O 1
ATOM 3374 N N . GLU A 1 477 ? 16.415 16.712 17.967 1.00 82.62 477 GLU A N 1
ATOM 3375 C CA . GLU A 1 477 ? 17.857 16.435 18.040 1.00 82.62 477 GLU A CA 1
ATOM 3376 C C . GLU A 1 477 ? 18.349 15.518 16.898 1.00 82.62 477 GLU A C 1
ATOM 3378 O O . GLU A 1 477 ? 19.556 15.302 16.781 1.00 82.62 477 GLU A O 1
ATOM 3383 N N . LEU A 1 478 ? 17.450 14.983 16.057 1.00 77.50 478 LEU A N 1
ATOM 3384 C CA . LEU A 1 478 ? 17.778 14.160 14.888 1.00 77.50 478 LEU A CA 1
ATOM 3385 C C . LEU A 1 478 ? 17.676 15.013 13.608 1.00 77.50 478 LEU A C 1
ATOM 3387 O O . LEU A 1 478 ? 16.557 15.313 13.185 1.00 77.50 478 LEU A O 1
ATOM 3391 N N . PRO A 1 479 ? 18.796 15.362 12.941 1.00 72.00 479 PRO A N 1
ATOM 3392 C CA . PRO A 1 479 ? 18.783 16.248 11.770 1.00 72.00 479 PRO A CA 1
ATOM 3393 C C . PRO A 1 479 ? 17.811 15.791 10.672 1.00 72.00 479 PRO A C 1
ATOM 3395 O O . PRO A 1 479 ? 16.989 16.569 10.190 1.00 72.00 479 PRO A O 1
ATOM 3398 N N . PHE A 1 480 ? 17.811 14.488 10.366 1.00 74.50 480 PHE A N 1
ATOM 3399 C CA . PHE A 1 480 ? 16.917 13.907 9.365 1.00 74.50 480 PHE A CA 1
ATOM 3400 C C . PHE A 1 480 ? 15.425 14.019 9.715 1.00 74.50 480 PHE A C 1
ATOM 3402 O O . PHE A 1 480 ? 14.594 13.996 8.815 1.00 74.50 480 PHE A O 1
ATOM 3409 N N . ALA A 1 481 ? 15.040 14.098 10.993 1.00 77.50 481 ALA A N 1
ATOM 3410 C CA . ALA A 1 481 ? 13.626 14.120 11.362 1.00 77.50 481 ALA A CA 1
ATOM 3411 C C . ALA A 1 481 ? 13.007 15.507 11.145 1.00 77.50 481 ALA A C 1
ATOM 3413 O O . ALA A 1 481 ? 11.872 15.592 10.680 1.00 77.50 481 ALA A O 1
ATOM 3414 N N . ALA A 1 482 ? 13.756 16.579 11.420 1.00 76.56 482 ALA A N 1
ATOM 3415 C CA . ALA A 1 482 ? 13.328 17.942 11.115 1.00 76.56 482 ALA A CA 1
ATOM 3416 C C . ALA A 1 482 ? 13.221 18.167 9.597 1.00 76.56 482 ALA A C 1
ATOM 3418 O O . ALA A 1 482 ? 12.181 18.611 9.112 1.00 76.56 482 ALA A O 1
ATOM 3419 N N . GLU A 1 483 ? 14.257 17.785 8.848 1.00 75.00 483 GLU A N 1
ATOM 3420 C CA . GLU A 1 483 ? 14.347 18.033 7.403 1.00 75.00 483 GLU A CA 1
ATOM 3421 C C . GLU A 1 483 ? 13.323 17.216 6.588 1.00 75.00 483 GLU A C 1
ATOM 3423 O O . GLU A 1 483 ? 12.771 17.690 5.599 1.00 75.00 483 GLU A O 1
ATOM 3428 N N . LEU A 1 484 ? 12.979 16.006 7.048 1.00 81.19 484 LEU A N 1
ATOM 3429 C CA . LEU A 1 484 ? 11.932 15.167 6.447 1.00 81.19 484 LEU A CA 1
ATOM 3430 C C . LEU A 1 484 ? 10.511 15.466 6.982 1.00 81.19 484 LEU A C 1
ATOM 3432 O O . LEU A 1 484 ? 9.569 14.746 6.652 1.00 81.19 484 LEU A O 1
ATOM 3436 N N . GLY A 1 485 ? 10.326 16.481 7.839 1.00 80.06 485 GLY A N 1
ATOM 3437 C CA . GLY A 1 485 ? 9.016 16.828 8.421 1.00 80.06 485 GLY A CA 1
ATOM 3438 C C . GLY A 1 485 ? 8.403 15.739 9.323 1.00 80.06 485 GLY A C 1
ATOM 3439 O O . GLY A 1 485 ? 7.175 15.632 9.447 1.00 80.06 485 GLY A O 1
ATOM 3440 N N . LEU A 1 486 ? 9.261 14.903 9.915 1.00 83.50 486 LEU A N 1
ATOM 3441 C CA . LEU A 1 486 ? 8.938 13.773 10.795 1.00 83.50 486 LEU A CA 1
ATOM 3442 C C . LEU A 1 486 ? 9.113 14.100 12.292 1.00 83.50 486 LEU A C 1
ATOM 3444 O O . LEU A 1 486 ? 8.818 13.258 13.139 1.00 83.50 486 LEU A O 1
ATOM 3448 N N . ASP A 1 487 ? 9.567 15.311 12.619 1.00 81.31 487 ASP A N 1
ATOM 3449 C CA . ASP A 1 487 ? 9.702 15.848 13.979 1.00 81.31 487 ASP A CA 1
ATOM 3450 C C . ASP A 1 487 ? 8.364 15.897 14.741 1.00 81.31 487 ASP A C 1
ATOM 3452 O O . ASP A 1 487 ? 8.313 15.642 15.944 1.00 81.31 487 ASP A O 1
ATOM 3456 N N . THR A 1 488 ? 7.273 16.178 14.021 1.00 81.06 488 THR A N 1
ATOM 3457 C CA . THR A 1 488 ? 5.904 16.246 14.538 1.00 81.06 488 THR A CA 1
ATOM 3458 C C . THR A 1 488 ? 5.075 15.059 14.023 1.00 81.06 488 THR A C 1
ATOM 3460 O O . THR A 1 488 ? 4.447 15.164 12.955 1.00 81.06 488 THR A O 1
ATOM 3463 N N . PRO A 1 489 ? 5.022 13.929 14.759 1.00 85.81 489 PRO A N 1
ATOM 3464 C CA . PRO A 1 489 ? 4.184 12.793 14.399 1.00 85.81 489 PRO A CA 1
ATOM 3465 C C . PRO A 1 489 ? 2.701 13.182 14.405 1.00 85.81 489 PRO A C 1
ATOM 3467 O O . PRO A 1 489 ? 2.200 13.843 15.319 1.00 85.81 489 PRO A O 1
ATOM 3470 N N . VAL A 1 490 ? 1.989 12.749 13.368 1.00 90.38 490 VAL A N 1
ATOM 3471 C CA . VAL A 1 490 ? 0.549 12.972 13.196 1.00 90.38 490 VAL A CA 1
ATOM 3472 C C . VAL A 1 490 ? -0.188 11.655 13.014 1.00 90.38 490 VAL A C 1
ATOM 3474 O O . VAL A 1 490 ? 0.405 10.677 12.569 1.00 90.38 490 VAL A O 1
ATOM 3477 N N . GLY A 1 491 ? -1.485 11.653 13.310 1.00 93.06 491 GLY A N 1
ATOM 3478 C CA . GLY A 1 491 ? -2.414 10.602 12.908 1.00 93.06 491 GLY A CA 1
ATOM 3479 C C . GLY A 1 491 ? -3.573 11.148 12.078 1.00 93.06 491 GLY A C 1
ATOM 3480 O O . GLY A 1 491 ? -3.868 12.348 12.102 1.00 93.06 491 GLY A O 1
ATOM 3481 N N . ILE A 1 492 ? -4.217 10.254 11.330 1.00 93.44 492 ILE A N 1
ATOM 3482 C CA . ILE A 1 492 ? -5.363 10.547 10.464 1.00 93.44 492 ILE A CA 1
ATOM 3483 C C . ILE A 1 492 ? -6.582 9.733 10.899 1.00 93.44 492 ILE A C 1
ATOM 3485 O O . ILE A 1 492 ? -6.505 8.530 11.159 1.00 93.44 492 ILE A O 1
ATOM 3489 N N . VAL A 1 493 ? -7.726 10.413 10.943 1.00 94.81 493 VAL A N 1
ATOM 3490 C CA . VAL A 1 493 ? -9.053 9.815 11.079 1.00 94.81 493 VAL A CA 1
ATOM 3491 C C . VAL A 1 493 ? -9.899 10.257 9.890 1.00 94.81 493 VAL A C 1
ATOM 3493 O O . VAL A 1 493 ? -9.994 11.455 9.624 1.00 94.81 493 VAL A O 1
ATOM 3496 N N . SER A 1 494 ? -10.539 9.307 9.215 1.00 92.19 494 SER A N 1
ATOM 3497 C CA . SER A 1 494 ? -11.296 9.547 7.982 1.00 92.19 494 SER A CA 1
ATOM 3498 C C . SER A 1 494 ? -12.798 9.353 8.199 1.00 92.19 494 SER A C 1
ATOM 3500 O O . SER A 1 494 ? -13.214 8.482 8.971 1.00 92.19 494 SER A O 1
ATOM 3502 N N . GLU A 1 495 ? -13.625 10.154 7.517 1.00 91.94 495 GLU A N 1
ATOM 3503 C CA . GLU A 1 495 ? -15.087 9.992 7.507 1.00 91.94 495 GLU A CA 1
ATOM 3504 C C . GLU A 1 495 ? -15.511 8.947 6.450 1.00 91.94 495 GLU A C 1
ATOM 3506 O O . GLU A 1 495 ? -15.726 9.258 5.277 1.00 91.94 495 GLU A O 1
ATOM 3511 N N . VAL A 1 496 ? -15.622 7.682 6.869 1.00 90.94 496 VAL A N 1
ATOM 3512 C CA . VAL A 1 496 ? -15.893 6.496 6.032 1.00 90.94 496 VAL A CA 1
ATOM 3513 C C . VAL A 1 496 ? -16.965 5.595 6.661 1.00 90.94 496 VAL A C 1
ATOM 3515 O O . VAL A 1 496 ? -17.292 5.718 7.839 1.00 90.94 496 VAL A O 1
ATOM 3518 N N . ASP A 1 497 ? -17.588 4.716 5.869 1.00 89.50 497 ASP A N 1
ATOM 3519 C CA . ASP A 1 497 ? -18.661 3.797 6.309 1.00 89.50 497 ASP A CA 1
ATOM 3520 C C . ASP A 1 497 ? -19.849 4.470 7.056 1.00 89.50 497 ASP A C 1
ATOM 3522 O O . ASP A 1 497 ? -20.667 3.812 7.701 1.00 89.50 497 ASP A O 1
ATOM 3526 N N . GLY A 1 498 ? -20.002 5.796 6.921 1.00 90.50 498 GLY A N 1
ATOM 3527 C CA . GLY A 1 498 ? -21.054 6.592 7.565 1.00 90.50 498 GLY A CA 1
ATOM 3528 C C . GLY A 1 498 ? -20.710 7.153 8.952 1.00 90.50 498 GLY A C 1
ATOM 3529 O O . GLY A 1 498 ? -21.620 7.619 9.641 1.00 90.50 498 GLY A O 1
ATOM 3530 N N . GLY A 1 499 ? -19.439 7.133 9.359 1.00 93.81 499 GLY A N 1
ATOM 3531 C CA . GLY A 1 499 ? -18.934 7.813 10.555 1.00 93.81 499 GLY A CA 1
ATOM 3532 C C . GLY A 1 499 ? -17.412 7.965 10.513 1.00 93.81 499 GLY A C 1
ATOM 3533 O O . GLY A 1 499 ? -16.837 8.040 9.437 1.00 93.81 499 GLY A O 1
ATOM 3534 N N . TRP A 1 500 ? -16.753 8.033 11.667 1.00 95.75 500 TRP A N 1
ATOM 3535 C CA . TRP A 1 500 ? -15.308 8.280 11.759 1.00 95.75 500 TRP A CA 1
ATOM 3536 C C . TRP A 1 500 ? -14.536 7.009 12.118 1.00 95.75 500 TRP A C 1
ATOM 3538 O O . TRP A 1 500 ? -14.953 6.271 13.012 1.00 95.75 500 TRP A O 1
ATOM 3548 N N . GLN A 1 501 ? -13.409 6.764 11.446 1.00 96.50 501 GLN A N 1
ATOM 3549 C CA . GLN A 1 501 ? -12.528 5.614 11.686 1.00 96.50 501 GLN A CA 1
ATOM 3550 C C . GLN A 1 501 ? -11.054 6.038 11.652 1.00 96.50 501 GLN A C 1
ATOM 3552 O O . GLN A 1 501 ? -10.643 6.811 10.786 1.00 96.50 501 GLN A O 1
ATOM 3557 N N . PHE A 1 502 ? -10.255 5.557 12.609 1.00 96.06 502 PHE A N 1
ATOM 3558 C CA . PHE A 1 502 ? -8.814 5.826 12.643 1.00 96.06 502 PHE A CA 1
ATOM 3559 C C . PHE A 1 502 ? -8.119 5.020 11.542 1.00 96.06 502 PHE A C 1
ATOM 3561 O O . PHE A 1 502 ? -8.315 3.808 11.468 1.00 96.06 502 PHE A O 1
ATOM 3568 N N . SER A 1 503 ? -7.305 5.678 10.711 1.00 94.88 503 SER A N 1
ATOM 3569 C CA . SER A 1 503 ? -6.610 5.042 9.587 1.00 94.88 503 SER A CA 1
ATOM 3570 C C . SER A 1 503 ? -5.103 4.940 9.848 1.00 94.88 503 SER A C 1
ATOM 3572 O O . SER A 1 503 ? -4.369 5.917 9.650 1.00 94.88 503 SER A O 1
ATOM 3574 N N . PRO A 1 504 ? -4.592 3.761 10.253 1.00 92.56 504 PRO A N 1
ATOM 3575 C CA . PRO A 1 504 ? -3.160 3.492 10.285 1.00 92.56 504 PRO A CA 1
ATOM 3576 C C . PRO A 1 504 ? -2.500 3.654 8.911 1.00 92.56 504 PRO A C 1
ATOM 3578 O O . PRO A 1 504 ? -1.351 4.089 8.843 1.00 92.56 504 PRO A O 1
ATOM 3581 N N . LEU A 1 505 ? -3.206 3.325 7.820 1.00 90.88 505 LEU A N 1
ATOM 3582 C CA . LEU A 1 505 ? -2.630 3.347 6.476 1.00 90.88 505 LEU A CA 1
ATOM 3583 C C . LEU A 1 505 ? -2.501 4.774 5.931 1.00 90.88 505 LEU A C 1
ATOM 3585 O O . LEU A 1 505 ? -1.432 5.118 5.435 1.00 90.88 505 LEU A O 1
ATOM 3589 N N . ALA A 1 506 ? -3.516 5.630 6.096 1.00 90.69 506 ALA A N 1
ATOM 3590 C CA . ALA A 1 506 ? -3.406 7.050 5.754 1.00 90.69 506 ALA A CA 1
ATOM 3591 C C . ALA A 1 506 ? -2.417 7.780 6.678 1.00 90.69 506 ALA A C 1
ATOM 3593 O O . ALA A 1 506 ? -1.651 8.624 6.217 1.00 90.69 506 ALA A O 1
ATOM 3594 N N . THR A 1 507 ? -2.358 7.407 7.963 1.00 92.44 507 THR A N 1
ATOM 3595 C CA . THR A 1 507 ? -1.339 7.908 8.903 1.00 92.44 507 THR A CA 1
ATOM 3596 C C . THR A 1 507 ? 0.083 7.608 8.409 1.00 92.44 507 THR A C 1
ATOM 3598 O O . THR A 1 507 ? 0.921 8.509 8.357 1.00 92.44 507 THR A O 1
ATOM 3601 N N . LEU A 1 508 ? 0.352 6.363 7.994 1.00 89.88 508 LEU A N 1
ATOM 3602 C CA . LEU A 1 508 ? 1.640 5.969 7.419 1.00 89.88 508 LEU A CA 1
ATOM 3603 C C . LEU A 1 508 ? 1.899 6.655 6.068 1.00 89.88 508 LEU A C 1
ATOM 3605 O O . LEU A 1 508 ? 3.000 7.153 5.847 1.00 89.88 508 LEU A O 1
ATOM 3609 N N . GLY A 1 509 ? 0.890 6.724 5.196 1.00 88.06 509 GLY A N 1
ATOM 3610 C CA . GLY A 1 509 ? 0.960 7.416 3.908 1.00 88.06 509 GLY A CA 1
ATOM 3611 C C . GLY A 1 509 ? 1.391 8.870 4.063 1.00 88.06 509 GLY A C 1
ATOM 3612 O O . GLY A 1 509 ? 2.379 9.279 3.465 1.00 88.06 509 GLY A O 1
ATOM 3613 N N . ARG A 1 510 ? 0.754 9.611 4.976 1.00 87.69 510 ARG A N 1
ATOM 3614 C CA . ARG A 1 510 ? 1.096 11.006 5.284 1.00 87.69 510 ARG A CA 1
ATOM 3615 C C . ARG A 1 510 ? 2.519 11.181 5.817 1.00 87.69 510 ARG A C 1
ATOM 3617 O O . ARG A 1 510 ? 3.144 12.204 5.545 1.00 87.69 510 ARG A O 1
ATOM 3624 N N . ALA A 1 511 ? 3.031 10.223 6.590 1.00 86.56 511 ALA A N 1
ATOM 3625 C CA . ALA A 1 511 ? 4.420 10.251 7.045 1.00 86.56 511 ALA A CA 1
ATOM 3626 C C . ALA A 1 511 ? 5.401 10.017 5.881 1.00 86.56 511 ALA A C 1
ATOM 3628 O O . ALA A 1 511 ? 6.418 10.699 5.795 1.00 86.56 511 ALA A O 1
ATOM 3629 N N . ILE A 1 512 ? 5.072 9.102 4.961 1.00 86.50 512 ILE A N 1
ATOM 3630 C CA . ILE A 1 512 ? 5.860 8.850 3.747 1.00 86.50 512 ILE A CA 1
ATOM 3631 C C . ILE A 1 512 ? 5.834 10.074 2.821 1.00 86.50 512 ILE A C 1
ATOM 3633 O O . ILE A 1 512 ? 6.898 10.520 2.414 1.00 86.50 512 ILE A O 1
ATOM 3637 N N . GLU A 1 513 ? 4.664 10.655 2.543 1.00 85.06 513 GLU A N 1
ATOM 3638 C CA . GLU A 1 513 ? 4.510 11.889 1.753 1.00 85.06 513 GLU A CA 1
ATOM 3639 C C . GLU A 1 513 ? 5.420 13.008 2.268 1.00 85.06 513 GLU A C 1
ATOM 3641 O O . GLU A 1 513 ? 6.239 13.523 1.517 1.00 85.06 513 GLU A O 1
ATOM 3646 N N . ARG A 1 514 ? 5.356 13.323 3.571 1.00 85.88 514 ARG A N 1
ATOM 3647 C CA . ARG A 1 514 ? 6.215 14.350 4.185 1.00 85.88 514 ARG A CA 1
ATOM 3648 C C . ARG A 1 514 ? 7.701 14.054 4.018 1.00 85.88 514 ARG A C 1
ATOM 3650 O O . ARG A 1 514 ? 8.462 14.966 3.711 1.00 85.88 514 ARG A O 1
ATOM 3657 N N . ALA A 1 515 ? 8.102 12.795 4.191 1.00 84.94 515 ALA A N 1
ATOM 3658 C CA . ALA A 1 515 ? 9.492 12.399 4.020 1.00 84.94 515 ALA A CA 1
ATOM 3659 C C . ALA A 1 515 ? 9.953 12.508 2.558 1.00 84.94 515 ALA A C 1
ATOM 3661 O O . ALA A 1 515 ? 11.087 12.906 2.311 1.00 84.94 515 ALA A O 1
ATOM 3662 N N . LEU A 1 516 ? 9.093 12.193 1.586 1.00 81.81 516 LEU A N 1
ATOM 3663 C CA . LEU A 1 516 ? 9.396 12.354 0.161 1.00 81.81 516 LEU A CA 1
ATOM 3664 C C . LEU A 1 516 ? 9.443 13.840 -0.236 1.00 81.81 516 LEU A C 1
ATOM 3666 O O . LEU A 1 516 ? 10.378 14.242 -0.925 1.00 81.81 516 LEU A O 1
ATOM 3670 N N . ASP A 1 517 ? 8.502 14.656 0.247 1.00 83.38 517 ASP A N 1
ATOM 3671 C CA . ASP A 1 517 ? 8.459 16.108 0.027 1.00 83.38 517 ASP A CA 1
ATOM 3672 C C . ASP A 1 517 ? 9.698 16.806 0.626 1.00 83.38 517 ASP A C 1
ATOM 3674 O O . ASP A 1 517 ? 10.336 17.625 -0.036 1.00 83.38 517 ASP A O 1
ATOM 3678 N N . GLY A 1 518 ? 10.068 16.460 1.866 1.00 82.25 518 GLY A N 1
ATOM 3679 C CA . GLY A 1 518 ? 11.262 16.982 2.542 1.00 82.25 518 GLY A CA 1
ATOM 3680 C C . GLY A 1 518 ? 12.560 16.526 1.875 1.00 82.25 518 GLY A C 1
ATOM 3681 O O . GLY A 1 518 ? 13.456 17.334 1.646 1.00 82.25 518 GLY A O 1
ATOM 3682 N N . PHE A 1 519 ? 12.640 15.257 1.455 1.00 79.69 519 PHE A N 1
ATOM 3683 C CA . PHE A 1 519 ? 13.770 14.759 0.667 1.00 79.69 519 PHE A CA 1
ATOM 3684 C C . PHE A 1 519 ? 13.908 15.495 -0.674 1.00 79.69 519 PHE A C 1
ATOM 3686 O O . PHE A 1 519 ? 15.021 15.844 -1.064 1.00 79.69 519 PHE A O 1
ATOM 3693 N N . ALA A 1 520 ? 12.797 15.758 -1.372 1.00 77.50 520 ALA A N 1
ATOM 3694 C CA . ALA A 1 520 ? 12.808 16.513 -2.622 1.00 77.50 520 ALA A CA 1
ATOM 3695 C C . ALA A 1 520 ? 13.303 17.956 -2.409 1.00 77.50 520 ALA A C 1
ATOM 3697 O O . ALA A 1 520 ? 14.140 18.424 -3.178 1.00 77.50 520 ALA A O 1
ATOM 3698 N N . ALA A 1 521 ? 12.867 18.627 -1.337 1.00 79.12 521 ALA A N 1
ATOM 3699 C CA . ALA A 1 521 ? 13.345 19.965 -0.983 1.00 79.12 521 ALA A CA 1
ATOM 3700 C C . ALA A 1 521 ? 14.854 19.987 -0.665 1.00 79.12 521 ALA A C 1
ATOM 3702 O O . ALA A 1 521 ? 15.595 20.771 -1.261 1.00 79.12 521 ALA A O 1
ATOM 3703 N N . ALA A 1 522 ? 15.333 19.079 0.193 1.00 73.69 522 ALA A N 1
ATOM 3704 C CA . ALA A 1 522 ? 16.753 18.970 0.540 1.00 73.69 522 ALA A CA 1
ATOM 3705 C C . ALA A 1 522 ? 17.637 18.628 -0.679 1.00 73.69 522 ALA A C 1
ATOM 3707 O O . ALA A 1 522 ? 18.778 19.089 -0.781 1.00 73.69 522 ALA A O 1
ATOM 3708 N N . ALA A 1 523 ? 17.110 17.852 -1.635 1.00 69.56 523 ALA A N 1
ATOM 3709 C CA . ALA A 1 523 ? 17.778 17.553 -2.899 1.00 69.56 523 ALA A CA 1
ATOM 3710 C C . ALA A 1 523 ? 17.849 18.766 -3.850 1.00 69.56 523 ALA A C 1
ATOM 3712 O O . ALA A 1 523 ? 18.852 18.915 -4.548 1.00 69.56 523 ALA A O 1
ATOM 3713 N N . GLU A 1 524 ? 16.831 19.638 -3.878 1.00 71.06 524 GLU A N 1
ATOM 3714 C CA . GLU A 1 524 ? 16.847 20.880 -4.671 1.00 71.06 524 GLU A CA 1
ATOM 3715 C C . GLU A 1 524 ? 17.801 21.941 -4.097 1.00 71.06 524 GLU A C 1
ATOM 3717 O O . GLU A 1 524 ? 18.511 22.598 -4.863 1.00 71.06 524 GLU A O 1
ATOM 3722 N N . ASP A 1 525 ? 17.849 22.098 -2.770 1.00 69.31 525 ASP A N 1
ATOM 3723 C CA . ASP A 1 525 ? 18.729 23.068 -2.097 1.00 69.31 525 ASP A CA 1
ATOM 3724 C C . ASP A 1 525 ? 20.189 22.574 -1.957 1.00 69.31 525 ASP A C 1
ATOM 3726 O O . ASP A 1 525 ? 21.087 23.357 -1.629 1.00 69.31 525 ASP A O 1
ATOM 3730 N N . GLY A 1 526 ? 20.452 21.299 -2.272 1.00 62.59 526 GLY A N 1
ATOM 3731 C CA . GLY A 1 526 ? 21.785 20.688 -2.278 1.00 62.59 526 GLY A CA 1
ATOM 3732 C C . GLY A 1 526 ? 22.305 20.271 -0.898 1.00 62.59 526 GLY A C 1
ATOM 3733 O O . GLY A 1 526 ? 23.491 19.964 -0.770 1.00 62.59 526 GLY A O 1
ATOM 3734 N N . ASP A 1 527 ? 21.444 20.235 0.125 1.00 62.66 527 ASP A N 1
ATOM 3735 C CA . ASP A 1 527 ? 21.813 19.952 1.519 1.00 62.66 527 ASP A CA 1
ATOM 3736 C C . ASP A 1 527 ? 21.393 18.549 1.989 1.00 62.66 527 ASP A C 1
ATOM 3738 O O . ASP A 1 527 ? 20.823 18.328 3.055 1.00 62.66 527 ASP A O 1
ATOM 3742 N N . LEU A 1 528 ? 21.742 17.539 1.190 1.00 62.97 528 LEU A N 1
ATOM 3743 C CA . LEU A 1 528 ? 21.616 16.131 1.590 1.00 62.97 528 LEU A CA 1
ATOM 3744 C C . LEU A 1 528 ? 22.656 15.720 2.658 1.00 62.97 528 LEU A C 1
ATOM 3746 O O . LEU A 1 528 ? 22.679 14.564 3.088 1.00 62.97 528 LEU A O 1
ATOM 3750 N N . SER A 1 529 ? 23.528 16.645 3.080 1.00 60.16 529 SER A N 1
ATOM 3751 C CA . SER A 1 529 ? 24.508 16.459 4.154 1.00 60.16 529 SER A CA 1
ATOM 3752 C C . SER A 1 529 ? 23.827 16.194 5.491 1.00 60.16 529 SER A C 1
ATOM 3754 O O . SER A 1 529 ? 24.128 15.186 6.134 1.00 60.16 529 SER A O 1
ATOM 3756 N N . GLU A 1 530 ? 22.901 17.073 5.891 1.00 58.75 530 GLU A N 1
ATOM 3757 C CA . GLU A 1 530 ? 22.268 17.014 7.213 1.00 58.75 530 GLU A CA 1
ATOM 3758 C C . GLU A 1 530 ? 21.396 15.750 7.365 1.00 58.75 530 GLU A C 1
ATOM 3760 O O . GLU A 1 530 ? 21.361 15.153 8.438 1.00 58.75 530 GLU A O 1
ATOM 3765 N N . LEU A 1 531 ? 20.819 15.221 6.275 1.00 59.72 531 LEU A N 1
ATOM 3766 C CA . LEU A 1 531 ? 20.084 13.943 6.272 1.00 59.72 531 LEU A CA 1
ATOM 3767 C C . LEU A 1 531 ? 20.935 12.701 6.610 1.00 59.72 531 LEU A C 1
ATOM 3769 O O . LEU A 1 531 ? 20.374 11.649 6.921 1.00 59.72 531 LEU A O 1
ATOM 3773 N N . MET A 1 532 ? 22.267 12.783 6.511 1.00 54.88 532 MET A N 1
ATOM 3774 C CA . MET A 1 532 ? 23.179 11.642 6.680 1.00 54.88 532 MET A CA 1
ATOM 3775 C C . MET A 1 532 ? 24.199 11.807 7.819 1.00 54.88 532 MET A C 1
ATOM 3777 O O . MET A 1 532 ? 25.068 10.942 7.983 1.00 54.88 532 MET A O 1
ATOM 3781 N N . GLU A 1 533 ? 24.109 12.871 8.624 1.00 55.03 533 GLU A N 1
ATOM 3782 C CA . GLU A 1 533 ? 24.893 12.979 9.861 1.00 55.03 533 GLU A CA 1
ATOM 3783 C C . GLU A 1 533 ? 24.272 12.116 10.994 1.00 55.03 533 GLU A C 1
ATOM 3785 O O . GLU A 1 533 ? 23.056 12.157 11.193 1.00 55.03 533 GLU A O 1
ATOM 3790 N N . PRO A 1 534 ? 25.073 11.285 11.703 1.00 47.34 534 PRO A N 1
ATOM 3791 C CA . PRO A 1 534 ? 24.584 10.229 12.607 1.00 47.34 534 PRO A CA 1
ATOM 3792 C C . PRO A 1 534 ? 24.392 10.622 14.084 1.00 47.34 534 PRO A C 1
ATOM 3794 O O . PRO A 1 534 ? 25.124 11.515 14.572 1.00 47.34 534 PRO A O 1
#

InterPro domains:
  IPR057893 Leucine rich repeat variant domain [PF25591] (13-64)

pLDDT: mean 72.98, std 21.24, range [25.64, 97.62]